Protein AF-0000000080648823 (afdb_homodimer)

Nearest PDB structures (foldseek):
  1omo-assembly1_A  TM=9.782E-01  e=1.369E-48  Archaeoglobus fulgidus
  4mp6-assembly1_A  TM=9.324E-01  e=1.142E-32  Staphylococcus aureus subsp. aureus MW2
  4mp3-assembly1_A-2  TM=9.112E-01  e=5.648E-31  Staphylococcus aureus subsp. aureus MW2
  1x7d-assembly1_A  TM=9.077E-01  e=2.468E-29  Pseudomonas putida
  7rbp-assembly1_B-2  TM=8.745E-01  e=1.851E-20  Medicago truncatula

Organism: Methanothrix harundinacea (strain 6Ac) (NCBI:txid1110509)

Sequence (652 aa):
MEILWLSEEDVKSSLTMAEAISAVEEAFREHGLGSAQMPPKSYLHYTKYQGDLRTMPAYLEGMDATGVKVVNVHPENPARGIPTVMALVVLHSPKTGAPIAVMGGTHLTEMRTGAAGAVAARYLAREGSRRVGLLGAGAQARTQLLGLAETFEIETVLVADISIERSRSLAGWAERFLAAEYVISSDIRDVCDADILVTTTPSRRPLVREEWISRGTHINAIGADAAGKEELDPAILKRSKVVVDDIVQASHSGEVNVPLAEGLLAPGEIYATIGEVVAGKVPGRVREEEVTVFDSTGLAIQDVATAMGVYSRALARGLGTKLPFLMEILWLSEEDVKSSLTMAEAISAVEEAFREHGLGSAQMPPKSYLHYTKYQGDLRTMPAYLEGMDATGVKVVNVHPENPARGIPTVMALVVLHSPKTGAPIAVMGGTHLTEMRTGAAGAVAARYLAREGSRRVGLLGAGAQARTQLLGLAETFEIETVLVADISIERSRSLAGWAERFLAAEYVISSDIRDVCDADILVTTTPSRRPLVREEWISRGTHINAIGADAAGKEELDPAILKRSKVVVDDIVQASHSGEVNVPLAEGLLAPGEIYATIGEVVAGKVPGRVREEEVTVFDSTGLAIQDVATAMGVYSRALARGLGTKLPFL

Secondary structure (DSSP, 8-state):
-EEEEE-HHHHHHT--HHHHHHHHHHHHHHHHHT-EE-PPPEEEEEGGGTEEEEEEEEEETTTTEEEEEEEEE-TTGGGGTS-SEEEEEEEE-TTT--EEEEEE-HHHHHHHHHHHHHHHHHHHS-TT--EEEEE--SHHHHHHHHHHHHHS---EEEEE-S-HHHHHHHHHHHTTT---EEEEES-HHHHHSSSEEEE----SS--B-GGGPPTT-EEEE-S--STT---B-HHHHHTSEEEES-HHHHHHHSTTHHHHHTTSS-GGGEEEEHHHHHTTSS-S---TT--EEEE----HHHHHHHHHHHHHHHHHHT-SEEEE--/-EEEEE-HHHHHHT--HHHHHHHHHHHHHHHHHT-EE-PPPEEEEEGGGTEEEEEEEEEETTTTEEEEEEEEE-TTGGGGTS-SEEEEEEEE-TTT--EEEEEE-HHHHHHHHHHHHHHHHHHHS-TT--EEEEE--SHHHHHHHHHHHHHS---EEEEE-S-HHHHHHHHHHHTTT---EEEEES-HHHHHSSSEEEE----SS--B-GGGPPTT-EEEE-S--STT---B-HHHHHTSEEEES-HHHHHHHSTTHHHHHTTSS-GGGEEEEHHHHHTTSS-S---TT--EEEE----HHHHHHHHHHHHHHHHHHT-SEEEE--

Foldseek 3Di:
DWAFEAEPVLLVVQFDLVLLLVLLLVLLQQVQVVQKDKDDWDKDADPVQRKIKIKTWMARRVVQWTKIKIKMAGPCCVVVVDDRMWIKIWTARPVPRHTHYIYTCPVVQLSNLLSVLLLQCLFAFDQQFAFEFEEDLDSNSLNVVSSVVVRYNHAEYEYEDCDLVSLVVSVVVCVVPHHYHYHYDPQSLVRLPGSEYEYAAQALDEDAEQVSHFFQHEYEYRHQQAARGAHHDLVLLQQAQEEEQDLVRCCGTWNCVVCCVVVVDPSVSHNYYSNSCSNVVDGHHDDRGGYYYYIYNGHVSSSRSSVVSSVVSCVVVVHGDMDDDD/DWAFEAEPVLLVVQDDLVLLLVLLLVLLQQVQVVQKDKDDWDKDADPVQRKIKIKTWMARRVVQWTKIKIKMAGPCVVVVVDDRMWIKIWTARPVPRHTHYIYTCPVVQLSNLLSVLLLQCLFAFDQQFAFEFEEDLDSNSLNVVSSVVVRYNHAEYEYEDCDQVSLVVSVVVCVVPHHYHYHYDPQSLVSLPGSEYEYAAQALDADAELVSHFFQHEYEYRHQQAASGAHHDLVNLQQAQEEEQDLVRCCGTWNCVVCCVVVVDPSVSHNYYSNSCSNVVDGHHDDRGGYYYYIYNGHVSSSRSSVVSSVVSCVVVVHGDMDDDD

Radius of gyration: 27.38 Å; Cα contacts (8 Å, |Δi|>4): 1695; chains: 2; bounding box: 45×84×59 Å

Structure (mmCIF, N/CA/C/O backbone):
data_AF-0000000080648823-model_v1
#
loop_
_entity.id
_entity.type
_entity.pdbx_description
1 polymer 'Alanine dehydrogenase'
#
loop_
_atom_site.group_PDB
_atom_site.id
_atom_site.type_symbol
_atom_site.label_atom_id
_atom_site.label_alt_id
_atom_site.label_comp_id
_atom_site.label_asym_id
_atom_site.label_entity_id
_atom_site.label_seq_id
_atom_site.pdbx_PDB_ins_code
_atom_site.Cartn_x
_atom_site.Cartn_y
_atom_site.Cartn_z
_atom_site.occupancy
_atom_site.B_iso_or_equiv
_atom_site.auth_seq_id
_atom_site.auth_comp_id
_atom_site.auth_asym_id
_atom_site.auth_atom_id
_atom_site.pdbx_PDB_model_num
ATOM 1 N N . MET A 1 1 ? 7.336 15.156 -15.625 1 91.44 1 MET A N 1
ATOM 2 C CA . MET A 1 1 ? 7.484 13.711 -15.523 1 91.44 1 MET A CA 1
ATOM 3 C C . MET A 1 1 ? 6.207 13 -15.961 1 91.44 1 MET A C 1
ATOM 5 O O . MET A 1 1 ? 5.105 13.508 -15.75 1 91.44 1 MET A O 1
ATOM 9 N N . GLU A 1 2 ? 6.402 11.828 -16.641 1 95.44 2 GLU A N 1
ATOM 10 C CA . GLU A 1 2 ? 5.246 11.094 -17.141 1 95.44 2 GLU A CA 1
ATOM 11 C C . GLU A 1 2 ? 5.133 9.727 -16.484 1 95.44 2 GLU A C 1
ATOM 13 O O . GLU A 1 2 ? 6.113 9.211 -15.938 1 95.44 2 GLU A O 1
ATOM 18 N N . ILE A 1 3 ? 3.914 9.195 -16.406 1 98 3 ILE A N 1
ATOM 19 C CA . ILE A 1 3 ? 3.613 7.859 -15.914 1 98 3 ILE A CA 1
ATOM 20 C C . ILE A 1 3 ? 2.842 7.078 -16.984 1 98 3 ILE A C 1
ATOM 22 O O . ILE A 1 3 ? 1.994 7.637 -17.672 1 98 3 ILE A O 1
ATOM 26 N N . LEU A 1 4 ? 3.197 5.812 -17.141 1 98.62 4 LEU A N 1
ATOM 27 C CA . LEU A 1 4 ? 2.537 4.992 -18.141 1 98.62 4 LEU A CA 1
ATOM 28 C C . LEU A 1 4 ? 1.337 4.262 -17.547 1 98.62 4 LEU A C 1
ATOM 30 O O . LEU A 1 4 ? 1.459 3.594 -16.516 1 98.62 4 LEU A O 1
ATOM 34 N N . TRP A 1 5 ? 0.153 4.41 -18.141 1 98.69 5 TRP A N 1
ATOM 35 C CA . TRP A 1 5 ? -1.028 3.629 -17.781 1 98.69 5 TRP A CA 1
ATOM 36 C C . TRP A 1 5 ? -1.16 2.406 -18.688 1 98.69 5 TRP A C 1
ATOM 38 O O . TRP A 1 5 ? -1.154 2.531 -19.922 1 98.69 5 TRP A O 1
ATOM 48 N N . LEU A 1 6 ? -1.274 1.268 -18.172 1 98.62 6 LEU A N 1
ATOM 49 C CA . LEU A 1 6 ? -1.538 0.041 -18.906 1 98.62 6 LEU A CA 1
ATOM 50 C C . LEU A 1 6 ? -2.846 -0.599 -18.453 1 98.62 6 LEU A C 1
ATOM 52 O O . LEU A 1 6 ? -2.947 -1.08 -17.328 1 98.62 6 LEU A O 1
ATOM 56 N N . SER A 1 7 ? -3.844 -0.628 -19.312 1 97.44 7 SER A N 1
ATOM 57 C CA . SER A 1 7 ? -5.129 -1.247 -19 1 97.44 7 SER A CA 1
ATOM 58 C C . SER A 1 7 ? -4.996 -2.76 -18.859 1 97.44 7 SER A C 1
ATOM 60 O O . SER A 1 7 ? -3.939 -3.324 -19.156 1 97.44 7 SER A O 1
ATOM 62 N N . GLU A 1 8 ? -6.086 -3.434 -18.406 1 96.81 8 GLU A N 1
ATOM 63 C CA . GLU A 1 8 ? -6.105 -4.895 -18.359 1 96.81 8 GLU A CA 1
ATOM 64 C C . GLU A 1 8 ? -5.805 -5.5 -19.719 1 96.81 8 GLU A C 1
ATOM 66 O O . GLU A 1 8 ? -5.102 -6.508 -19.812 1 96.81 8 GLU A O 1
ATOM 71 N N . GLU A 1 9 ? -6.324 -4.902 -20.719 1 96.44 9 GLU A N 1
ATOM 72 C CA . GLU A 1 9 ? -6.109 -5.398 -22.078 1 96.44 9 GLU A CA 1
ATOM 73 C C . GLU A 1 9 ? -4.648 -5.238 -22.5 1 96.44 9 GLU A C 1
ATOM 75 O O . GLU A 1 9 ? -4.094 -6.113 -23.156 1 96.44 9 GLU A O 1
ATOM 80 N N . ASP A 1 10 ? -4.055 -4.066 -22.188 1 97.44 10 ASP A N 1
ATOM 81 C CA . ASP A 1 10 ? -2.633 -3.873 -22.469 1 97.44 10 ASP A CA 1
ATOM 82 C C . ASP A 1 10 ? -1.791 -4.953 -21.781 1 97.44 10 ASP A C 1
ATOM 84 O O . ASP A 1 10 ? -0.855 -5.484 -22.391 1 97.44 10 ASP A O 1
ATOM 88 N N . VAL A 1 11 ? -2.139 -5.273 -20.5 1 98.38 11 VAL A N 1
ATOM 89 C CA . VAL A 1 11 ? -1.405 -6.273 -19.734 1 98.38 11 VAL A CA 1
ATOM 90 C C . VAL A 1 11 ? -1.577 -7.648 -20.375 1 98.38 11 VAL A C 1
ATOM 92 O O . VAL A 1 11 ? -0.602 -8.383 -20.562 1 98.38 11 VAL A O 1
ATOM 95 N N . LYS A 1 12 ? -2.785 -7.953 -20.734 1 97.38 12 LYS A N 1
ATOM 96 C CA . LYS A 1 12 ? -3.084 -9.234 -21.375 1 97.38 12 LYS A CA 1
ATOM 97 C C . LYS A 1 12 ? -2.268 -9.414 -22.656 1 97.38 12 LYS A C 1
ATOM 99 O O . LYS A 1 12 ? -1.777 -10.508 -22.938 1 97.38 12 LYS A O 1
ATOM 104 N N . SER A 1 13 ? -2.096 -8.367 -23.406 1 97.38 13 SER A N 1
ATOM 105 C CA . SER A 1 13 ? -1.407 -8.445 -24.688 1 97.38 13 SER A CA 1
ATOM 106 C C . SER A 1 13 ? 0.107 -8.43 -24.5 1 97.38 13 SER A C 1
ATOM 108 O O . SER A 1 13 ? 0.854 -8.711 -25.438 1 97.38 13 SER A O 1
ATOM 110 N N . SER A 1 14 ? 0.57 -8.172 -23.266 1 98 14 SER A N 1
ATOM 111 C CA . SER A 1 14 ? 2.002 -7.988 -23.047 1 98 14 SER A CA 1
ATOM 112 C C . SER A 1 14 ? 2.566 -9.07 -22.141 1 98 14 SER A C 1
ATOM 114 O O . SER A 1 14 ? 3.713 -8.977 -21.688 1 98 14 SER A O 1
ATOM 116 N N . LEU A 1 15 ? 1.783 -10.094 -21.828 1 98.56 15 LEU A N 1
ATOM 117 C CA . LEU A 1 15 ? 2.246 -11.094 -20.859 1 98.56 15 LEU A CA 1
ATOM 118 C C . LEU A 1 15 ? 1.828 -12.492 -21.297 1 98.56 15 LEU A C 1
ATOM 120 O O . LEU A 1 15 ? 0.644 -12.836 -21.25 1 98.56 15 LEU A O 1
ATOM 124 N N . THR A 1 16 ? 2.758 -13.273 -21.688 1 98.44 16 THR A N 1
ATOM 125 C CA . THR A 1 16 ? 2.512 -14.688 -21.938 1 98.44 16 THR A CA 1
ATOM 126 C C . THR A 1 16 ? 2.832 -15.523 -20.703 1 98.44 16 THR A C 1
ATOM 128 O O . THR A 1 16 ? 3.502 -15.047 -19.781 1 98.44 16 THR A O 1
ATOM 131 N N . MET A 1 17 ? 2.375 -16.734 -20.672 1 98.62 17 MET A N 1
ATOM 132 C CA . MET A 1 17 ? 2.646 -17.609 -19.531 1 98.62 17 MET A CA 1
ATOM 133 C C . MET A 1 17 ? 4.133 -17.922 -19.438 1 98.62 17 MET A C 1
ATOM 135 O O . MET A 1 17 ? 4.691 -17.969 -18.328 1 98.62 17 MET A O 1
ATOM 139 N N . ALA A 1 18 ? 4.773 -18.141 -20.547 1 98.69 18 ALA A N 1
ATOM 140 C CA . ALA A 1 18 ? 6.211 -18.391 -20.547 1 98.69 18 ALA A CA 1
ATOM 141 C C . ALA A 1 18 ? 6.973 -17.234 -19.906 1 98.69 18 ALA A C 1
ATOM 143 O O . ALA A 1 18 ? 7.91 -17.453 -19.125 1 98.69 18 ALA A O 1
ATOM 144 N N . GLU A 1 19 ? 6.602 -16.016 -20.25 1 98.69 19 GLU A N 1
ATOM 145 C CA . GLU A 1 19 ? 7.215 -14.812 -19.672 1 98.69 19 GLU A CA 1
ATOM 146 C C . GLU A 1 19 ? 6.934 -14.711 -18.172 1 98.69 19 GLU A C 1
ATOM 148 O O . GLU A 1 19 ? 7.816 -14.336 -17.406 1 98.69 19 GLU A O 1
ATOM 153 N N . ALA A 1 20 ? 5.688 -15.039 -17.797 1 98.88 20 ALA A N 1
ATOM 154 C CA . ALA A 1 20 ? 5.328 -15.031 -16.391 1 98.88 20 ALA A CA 1
ATOM 155 C C . ALA A 1 20 ? 6.152 -16.047 -15.602 1 98.88 20 ALA A C 1
ATOM 157 O O . ALA A 1 20 ? 6.637 -15.758 -14.508 1 98.88 20 ALA A O 1
ATOM 158 N N . ILE A 1 21 ? 6.312 -17.266 -16.156 1 98.94 21 ILE A N 1
ATOM 159 C CA . ILE A 1 21 ? 7.074 -18.328 -15.5 1 98.94 21 ILE A CA 1
ATOM 160 C C . ILE A 1 21 ? 8.516 -17.859 -15.281 1 98.94 21 ILE A C 1
ATOM 162 O O . ILE A 1 21 ? 9.055 -18.016 -14.18 1 98.94 21 ILE A O 1
ATOM 166 N N . SER A 1 22 ? 9.102 -17.281 -16.297 1 98.81 22 SER A N 1
ATOM 167 C CA . SER A 1 22 ? 10.469 -16.781 -16.203 1 98.81 22 SER A CA 1
ATOM 168 C C . SER A 1 22 ? 10.602 -15.727 -15.109 1 98.81 22 SER A C 1
ATOM 170 O O . SER A 1 22 ? 11.523 -15.766 -14.297 1 98.81 22 SER A O 1
ATOM 172 N N . ALA A 1 23 ? 9.727 -14.773 -15.094 1 98.81 23 ALA A N 1
ATOM 173 C CA . ALA A 1 23 ? 9.75 -13.688 -14.125 1 98.81 23 ALA A CA 1
ATOM 174 C C . ALA A 1 23 ? 9.547 -14.211 -12.703 1 98.81 23 ALA A C 1
ATOM 176 O O . ALA A 1 23 ? 10.242 -13.797 -11.781 1 98.81 23 ALA A O 1
ATOM 177 N N . VAL A 1 24 ? 8.609 -15.117 -12.531 1 98.88 24 VAL A N 1
ATOM 178 C CA . VAL A 1 24 ? 8.266 -15.648 -11.211 1 98.88 24 VAL A CA 1
ATOM 179 C C . VAL A 1 24 ? 9.414 -16.5 -10.688 1 98.88 24 VAL A C 1
ATOM 181 O O . VAL A 1 24 ? 9.719 -16.469 -9.492 1 98.88 24 VAL A O 1
ATOM 184 N N . GLU A 1 25 ? 10.008 -17.266 -11.547 1 98.88 25 GLU A N 1
ATOM 185 C CA . GLU A 1 25 ? 11.156 -18.062 -11.125 1 98.88 25 GLU A CA 1
ATOM 186 C C . GLU A 1 25 ? 12.281 -17.172 -10.602 1 98.88 25 GLU A C 1
ATOM 188 O O . GLU A 1 25 ? 12.891 -17.484 -9.57 1 98.88 25 GLU A O 1
ATOM 193 N N . GLU A 1 26 ? 12.555 -16.109 -11.305 1 98.75 26 GLU A N 1
ATOM 194 C CA . GLU A 1 26 ? 13.578 -15.172 -10.859 1 98.75 26 GLU A CA 1
ATOM 195 C C . GLU A 1 26 ? 13.195 -14.531 -9.523 1 98.75 26 GLU A C 1
ATOM 197 O O . GLU A 1 26 ? 14.047 -14.336 -8.656 1 98.75 26 GLU A O 1
ATOM 202 N N . ALA A 1 27 ? 11.961 -14.195 -9.398 1 98.88 27 ALA A N 1
ATOM 203 C CA . ALA A 1 27 ? 11.477 -13.633 -8.141 1 98.88 27 ALA A CA 1
ATOM 204 C C . ALA A 1 27 ? 11.68 -14.602 -6.98 1 98.88 27 ALA A C 1
ATOM 206 O O . ALA A 1 27 ? 12.133 -14.211 -5.902 1 98.88 27 ALA A O 1
ATOM 207 N N . PHE A 1 28 ? 11.312 -15.875 -7.184 1 98.88 28 PHE A N 1
ATOM 208 C CA . PHE A 1 28 ? 11.523 -16.891 -6.168 1 98.88 28 PHE A CA 1
ATOM 209 C C . PHE A 1 28 ? 13.008 -17.031 -5.832 1 98.88 28 PHE A C 1
ATOM 211 O O . PHE A 1 28 ? 13.375 -17.172 -4.664 1 98.88 28 PHE A O 1
ATOM 218 N N . ARG A 1 29 ? 13.836 -17 -6.887 1 98.75 29 ARG A N 1
ATOM 219 C CA . ARG A 1 29 ? 15.273 -17.094 -6.652 1 98.75 29 ARG A CA 1
ATOM 220 C C . ARG A 1 29 ? 15.75 -15.961 -5.75 1 98.75 29 ARG A C 1
ATOM 222 O O . ARG A 1 29 ? 16.5 -16.188 -4.801 1 98.75 29 ARG A O 1
ATOM 229 N N . GLU A 1 30 ? 15.312 -14.766 -6.012 1 98.31 30 GLU A N 1
ATOM 230 C CA . GLU A 1 30 ? 15.68 -13.617 -5.188 1 98.31 30 GLU A CA 1
ATOM 231 C C . GLU A 1 30 ? 15.188 -13.781 -3.754 1 98.31 30 GLU A C 1
ATOM 233 O O . GLU A 1 30 ? 15.898 -13.453 -2.803 1 98.31 30 GLU A O 1
ATOM 238 N N . HIS A 1 31 ? 14.016 -14.242 -3.629 1 98.44 31 HIS A N 1
ATOM 239 C CA . HIS A 1 31 ? 13.477 -14.523 -2.305 1 98.44 31 HIS A CA 1
ATOM 240 C C . HIS A 1 31 ? 14.352 -15.516 -1.552 1 98.44 31 HIS A C 1
ATOM 242 O O . HIS A 1 31 ? 14.672 -15.312 -0.379 1 98.44 31 HIS A O 1
ATOM 248 N N . GLY A 1 32 ? 14.727 -16.562 -2.219 1 98.44 32 GLY A N 1
ATOM 249 C CA . GLY A 1 32 ? 15.562 -17.594 -1.619 1 98.44 32 GLY A CA 1
ATOM 250 C C . GLY A 1 32 ? 16.938 -17.094 -1.236 1 98.44 32 GLY A C 1
ATOM 251 O O . GLY A 1 32 ? 17.531 -17.562 -0.263 1 98.44 32 GLY A O 1
ATOM 252 N N . LEU A 1 33 ? 17.438 -16.172 -2.029 1 97.94 33 LEU A N 1
ATOM 253 C CA . LEU A 1 33 ? 18.781 -15.625 -1.808 1 97.94 33 LEU A CA 1
ATOM 254 C C . LEU A 1 33 ? 18.75 -14.531 -0.745 1 97.94 33 LEU A C 1
ATOM 256 O O . LEU A 1 33 ? 19.812 -14.07 -0.3 1 97.94 33 LEU A O 1
ATOM 260 N N . GLY A 1 34 ? 17.625 -14.078 -0.344 1 97.19 34 GLY A N 1
ATOM 261 C CA . GLY A 1 34 ? 17.516 -13.039 0.674 1 97.19 34 GLY A CA 1
ATOM 262 C C . GLY A 1 34 ? 17.656 -11.641 0.121 1 97.19 34 GLY A C 1
ATOM 263 O O . GLY A 1 34 ? 17.875 -10.688 0.875 1 97.19 34 GLY A O 1
ATOM 264 N N . SER A 1 35 ? 17.516 -11.469 -1.169 1 97 35 SER A N 1
ATOM 265 C CA . SER A 1 35 ? 17.734 -10.172 -1.807 1 97 35 SER A CA 1
ATOM 266 C C . SER A 1 35 ? 16.406 -9.5 -2.158 1 97 35 SER A C 1
ATOM 268 O O . SER A 1 35 ? 16.375 -8.555 -2.941 1 97 35 SER A O 1
ATOM 270 N N . ALA A 1 36 ? 15.352 -10.016 -1.609 1 97.94 36 ALA A N 1
ATOM 271 C CA . ALA A 1 36 ? 14.031 -9.43 -1.814 1 97.94 36 ALA A CA 1
ATOM 272 C C . ALA A 1 36 ? 13.477 -8.859 -0.511 1 97.94 36 ALA A C 1
ATOM 274 O O . ALA A 1 36 ? 13.719 -9.406 0.566 1 97.94 36 ALA A O 1
ATOM 275 N N . GLN A 1 37 ? 12.883 -7.703 -0.57 1 98.25 37 GLN A N 1
ATOM 276 C CA . GLN A 1 37 ? 12.062 -7.168 0.511 1 98.25 37 GLN A CA 1
ATOM 277 C C . GLN A 1 37 ? 10.578 -7.367 0.226 1 98.25 37 GLN A C 1
ATOM 279 O O . GLN A 1 37 ? 10.094 -6.996 -0.844 1 98.25 37 GLN A O 1
ATOM 284 N N . MET A 1 38 ? 9.906 -7.926 1.08 1 97.94 38 MET A N 1
ATOM 285 C CA . MET A 1 38 ? 8.469 -8.172 0.958 1 97.94 38 MET A CA 1
ATOM 286 C C . MET A 1 38 ? 7.793 -8.133 2.324 1 97.94 38 MET A C 1
ATOM 288 O O . MET A 1 38 ? 7.504 -9.18 2.906 1 97.94 38 MET A O 1
ATOM 292 N N . PRO A 1 39 ? 7.535 -6.945 2.832 1 96.5 39 PRO A N 1
ATOM 293 C CA . PRO A 1 39 ? 6.828 -6.863 4.113 1 96.5 39 PRO A CA 1
ATOM 294 C C . PRO A 1 39 ? 5.449 -7.523 4.066 1 96.5 39 PRO A C 1
ATOM 296 O O . PRO A 1 39 ? 4.895 -7.723 2.984 1 96.5 39 PRO A O 1
ATOM 299 N N . PRO A 1 40 ? 4.938 -7.961 5.258 1 92.88 40 PRO A N 1
ATOM 300 C CA . PRO A 1 40 ? 3.613 -8.586 5.289 1 92.88 40 PRO A CA 1
ATOM 301 C C . PRO A 1 40 ? 2.531 -7.715 4.656 1 92.88 40 PRO A C 1
ATOM 303 O O . PRO A 1 40 ? 2.604 -6.484 4.727 1 92.88 40 PRO A O 1
ATOM 306 N N . LYS A 1 41 ? 1.516 -8.367 4.156 1 93.38 41 LYS A N 1
ATOM 307 C CA . LYS A 1 41 ? 0.345 -7.688 3.615 1 93.38 41 LYS A CA 1
ATOM 308 C C . LYS A 1 41 ? -0.331 -6.824 4.68 1 93.38 41 LYS A C 1
ATOM 310 O O . LYS A 1 41 ? -0.351 -7.188 5.855 1 93.38 41 LYS A O 1
ATOM 315 N N . SER A 1 42 ? -0.78 -5.641 4.25 1 95.88 42 SER A N 1
ATOM 316 C CA . SER A 1 42 ? -1.691 -4.855 5.074 1 95.88 42 SER A CA 1
ATOM 317 C C . SER A 1 42 ? -3.135 -5.02 4.613 1 95.88 42 SER A C 1
ATOM 319 O O . SER A 1 42 ? -3.412 -5.027 3.412 1 95.88 42 SER A O 1
ATOM 321 N N . TYR A 1 43 ? -4.047 -5.168 5.594 1 95.62 43 TYR A N 1
ATOM 322 C CA . TYR A 1 43 ? -5.445 -5.43 5.27 1 95.62 43 TYR A CA 1
ATOM 323 C C . TYR A 1 43 ? -6.332 -4.27 5.711 1 95.62 43 TYR A C 1
ATOM 325 O O . TYR A 1 43 ? -6.105 -3.674 6.77 1 95.62 43 TYR A O 1
ATOM 333 N N . LEU A 1 44 ? -7.285 -3.943 4.949 1 97.94 44 LEU A N 1
ATOM 334 C CA . LEU A 1 44 ? -8.492 -3.201 5.309 1 97.94 44 LEU A CA 1
ATOM 335 C C . LEU A 1 44 ? -9.734 -4.062 5.125 1 97.94 44 LEU A C 1
ATOM 337 O O . LEU A 1 44 ? -9.875 -4.75 4.113 1 97.94 44 LEU A O 1
ATOM 341 N N . HIS A 1 45 ? -10.625 -4.047 6.078 1 96.94 45 HIS A N 1
ATOM 342 C CA . HIS A 1 45 ? -11.828 -4.871 6.043 1 96.94 45 HIS A CA 1
ATOM 343 C C . HIS A 1 45 ? -13.078 -4.008 5.902 1 96.94 45 HIS A C 1
ATOM 345 O O . HIS A 1 45 ? -13.227 -3.006 6.605 1 96.94 45 HIS A O 1
ATOM 351 N N . TYR A 1 46 ? -13.844 -4.379 4.961 1 97.25 46 TYR A N 1
ATOM 352 C CA . TYR A 1 46 ? -15.102 -3.68 4.727 1 97.25 46 TYR A CA 1
ATOM 353 C C . TYR A 1 46 ? -16.281 -4.508 5.207 1 97.25 46 TYR A C 1
ATOM 355 O O . TYR A 1 46 ? -17.047 -5.039 4.398 1 97.25 46 TYR A O 1
ATOM 363 N N . THR A 1 47 ? -16.547 -4.465 6.461 1 91.62 47 THR A N 1
ATOM 364 C CA . THR A 1 47 ? -17.531 -5.344 7.082 1 91.62 47 THR A CA 1
ATOM 365 C C . THR A 1 47 ? -18.922 -5.113 6.488 1 91.62 47 THR A C 1
ATOM 367 O O . THR A 1 47 ? -19.672 -6.059 6.285 1 91.62 47 THR A O 1
ATOM 370 N N . LYS A 1 48 ? -19.172 -3.838 6.148 1 93.88 48 LYS A N 1
ATOM 371 C CA . LYS A 1 48 ? -20.484 -3.477 5.586 1 93.88 48 LYS A CA 1
ATOM 372 C C . LYS A 1 48 ? -20.703 -4.148 4.234 1 93.88 48 LYS A C 1
ATOM 374 O O . LYS A 1 48 ? -21.844 -4.352 3.818 1 93.88 48 LYS A O 1
ATOM 379 N N . TYR A 1 49 ? -19.656 -4.469 3.549 1 95.25 49 TYR A N 1
ATOM 380 C CA . TYR A 1 49 ? -19.766 -4.918 2.166 1 95.25 49 TYR A CA 1
ATOM 381 C C . TYR A 1 49 ? -19.188 -6.312 1.991 1 95.25 49 TYR A C 1
ATOM 383 O O . TYR A 1 49 ? -19.062 -6.805 0.867 1 95.25 49 TYR A O 1
ATOM 391 N N . GLN A 1 50 ? -18.766 -6.961 3.018 1 92.75 50 GLN A N 1
ATOM 392 C CA . GLN A 1 50 ? -18.156 -8.289 2.998 1 92.75 50 GLN A CA 1
ATOM 393 C C . GLN A 1 50 ? -16.969 -8.344 2.053 1 92.75 50 GLN A C 1
ATOM 395 O O . GLN A 1 50 ? -16.875 -9.227 1.194 1 92.75 50 GLN A O 1
ATOM 400 N N . GLY A 1 51 ? -16.109 -7.43 2.141 1 95.81 51 GLY A N 1
ATOM 401 C CA . GLY A 1 51 ? -14.922 -7.352 1.303 1 95.81 51 GLY A CA 1
ATOM 402 C C . GLY A 1 51 ? -13.703 -6.848 2.045 1 95.81 51 GLY A C 1
ATOM 403 O O . GLY A 1 51 ? -13.789 -6.477 3.217 1 95.81 51 GLY A O 1
ATOM 404 N N . ASP A 1 52 ? -12.586 -6.957 1.412 1 96.69 52 ASP A N 1
ATOM 405 C CA . ASP A 1 52 ? -11.352 -6.422 1.985 1 96.69 52 ASP A CA 1
ATOM 406 C C . ASP A 1 52 ? -10.43 -5.871 0.896 1 96.69 52 ASP A C 1
ATOM 408 O O . ASP A 1 52 ? -10.703 -6.039 -0.295 1 96.69 52 ASP A O 1
ATOM 412 N N . LEU A 1 53 ? -9.523 -5.141 1.306 1 97.94 53 LEU A N 1
ATOM 413 C CA . LEU A 1 53 ? -8.453 -4.602 0.475 1 97.94 53 LEU A CA 1
ATOM 414 C C . LEU A 1 53 ? -7.09 -4.922 1.072 1 97.94 53 LEU A C 1
ATOM 416 O O . LEU A 1 53 ? -6.902 -4.836 2.287 1 97.94 53 LEU A O 1
ATOM 420 N N . ARG A 1 54 ? -6.18 -5.297 0.186 1 97.31 54 ARG A N 1
ATOM 421 C CA . ARG A 1 54 ? -4.832 -5.645 0.629 1 97.31 54 ARG A CA 1
ATOM 422 C C . ARG A 1 54 ? -3.783 -4.84 -0.128 1 97.31 54 ARG A C 1
ATOM 424 O O . ARG A 1 54 ? -3.914 -4.613 -1.333 1 97.31 54 ARG A O 1
ATOM 431 N N . THR A 1 55 ? -2.807 -4.328 0.582 1 98.5 55 THR A N 1
ATOM 432 C CA . THR A 1 55 ? -1.637 -3.699 -0.019 1 98.5 55 THR A CA 1
ATOM 433 C C . THR A 1 55 ? -0.414 -4.605 0.098 1 98.5 55 THR A C 1
ATOM 435 O O . THR A 1 55 ? -0.116 -5.117 1.178 1 98.5 55 THR A O 1
ATOM 438 N N . MET A 1 56 ? 0.227 -4.785 -1 1 98.44 56 MET A N 1
ATOM 439 C CA . MET A 1 56 ? 1.312 -5.758 -1.104 1 98.44 56 MET A CA 1
ATOM 440 C C . MET A 1 56 ? 2.535 -5.141 -1.77 1 98.44 56 MET A C 1
ATOM 442 O O . MET A 1 56 ? 2.744 -5.305 -2.973 1 98.44 56 MET A O 1
ATOM 446 N N . PRO A 1 57 ? 3.432 -4.488 -1.014 1 98.81 57 PRO A N 1
ATOM 447 C CA . PRO A 1 57 ? 4.652 -3.918 -1.586 1 98.81 57 PRO A CA 1
ATOM 448 C C . PRO A 1 57 ? 5.785 -4.934 -1.689 1 98.81 57 PRO A C 1
ATOM 450 O O . PRO A 1 57 ? 5.84 -5.887 -0.909 1 98.81 57 PRO A O 1
ATOM 453 N N . ALA A 1 58 ? 6.707 -4.719 -2.605 1 98.88 58 ALA A N 1
ATOM 454 C CA . ALA A 1 58 ? 7.898 -5.562 -2.703 1 98.88 58 ALA A CA 1
ATOM 455 C C . ALA A 1 58 ? 9.023 -4.844 -3.445 1 98.88 58 ALA A C 1
ATOM 457 O O . ALA A 1 58 ? 8.766 -3.906 -4.207 1 98.88 58 ALA A O 1
ATOM 458 N N . TYR A 1 59 ? 10.219 -5.211 -3.18 1 98.88 59 TYR A N 1
ATOM 459 C CA . TYR A 1 59 ? 11.43 -4.758 -3.85 1 98.88 59 TYR A CA 1
ATOM 460 C C . TYR A 1 59 ? 12.359 -5.93 -4.145 1 98.88 59 TYR A C 1
ATOM 462 O O . TYR A 1 59 ? 12.766 -6.652 -3.234 1 98.88 59 TYR A O 1
ATOM 470 N N . LEU A 1 60 ? 12.57 -6.168 -5.371 1 98.56 60 LEU A N 1
ATOM 471 C CA . LEU A 1 60 ? 13.57 -7.133 -5.82 1 98.56 60 LEU A CA 1
ATOM 472 C C . LEU A 1 60 ? 14.875 -6.43 -6.18 1 98.56 60 LEU A C 1
ATOM 474 O O . LEU A 1 60 ? 15.008 -5.891 -7.277 1 98.56 60 LEU A O 1
ATOM 478 N N . GLU A 1 61 ? 15.883 -6.551 -5.344 1 97.31 61 GLU A N 1
ATOM 479 C CA . GLU A 1 61 ? 17.109 -5.781 -5.484 1 97.31 61 GLU A CA 1
ATOM 480 C C . GLU A 1 61 ? 17.891 -6.195 -6.734 1 97.31 61 GLU A C 1
ATOM 482 O O . GLU A 1 61 ? 18.391 -5.344 -7.465 1 97.31 61 GLU A O 1
ATOM 487 N N . GLY A 1 62 ? 17.984 -7.531 -6.934 1 95.62 62 GLY A N 1
ATOM 488 C CA . GLY A 1 62 ? 18.734 -8.023 -8.086 1 95.62 62 GLY A CA 1
ATOM 489 C C . GLY A 1 62 ? 18.141 -7.562 -9.414 1 95.62 62 GLY A C 1
ATOM 490 O O . GLY A 1 62 ? 18.875 -7.324 -10.375 1 95.62 62 GLY A O 1
ATOM 491 N N . MET A 1 63 ? 16.859 -7.387 -9.453 1 96.06 63 MET A N 1
ATOM 492 C CA . MET A 1 63 ? 16.172 -6.961 -10.664 1 96.06 63 MET A CA 1
ATOM 493 C C . MET A 1 63 ? 16.016 -5.441 -10.703 1 96.06 63 MET A C 1
ATOM 495 O O . MET A 1 63 ? 15.594 -4.883 -11.711 1 96.06 63 MET A O 1
ATOM 499 N N . ASP A 1 64 ? 16.328 -4.773 -9.641 1 97.56 64 ASP A N 1
ATOM 500 C CA . ASP A 1 64 ? 16.094 -3.344 -9.461 1 97.56 64 ASP A CA 1
ATOM 501 C C . ASP A 1 64 ? 14.648 -2.975 -9.766 1 97.56 64 ASP A C 1
ATOM 503 O O . ASP A 1 64 ? 14.383 -2.027 -10.516 1 97.56 64 ASP A O 1
ATOM 507 N N . ALA A 1 65 ? 13.734 -3.818 -9.258 1 98.44 65 ALA A N 1
ATOM 508 C CA . ALA A 1 65 ? 12.305 -3.68 -9.516 1 98.44 65 ALA A CA 1
ATOM 509 C C . ALA A 1 65 ? 11.531 -3.514 -8.211 1 98.44 65 ALA A C 1
ATOM 511 O O . ALA A 1 65 ? 11.773 -4.234 -7.242 1 98.44 65 ALA A O 1
ATOM 512 N N . THR A 1 66 ? 10.664 -2.527 -8.18 1 98.88 66 THR A N 1
ATOM 513 C CA . THR A 1 66 ? 9.859 -2.295 -6.988 1 98.88 66 THR A CA 1
ATOM 514 C C . THR A 1 66 ? 8.453 -1.835 -7.367 1 98.88 66 THR A C 1
ATOM 516 O O . THR A 1 66 ? 8.25 -1.283 -8.453 1 98.88 66 THR A O 1
ATOM 519 N N . GLY A 1 67 ? 7.551 -2.197 -6.5 1 98.81 67 GLY A N 1
ATOM 520 C CA . GLY A 1 67 ? 6.176 -1.779 -6.719 1 98.81 67 GLY A CA 1
ATOM 521 C C . GLY A 1 67 ? 5.234 -2.211 -5.609 1 98.81 67 GLY A C 1
ATOM 522 O O . GLY A 1 67 ? 5.68 -2.732 -4.582 1 98.81 67 GLY A O 1
ATOM 523 N N . VAL A 1 68 ? 3.955 -1.878 -5.809 1 98.88 68 VAL A N 1
ATOM 524 C CA . VAL A 1 68 ? 2.891 -2.193 -4.859 1 98.88 68 VAL A CA 1
ATOM 525 C C . VAL A 1 68 ? 1.67 -2.723 -5.609 1 98.88 68 VAL A C 1
ATOM 527 O O . VAL A 1 68 ? 1.211 -2.105 -6.574 1 98.88 68 VAL A O 1
ATOM 530 N N . LYS A 1 69 ? 1.234 -3.838 -5.18 1 98.88 69 LYS A N 1
ATOM 531 C CA . LYS A 1 69 ? -0.076 -4.293 -5.637 1 98.88 69 LYS A CA 1
ATOM 532 C C . LYS A 1 69 ? -1.161 -3.945 -4.621 1 98.88 69 LYS A C 1
ATOM 534 O O . LYS A 1 69 ? -0.969 -4.113 -3.416 1 98.88 69 LYS A O 1
ATOM 539 N N . VAL A 1 70 ? -2.197 -3.389 -5.082 1 98.75 70 VAL A N 1
ATOM 540 C CA . VAL A 1 70 ? -3.41 -3.152 -4.305 1 98.75 70 VAL A CA 1
ATOM 541 C C . VAL A 1 70 ? -4.543 -4.031 -4.836 1 98.75 70 VAL A C 1
ATOM 543 O O . VAL A 1 70 ? -4.949 -3.898 -5.992 1 98.75 70 VAL A O 1
ATOM 546 N N . VAL A 1 71 ? -5.043 -4.906 -3.988 1 98.12 71 VAL A N 1
ATOM 547 C CA . VAL A 1 71 ? -5.965 -5.926 -4.48 1 98.12 71 VAL A CA 1
ATOM 548 C C . VAL A 1 71 ? -7.133 -6.078 -3.508 1 98.12 71 VAL A C 1
ATOM 550 O O . VAL A 1 71 ? -6.949 -6 -2.291 1 98.12 71 VAL A O 1
ATOM 553 N N . ASN A 1 72 ? -8.297 -6.27 -4.074 1 96.94 72 ASN A N 1
ATOM 554 C CA . ASN A 1 72 ? -9.484 -6.508 -3.256 1 96.94 72 ASN A CA 1
ATOM 555 C C . ASN A 1 72 ? -9.977 -7.945 -3.387 1 96.94 72 ASN A C 1
ATOM 557 O O . ASN A 1 72 ? -9.625 -8.641 -4.34 1 96.94 72 ASN A O 1
ATOM 561 N N . VAL A 1 73 ? -10.648 -8.43 -2.408 1 94.12 73 VAL A N 1
ATOM 562 C CA . VAL A 1 73 ? -11.484 -9.625 -2.5 1 94.12 73 VAL A CA 1
ATOM 563 C C . VAL A 1 73 ? -12.898 -9.297 -2.035 1 94.12 73 VAL A C 1
ATOM 565 O O . VAL A 1 73 ? -13.109 -8.914 -0.883 1 94.12 73 VAL A O 1
ATOM 568 N N . HIS A 1 74 ? -13.836 -9.312 -2.951 1 95.12 74 HIS A N 1
ATOM 569 C CA . HIS A 1 74 ? -15.25 -9.094 -2.705 1 95.12 74 HIS A CA 1
ATOM 570 C C . HIS A 1 74 ? -16.094 -10.234 -3.26 1 95.12 74 HIS A C 1
ATOM 572 O O . HIS A 1 74 ? -16.484 -10.219 -4.43 1 95.12 74 HIS A O 1
ATOM 578 N N . PRO A 1 75 ? -16.484 -11.148 -2.424 1 90.44 75 PRO A N 1
ATOM 579 C CA . PRO A 1 75 ? -17.141 -12.375 -2.865 1 90.44 75 PRO A CA 1
ATOM 580 C C . PRO A 1 75 ? -18.484 -12.109 -3.541 1 90.44 75 PRO A C 1
ATOM 582 O O . PRO A 1 75 ? -18.969 -12.945 -4.316 1 90.44 75 PRO A O 1
ATOM 585 N N . GLU A 1 76 ? -19.109 -10.984 -3.354 1 93.25 76 GLU A N 1
ATOM 586 C CA . GLU A 1 76 ? -20.453 -10.711 -3.869 1 93.25 76 GLU A CA 1
ATOM 587 C C . GLU A 1 76 ? -20.391 -10.039 -5.238 1 93.25 76 GLU A C 1
ATOM 589 O O . GLU A 1 76 ? -21.422 -9.836 -5.883 1 93.25 76 G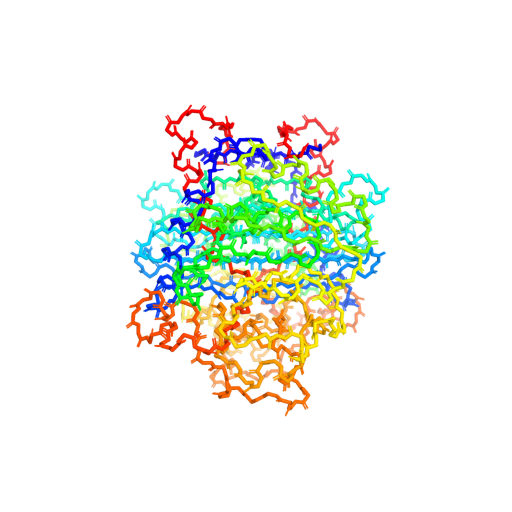LU A O 1
ATOM 594 N N . ASN A 1 77 ? -19.219 -9.758 -5.68 1 94.81 77 ASN A N 1
ATOM 595 C CA . ASN A 1 77 ? -19.031 -9.016 -6.922 1 94.81 77 ASN A CA 1
ATOM 596 C C . ASN A 1 77 ? -19.609 -9.773 -8.117 1 94.81 77 ASN A C 1
ATOM 598 O O . ASN A 1 77 ? -20.188 -9.164 -9.016 1 94.81 77 ASN A O 1
ATOM 602 N N . PRO A 1 78 ? -19.516 -11.109 -8.172 1 90.56 78 PRO A N 1
ATOM 603 C CA . PRO A 1 78 ? -20.047 -11.812 -9.336 1 90.56 78 PRO A CA 1
ATOM 604 C C . PRO A 1 78 ? -21.547 -11.578 -9.539 1 90.56 78 PRO A C 1
ATOM 606 O O . PRO A 1 78 ? -22.016 -11.531 -10.68 1 90.56 78 PRO A O 1
ATOM 609 N N . ALA A 1 79 ? -22.234 -11.43 -8.516 1 92.31 79 ALA A N 1
ATOM 610 C CA . ALA A 1 79 ? -23.672 -11.141 -8.609 1 92.31 79 ALA A CA 1
ATOM 611 C C . ALA A 1 79 ? -23.906 -9.812 -9.328 1 92.31 79 ALA A C 1
ATOM 613 O O . ALA A 1 79 ? -24.984 -9.586 -9.867 1 92.31 79 ALA A O 1
ATOM 614 N N . ARG A 1 80 ? -22.891 -8.945 -9.344 1 92.25 80 ARG A N 1
ATOM 615 C CA . ARG A 1 80 ? -22.969 -7.652 -10.016 1 92.25 80 ARG A CA 1
ATOM 616 C C . ARG A 1 80 ? -22.312 -7.711 -11.391 1 92.25 80 ARG A C 1
ATOM 618 O O . ARG A 1 80 ? -22.219 -6.691 -12.078 1 92.25 80 ARG A O 1
ATOM 625 N N . GLY A 1 81 ? -21.781 -8.898 -11.742 1 91.19 81 GLY A N 1
ATOM 626 C CA . GLY A 1 81 ? -21.156 -9.07 -13.047 1 91.19 81 GLY A CA 1
ATOM 627 C C . GLY A 1 81 ? -19.719 -8.586 -13.086 1 91.19 81 GLY A C 1
ATOM 628 O O . GLY A 1 81 ? -19.203 -8.25 -14.156 1 91.19 81 GLY A O 1
ATOM 629 N N . ILE A 1 82 ? -19.109 -8.398 -11.969 1 93.31 82 ILE A N 1
ATOM 630 C CA . ILE A 1 82 ? -17.719 -7.969 -11.93 1 93.31 82 ILE A CA 1
ATOM 631 C C . ILE A 1 82 ? -16.891 -8.977 -11.148 1 93.31 82 ILE A C 1
ATOM 633 O O . ILE A 1 82 ? -17.422 -9.766 -10.367 1 93.31 82 ILE A O 1
ATOM 637 N N . PRO A 1 83 ? -15.586 -8.984 -11.328 1 91.25 83 PRO A N 1
ATOM 638 C CA . PRO A 1 83 ? -14.734 -10 -10.703 1 91.25 83 PRO A CA 1
ATOM 639 C C . PRO A 1 83 ? -14.688 -9.875 -9.188 1 91.25 83 PRO A C 1
ATOM 641 O O . PRO A 1 83 ? -14.688 -8.766 -8.648 1 91.25 83 PRO A O 1
ATOM 644 N N . THR A 1 84 ? -14.555 -11.008 -8.562 1 91.06 84 THR A N 1
ATOM 645 C CA . THR A 1 84 ? -14.391 -11.07 -7.117 1 91.06 84 THR A CA 1
ATOM 646 C C . THR A 1 84 ? -13.102 -10.375 -6.695 1 91.06 84 THR A C 1
ATOM 648 O O . THR A 1 84 ? -13.055 -9.727 -5.648 1 91.06 84 THR A O 1
ATOM 651 N N . VAL A 1 85 ? -12.07 -10.617 -7.504 1 93.44 85 VAL A N 1
ATOM 652 C CA . VAL A 1 85 ? -10.742 -10.086 -7.223 1 93.44 85 VAL A CA 1
ATOM 653 C C . VAL A 1 85 ? -10.344 -9.086 -8.305 1 93.44 85 VAL A C 1
ATOM 655 O O . VAL A 1 85 ? -10.391 -9.398 -9.5 1 93.44 85 VAL A O 1
ATOM 658 N N . MET A 1 86 ? -10.086 -7.906 -7.914 1 96.94 86 MET A N 1
ATOM 659 C CA . MET A 1 86 ? -9.531 -6.879 -8.797 1 96.94 86 MET A CA 1
ATOM 660 C C . MET A 1 86 ? -8.258 -6.281 -8.203 1 96.94 86 MET A C 1
ATOM 662 O O . MET A 1 86 ? -8.141 -6.137 -6.988 1 96.94 86 MET A O 1
ATOM 666 N N . ALA A 1 87 ? -7.355 -6.008 -9.094 1 98.12 87 ALA A N 1
ATOM 667 C CA . ALA A 1 87 ? -6.082 -5.508 -8.578 1 98.12 87 ALA A CA 1
ATOM 668 C C . ALA A 1 87 ? -5.523 -4.406 -9.477 1 98.12 87 ALA A C 1
ATOM 670 O O . ALA A 1 87 ? -5.82 -4.355 -10.672 1 98.12 87 ALA A O 1
ATOM 671 N N . LEU A 1 88 ? -4.832 -3.539 -8.891 1 98.62 88 LEU A N 1
ATOM 672 C CA . LEU A 1 88 ? -4.004 -2.518 -9.516 1 98.62 88 LEU A CA 1
ATOM 673 C C . LEU A 1 88 ? -2.557 -2.631 -9.047 1 98.62 88 LEU A C 1
ATOM 675 O O . LEU A 1 88 ? -2.297 -2.918 -7.879 1 98.62 88 LEU A O 1
ATOM 679 N N . VAL A 1 89 ? -1.582 -2.471 -9.961 1 98.88 89 VAL A N 1
ATOM 680 C CA . VAL A 1 89 ? -0.167 -2.492 -9.602 1 98.88 89 VAL A CA 1
ATOM 681 C C . VAL A 1 89 ? 0.468 -1.142 -9.93 1 98.88 89 VAL A C 1
ATOM 683 O O . VAL A 1 89 ? 0.264 -0.6 -11.016 1 98.88 89 VAL A O 1
ATOM 686 N N . VAL A 1 90 ? 1.176 -0.601 -9.008 1 98.88 90 VAL A N 1
ATOM 687 C CA . VAL A 1 90 ? 1.96 0.613 -9.211 1 98.88 90 VAL A CA 1
ATOM 688 C C . VAL A 1 90 ? 3.449 0.278 -9.172 1 98.88 90 VAL A C 1
ATOM 690 O O . VAL A 1 90 ? 3.941 -0.29 -8.195 1 98.88 90 VAL A O 1
ATOM 693 N N . LEU A 1 91 ? 4.141 0.609 -10.273 1 98.88 91 LEU A N 1
ATOM 694 C CA . LEU A 1 91 ? 5.59 0.445 -10.328 1 98.88 91 LEU A CA 1
ATOM 695 C C . LEU A 1 91 ? 6.297 1.771 -10.07 1 98.88 91 LEU A C 1
ATOM 697 O O . LEU A 1 91 ? 5.812 2.828 -10.477 1 98.88 91 LEU A O 1
ATOM 701 N N . HIS A 1 92 ? 7.449 1.688 -9.438 1 98.81 92 HIS A N 1
ATOM 702 C CA . HIS A 1 92 ? 8.25 2.863 -9.117 1 98.81 92 HIS A CA 1
ATOM 703 C C . HIS A 1 92 ? 9.695 2.686 -9.578 1 98.81 92 HIS A C 1
ATOM 705 O O . HIS A 1 92 ? 10.148 1.559 -9.789 1 98.81 92 HIS A O 1
ATOM 711 N N . SER A 1 93 ? 10.367 3.822 -9.781 1 98.31 93 SER A N 1
ATOM 712 C CA . SER A 1 93 ? 11.82 3.832 -9.93 1 98.31 93 SER A CA 1
ATOM 713 C C . SER A 1 93 ? 12.508 3.719 -8.57 1 98.31 93 SER A C 1
ATOM 715 O O . SER A 1 93 ? 12.352 4.59 -7.715 1 98.31 93 SER A O 1
ATOM 717 N N . PRO A 1 94 ? 13.258 2.578 -8.32 1 98.12 94 PRO A N 1
ATOM 718 C CA . PRO A 1 94 ? 14 2.533 -7.059 1 98.12 94 PRO A CA 1
ATOM 719 C C . PRO A 1 94 ? 14.945 3.719 -6.891 1 98.12 94 PRO A C 1
ATOM 721 O O . PRO A 1 94 ? 15.141 4.203 -5.773 1 98.12 94 PRO A O 1
ATOM 724 N N . LYS A 1 95 ? 15.445 4.227 -7.938 1 97.62 95 LYS A N 1
ATOM 725 C CA . LYS A 1 95 ? 16.469 5.27 -7.941 1 97.62 95 LYS A CA 1
ATOM 726 C C . LYS A 1 95 ? 15.891 6.605 -7.477 1 97.62 95 LYS A C 1
ATOM 728 O O . LYS A 1 95 ? 16.562 7.359 -6.766 1 97.62 95 LYS A O 1
ATOM 733 N N . THR A 1 96 ? 14.68 6.914 -7.828 1 97.5 96 THR A N 1
ATOM 734 C CA . THR A 1 96 ? 14.156 8.25 -7.559 1 97.5 96 THR A CA 1
ATOM 735 C C . THR A 1 96 ? 12.859 8.172 -6.746 1 97.5 96 THR A C 1
ATOM 737 O O . THR A 1 96 ? 12.406 9.172 -6.195 1 97.5 96 THR A O 1
ATOM 740 N N . GLY A 1 97 ? 12.258 6.977 -6.738 1 97.56 97 GLY A N 1
ATOM 741 C CA . GLY A 1 97 ? 10.977 6.828 -6.078 1 97.56 97 GLY A CA 1
ATOM 742 C C . GLY A 1 97 ? 9.805 7.273 -6.938 1 97.56 97 GLY A C 1
ATOM 743 O O . GLY A 1 97 ? 8.648 7.145 -6.535 1 97.56 97 GLY A O 1
ATOM 744 N N . ALA A 1 98 ? 10.062 7.773 -8.141 1 97.56 98 ALA A N 1
ATOM 745 C CA . ALA A 1 98 ? 8.992 8.234 -9.023 1 97.56 98 ALA A CA 1
ATOM 746 C C . ALA A 1 98 ? 8.133 7.07 -9.508 1 97.56 98 ALA A C 1
ATOM 748 O O . ALA A 1 98 ? 8.656 6.016 -9.875 1 97.56 98 ALA A O 1
ATOM 749 N N . PRO A 1 99 ? 6.785 7.211 -9.445 1 98.19 99 PRO A N 1
ATOM 750 C CA . PRO A 1 99 ? 5.973 6.191 -10.117 1 98.19 99 PRO A CA 1
ATOM 751 C C . PRO A 1 99 ? 6.203 6.16 -11.625 1 98.19 99 PRO A C 1
ATOM 753 O O . PRO A 1 99 ? 6.23 7.207 -12.273 1 98.19 99 PRO A O 1
ATOM 756 N N . ILE A 1 100 ? 6.383 5.008 -12.164 1 98.5 100 ILE A N 1
ATOM 757 C CA . ILE A 1 100 ? 6.73 4.941 -13.578 1 98.5 100 ILE A CA 1
ATOM 758 C C . ILE A 1 100 ? 5.586 4.309 -14.367 1 98.5 100 ILE A C 1
ATOM 760 O O . ILE A 1 100 ? 5.441 4.551 -15.562 1 98.5 100 ILE A O 1
ATOM 764 N N . ALA A 1 101 ? 4.746 3.521 -13.703 1 98.81 101 ALA A N 1
ATOM 765 C CA . ALA A 1 101 ? 3.611 2.906 -14.383 1 98.81 101 ALA A CA 1
ATOM 766 C C . ALA A 1 101 ? 2.525 2.508 -13.391 1 98.81 101 ALA A C 1
ATOM 768 O O . ALA A 1 101 ? 2.818 2.188 -12.234 1 98.81 101 ALA A O 1
ATOM 769 N N . VAL A 1 102 ? 1.339 2.605 -13.789 1 98.81 102 VAL A N 1
ATOM 770 C CA . VAL A 1 102 ? 0.172 2.006 -13.148 1 98.81 102 VAL A CA 1
ATOM 771 C C . VAL A 1 102 ? -0.532 1.072 -14.133 1 98.81 102 VAL A C 1
ATOM 773 O O . VAL A 1 102 ? -0.745 1.429 -15.289 1 98.81 102 VAL A O 1
ATOM 776 N N . MET A 1 103 ? -0.891 -0.116 -13.688 1 98.75 103 MET A N 1
ATOM 777 C CA . MET A 1 103 ? -1.48 -1.048 -14.641 1 98.75 103 MET A CA 1
ATOM 778 C C . MET A 1 103 ? -2.539 -1.917 -13.977 1 98.75 103 MET A C 1
ATOM 780 O O . MET A 1 103 ? -2.551 -2.057 -12.75 1 98.75 103 MET A O 1
ATOM 784 N N . GLY A 1 104 ? -3.438 -2.449 -14.797 1 98.19 104 GLY A N 1
ATOM 785 C CA . GLY A 1 104 ? -4.316 -3.488 -14.289 1 98.19 104 GLY A CA 1
ATOM 786 C C . GLY A 1 104 ? -3.564 -4.691 -13.742 1 98.19 104 GLY A C 1
ATOM 787 O O . GLY A 1 104 ? -2.586 -5.141 -14.344 1 98.19 104 GLY A O 1
ATOM 788 N N . GLY A 1 105 ? -3.984 -5.18 -12.578 1 98.06 105 GLY A N 1
ATOM 789 C CA . GLY A 1 105 ? -3.271 -6.266 -11.922 1 98.06 105 GLY A CA 1
ATOM 790 C C . GLY A 1 105 ? -4.074 -7.547 -11.852 1 98.06 105 GLY A C 1
ATOM 791 O O . GLY A 1 105 ? -3.584 -8.57 -11.367 1 98.06 105 GLY A O 1
ATOM 792 N N . THR A 1 106 ? -5.344 -7.547 -12.336 1 96.88 106 THR A N 1
ATOM 793 C CA . THR A 1 106 ? -6.223 -8.703 -12.195 1 96.88 106 THR A CA 1
ATOM 794 C C . THR A 1 106 ? -5.707 -9.875 -13.023 1 96.88 106 THR A C 1
ATOM 796 O O . THR A 1 106 ? -5.477 -10.961 -12.492 1 96.88 106 THR A O 1
ATOM 799 N N . HIS A 1 107 ? -5.52 -9.617 -14.312 1 97 107 HIS A N 1
ATOM 800 C CA . HIS A 1 107 ? -4.957 -10.648 -15.18 1 97 107 HIS A CA 1
ATOM 801 C C . HIS A 1 107 ? -3.553 -11.039 -14.742 1 97 107 HIS A C 1
ATOM 803 O O . HIS A 1 107 ? -3.195 -12.219 -14.758 1 97 107 HIS A O 1
ATOM 809 N N . LEU A 1 108 ? -2.797 -10.086 -14.383 1 98.19 108 LEU A N 1
ATOM 810 C CA . LEU A 1 108 ? -1.433 -10.297 -13.914 1 98.19 108 LEU A CA 1
ATOM 811 C C . LEU A 1 108 ? -1.411 -11.234 -12.719 1 98.19 108 LEU A C 1
ATOM 813 O O . LEU A 1 108 ? -0.555 -12.117 -12.633 1 98.19 108 LEU A O 1
ATOM 817 N N . THR A 1 109 ? -2.355 -11.047 -11.805 1 97.56 109 THR A N 1
ATOM 818 C CA . THR A 1 109 ? -2.453 -11.891 -10.625 1 97.56 109 THR A CA 1
ATOM 819 C C . THR A 1 109 ? -2.709 -13.344 -11.016 1 97.56 109 THR A C 1
ATOM 821 O O . THR A 1 109 ? -2.062 -14.258 -10.5 1 97.56 109 THR A O 1
ATOM 824 N N . GLU A 1 110 ? -3.615 -13.508 -11.875 1 96.88 110 GLU A N 1
ATOM 825 C CA . GLU A 1 110 ? -3.936 -14.859 -12.336 1 96.88 110 GLU A CA 1
ATOM 826 C C . GLU A 1 110 ? -2.729 -15.516 -12.992 1 96.88 110 GLU A C 1
ATOM 828 O O . GLU A 1 110 ? -2.398 -16.672 -12.688 1 96.88 110 GLU A O 1
ATOM 833 N N . MET A 1 111 ? -2.066 -14.789 -13.867 1 98.5 111 MET A N 1
ATOM 834 C CA . MET A 1 111 ? -0.948 -15.312 -14.648 1 98.5 111 MET A CA 1
ATOM 835 C C . MET A 1 111 ? 0.225 -15.672 -13.742 1 98.5 111 MET A C 1
ATOM 837 O O . MET A 1 111 ? 0.78 -16.766 -13.852 1 98.5 111 MET A O 1
ATOM 841 N N . ARG A 1 112 ? 0.581 -14.758 -12.867 1 98.81 112 ARG A N 1
ATOM 842 C CA . ARG A 1 112 ? 1.743 -15.039 -12.031 1 98.81 112 ARG A CA 1
ATOM 843 C C . ARG A 1 112 ? 1.438 -16.141 -11.023 1 98.81 112 ARG A C 1
ATOM 845 O O . ARG A 1 112 ? 2.334 -16.891 -10.625 1 98.81 112 ARG A O 1
ATOM 852 N N . THR A 1 113 ? 0.16 -16.312 -10.578 1 98.31 113 THR A N 1
ATOM 853 C CA . THR A 1 113 ? -0.214 -17.422 -9.703 1 98.31 113 THR A CA 1
ATOM 854 C C . THR A 1 113 ? -0.06 -18.766 -10.43 1 98.31 113 THR A C 1
ATOM 856 O O . THR A 1 113 ? 0.492 -19.719 -9.875 1 98.31 113 THR A O 1
ATOM 859 N N . GLY A 1 114 ? -0.579 -18.797 -11.664 1 98.69 114 GLY A N 1
ATOM 860 C CA . GLY A 1 114 ? -0.359 -19.984 -12.469 1 98.69 114 GLY A CA 1
ATOM 861 C C . GLY A 1 114 ? 1.109 -20.281 -12.695 1 98.69 114 GLY A C 1
ATOM 862 O O . GLY A 1 114 ? 1.527 -21.438 -12.617 1 98.69 114 GLY A O 1
ATOM 863 N N . ALA A 1 115 ? 1.865 -19.25 -12.969 1 98.94 115 ALA A N 1
ATOM 864 C CA . ALA A 1 115 ? 3.307 -19.375 -13.172 1 98.94 115 ALA A CA 1
ATOM 865 C C . ALA A 1 115 ? 3.988 -19.938 -11.93 1 98.94 115 ALA A C 1
ATOM 867 O O . ALA A 1 115 ? 4.914 -20.734 -12.031 1 98.94 115 ALA A O 1
ATOM 868 N N . ALA A 1 116 ? 3.564 -19.5 -10.773 1 98.88 116 ALA A N 1
ATOM 869 C CA . ALA A 1 116 ? 4.137 -20 -9.523 1 98.88 116 ALA A CA 1
ATOM 870 C C . ALA A 1 116 ? 3.957 -21.5 -9.391 1 98.88 116 ALA A C 1
ATOM 872 O O . ALA A 1 116 ? 4.883 -22.219 -8.992 1 98.88 116 ALA A O 1
ATOM 873 N N . GLY A 1 117 ? 2.77 -21.938 -9.664 1 98.88 117 GLY A N 1
ATOM 874 C CA . GLY A 1 117 ? 2.533 -23.375 -9.648 1 98.88 117 GLY A CA 1
ATOM 875 C C . GLY A 1 117 ? 3.416 -24.141 -10.625 1 98.88 117 GLY A C 1
ATOM 876 O O . GLY A 1 117 ? 3.918 -25.219 -10.297 1 98.88 117 GLY A O 1
ATOM 877 N N . ALA A 1 118 ? 3.572 -23.594 -11.797 1 98.88 118 ALA A N 1
ATOM 878 C CA . ALA A 1 118 ? 4.418 -24.219 -12.812 1 98.88 118 ALA A CA 1
ATOM 879 C C . ALA A 1 118 ? 5.867 -24.297 -12.344 1 98.88 118 ALA A C 1
ATOM 881 O O . ALA A 1 118 ? 6.52 -25.328 -12.492 1 98.88 118 ALA A O 1
ATOM 882 N N . VAL A 1 119 ? 6.379 -23.188 -11.797 1 98.94 119 VAL A N 1
ATOM 883 C CA . VAL A 1 119 ? 7.746 -23.172 -11.289 1 98.94 119 VAL A CA 1
ATOM 884 C C . VAL A 1 119 ? 7.902 -24.219 -10.188 1 98.94 119 VAL A C 1
ATOM 886 O O . VAL A 1 119 ? 8.867 -24.984 -10.18 1 98.94 119 VAL A O 1
ATOM 889 N N . ALA A 1 120 ? 6.977 -24.234 -9.25 1 98.94 120 ALA A N 1
ATOM 890 C CA . ALA A 1 120 ? 7.043 -25.203 -8.156 1 98.94 120 ALA A CA 1
ATOM 891 C C . ALA A 1 120 ? 7.043 -26.641 -8.695 1 98.94 120 ALA A C 1
ATOM 893 O O . ALA A 1 120 ? 7.855 -27.469 -8.273 1 98.94 120 ALA A O 1
ATOM 894 N N . ALA A 1 121 ? 6.148 -26.938 -9.609 1 98.94 121 ALA A N 1
ATOM 895 C CA . ALA A 1 121 ? 6.035 -28.281 -10.164 1 98.94 121 ALA A CA 1
ATOM 896 C C . ALA A 1 121 ? 7.328 -28.688 -10.867 1 98.94 121 ALA A C 1
ATOM 898 O O . ALA A 1 121 ? 7.723 -29.859 -10.82 1 98.94 121 ALA A O 1
ATOM 899 N N . ARG A 1 122 ? 7.961 -27.75 -11.539 1 98.75 122 ARG A N 1
ATOM 900 C CA . ARG A 1 122 ? 9.211 -28.031 -12.242 1 98.75 122 ARG A CA 1
ATOM 901 C C . ARG A 1 122 ? 10.25 -28.625 -11.289 1 98.75 122 ARG A C 1
ATOM 903 O O . ARG A 1 122 ? 11.039 -29.484 -11.68 1 98.75 122 ARG A O 1
ATOM 910 N N . TYR A 1 123 ? 10.25 -28.188 -10.055 1 98.75 123 TYR A N 1
ATOM 911 C CA . TYR A 1 123 ? 11.273 -28.594 -9.094 1 98.75 123 TYR A CA 1
ATOM 912 C C . TYR A 1 123 ? 10.773 -29.719 -8.203 1 98.75 123 TYR A C 1
ATOM 914 O O . TYR A 1 123 ? 11.562 -30.438 -7.586 1 98.75 123 TYR A O 1
ATOM 922 N N . LEU A 1 124 ? 9.406 -29.875 -8.102 1 98.88 124 LEU A N 1
ATOM 923 C CA . LEU A 1 124 ? 8.891 -30.734 -7.035 1 98.88 124 LEU A CA 1
ATOM 924 C C . LEU A 1 124 ? 8.117 -31.906 -7.613 1 98.88 124 LEU A C 1
ATOM 926 O O . LEU A 1 124 ? 7.859 -32.906 -6.91 1 98.88 124 LEU A O 1
ATOM 930 N N . ALA A 1 125 ? 7.633 -31.797 -8.805 1 98.81 125 ALA A N 1
ATOM 931 C CA . ALA A 1 125 ? 6.918 -32.906 -9.43 1 98.81 125 ALA A CA 1
ATOM 932 C C . ALA A 1 125 ? 7.887 -33.906 -10.078 1 98.81 125 ALA A C 1
ATOM 934 O O . ALA A 1 125 ? 9.062 -33.594 -10.266 1 98.81 125 ALA A O 1
ATOM 935 N N . ARG A 1 126 ? 7.379 -35.094 -10.375 1 98.25 126 ARG A N 1
ATOM 936 C CA . ARG A 1 126 ? 8.172 -36.031 -11.164 1 98.25 126 ARG A CA 1
ATOM 937 C C . ARG A 1 126 ? 8.391 -35.5 -12.578 1 98.25 126 ARG A C 1
ATOM 939 O O . ARG A 1 126 ? 7.484 -34.938 -13.18 1 98.25 126 ARG A O 1
ATOM 946 N N . GLU A 1 127 ? 9.539 -35.656 -13.125 1 94.56 127 GLU A N 1
ATOM 947 C CA . GLU A 1 127 ? 9.891 -35.156 -14.453 1 94.56 127 GLU A CA 1
ATOM 948 C C . GLU A 1 127 ? 8.961 -35.719 -15.523 1 94.56 127 GLU A C 1
ATOM 950 O O . GLU A 1 127 ? 8.641 -35.031 -16.5 1 94.56 127 GLU A O 1
ATOM 955 N N . GLY A 1 128 ? 8.469 -36.875 -15.367 1 95 128 GLY A N 1
ATOM 956 C CA . GLY A 1 128 ? 7.645 -37.531 -16.375 1 95 128 GLY A CA 1
ATOM 957 C C . GLY A 1 128 ? 6.156 -37.375 -16.109 1 95 128 GLY A C 1
ATOM 958 O O . GLY A 1 128 ? 5.352 -38.156 -16.641 1 95 128 GLY A O 1
ATOM 959 N N . SER A 1 129 ? 5.785 -36.406 -15.328 1 98.31 129 SER A N 1
ATOM 960 C CA . SER A 1 129 ? 4.375 -36.188 -15.016 1 98.31 129 SER A CA 1
ATOM 961 C C . SER A 1 129 ? 3.572 -35.875 -16.266 1 98.31 129 SER A C 1
ATOM 963 O O . SER A 1 129 ? 3.992 -35.062 -17.078 1 98.31 129 SER A O 1
ATOM 965 N N . ARG A 1 130 ? 2.398 -36.531 -16.406 1 98.38 130 ARG A N 1
ATOM 966 C CA . ARG A 1 130 ? 1.604 -36.375 -17.625 1 98.38 130 ARG A CA 1
ATOM 967 C C . ARG A 1 130 ? 0.128 -36.188 -17.297 1 98.38 130 ARG A C 1
ATOM 969 O O . ARG A 1 130 ? -0.644 -35.688 -18.125 1 98.38 130 ARG A O 1
ATOM 976 N N . ARG A 1 131 ? -0.254 -36.562 -16.172 1 98.56 131 ARG A N 1
ATOM 977 C CA . ARG A 1 131 ? -1.648 -36.531 -15.742 1 98.56 131 ARG A CA 1
ATOM 978 C C . ARG A 1 131 ? -1.862 -35.438 -14.703 1 98.56 131 ARG A C 1
ATOM 980 O O . ARG A 1 131 ? -1.248 -35.469 -13.633 1 98.56 131 ARG A O 1
ATOM 987 N N . VAL A 1 132 ? -2.777 -34.469 -15.062 1 98.88 132 VAL A N 1
ATOM 988 C CA . VAL A 1 132 ? -3.029 -33.344 -14.172 1 98.88 132 VAL A CA 1
ATOM 989 C C . VAL A 1 132 ? -4.473 -33.375 -13.68 1 98.88 132 VAL A C 1
ATOM 991 O O . VAL A 1 132 ? -5.402 -33.5 -14.484 1 98.88 132 VAL A O 1
ATOM 994 N N . GLY A 1 133 ? -4.648 -33.406 -12.398 1 98.81 133 GLY A N 1
ATOM 995 C CA . GLY A 1 133 ? -5.957 -33.219 -11.789 1 98.81 133 GLY A CA 1
ATOM 996 C C . GLY A 1 133 ? -6.203 -31.797 -11.312 1 98.81 133 GLY A C 1
ATOM 997 O O . GLY A 1 133 ? -5.32 -31.172 -10.727 1 98.81 133 GLY A O 1
ATOM 998 N N . LEU A 1 134 ? -7.383 -31.25 -11.641 1 98.81 134 LEU A N 1
ATOM 999 C CA . LEU A 1 134 ? -7.805 -29.922 -11.203 1 98.81 134 LEU A CA 1
ATOM 1000 C C . LEU A 1 134 ? -9.039 -30.016 -10.312 1 98.81 134 LEU A C 1
ATOM 1002 O O . LEU A 1 134 ? -10.086 -30.5 -10.734 1 98.81 134 LEU A O 1
ATOM 1006 N N . LEU A 1 135 ? -8.859 -29.656 -9.078 1 98.62 135 LEU A N 1
ATOM 1007 C CA . LEU A 1 135 ? -10.008 -29.453 -8.203 1 98.62 135 LEU A CA 1
ATOM 1008 C C . LEU A 1 135 ? -10.391 -27.969 -8.133 1 98.62 135 LEU A C 1
ATOM 1010 O O . LEU A 1 135 ? -9.68 -27.172 -7.52 1 98.62 135 LEU A O 1
ATOM 1014 N N . GLY A 1 136 ? -11.508 -27.594 -8.664 1 97.19 136 GLY A N 1
ATOM 1015 C CA . GLY A 1 136 ? -11.883 -26.219 -9 1 97.19 136 GLY A CA 1
ATOM 1016 C C . GLY A 1 136 ? -11.648 -25.891 -10.461 1 97.19 136 GLY A C 1
ATOM 1017 O O . GLY A 1 136 ? -10.664 -26.328 -11.055 1 97.19 136 GLY A O 1
ATOM 1018 N N . ALA A 1 137 ? -12.586 -25.188 -11.055 1 97 137 ALA A N 1
ATOM 1019 C CA . ALA A 1 137 ? -12.5 -24.906 -12.484 1 97 137 ALA A CA 1
ATOM 1020 C C . ALA A 1 137 ? -12.617 -23.406 -12.758 1 97 137 ALA A C 1
ATOM 1022 O O . ALA A 1 137 ? -13.164 -23 -13.781 1 97 137 ALA A O 1
ATOM 1023 N N . GLY A 1 138 ? -12.164 -22.547 -11.844 1 93.19 138 GLY A N 1
ATOM 1024 C CA . GLY A 1 138 ? -12.188 -21.094 -12 1 93.19 138 GLY A CA 1
ATOM 1025 C C . GLY A 1 138 ? -10.945 -20.547 -12.672 1 93.19 138 GLY A C 1
ATOM 1026 O O . GLY A 1 138 ? -10.242 -21.281 -13.375 1 93.19 138 GLY A O 1
ATOM 1027 N N . ALA A 1 139 ? -10.711 -19.25 -12.484 1 92.31 139 ALA A N 1
ATOM 1028 C CA . ALA A 1 139 ? -9.625 -18.531 -13.141 1 92.31 139 ALA A CA 1
ATOM 1029 C C . ALA A 1 139 ? -8.266 -19.094 -12.734 1 92.31 139 ALA A C 1
ATOM 1031 O O . ALA A 1 139 ? -7.371 -19.219 -13.57 1 92.31 139 ALA A O 1
ATOM 1032 N N . GLN A 1 140 ? -8.125 -19.453 -11.477 1 95.31 140 GLN A N 1
ATOM 1033 C CA . GLN A 1 140 ? -6.844 -19.969 -11.008 1 95.31 140 GLN A CA 1
ATOM 1034 C C . GLN A 1 140 ? -6.535 -21.344 -11.625 1 95.31 140 GLN A C 1
ATOM 1036 O O . GLN A 1 140 ? -5.391 -21.609 -11.984 1 95.31 140 GLN A O 1
ATOM 1041 N N . ALA A 1 141 ? -7.535 -22.172 -11.711 1 97.88 141 ALA A N 1
ATOM 1042 C CA . ALA A 1 141 ? -7.336 -23.469 -12.336 1 97.88 141 ALA A CA 1
ATOM 1043 C C . ALA A 1 141 ? -6.859 -23.328 -13.773 1 97.88 141 ALA A C 1
ATOM 1045 O O . ALA A 1 141 ? -5.98 -24.062 -14.227 1 97.88 141 ALA A O 1
ATOM 1046 N N . ARG A 1 142 ? -7.441 -22.375 -14.469 1 97.81 142 ARG A N 1
ATOM 1047 C CA . ARG A 1 142 ? -7.086 -22.141 -15.867 1 97.81 142 ARG A CA 1
ATOM 1048 C C . ARG A 1 142 ? -5.617 -21.766 -16 1 97.81 142 ARG A C 1
ATOM 1050 O O . ARG A 1 142 ? -4.891 -22.359 -16.812 1 97.81 142 ARG A O 1
ATOM 1057 N N . THR A 1 143 ? -5.176 -20.828 -15.227 1 98.25 143 THR A N 1
ATOM 1058 C CA . THR A 1 143 ? -3.805 -20.359 -15.375 1 98.25 143 THR A CA 1
ATOM 1059 C C . THR A 1 143 ? -2.818 -21.391 -14.836 1 98.25 143 THR A C 1
ATOM 1061 O O . THR A 1 143 ? -1.704 -21.516 -15.352 1 98.25 143 THR A O 1
ATOM 1064 N N . GLN A 1 144 ? -3.221 -22.188 -13.82 1 98.81 144 GLN A N 1
ATOM 1065 C CA . GLN A 1 144 ? -2.385 -23.297 -13.375 1 98.81 144 GLN A CA 1
ATOM 1066 C C . GLN A 1 144 ? -2.166 -24.312 -14.492 1 98.81 144 GLN A C 1
ATOM 1068 O O . GLN A 1 144 ? -1.038 -24.75 -14.719 1 98.81 144 GLN A O 1
ATOM 1073 N N . LEU A 1 145 ? -3.236 -24.641 -15.156 1 98.88 145 LEU A N 1
ATOM 1074 C CA . LEU A 1 145 ? -3.117 -25.578 -16.266 1 98.88 145 LEU A CA 1
ATOM 1075 C C . LEU A 1 145 ? -2.248 -25 -17.375 1 98.88 145 LEU A C 1
ATOM 1077 O O . LEU A 1 145 ? -1.409 -25.703 -17.938 1 98.88 145 LEU A O 1
ATOM 1081 N N . LEU A 1 146 ? -2.469 -23.766 -17.688 1 98.62 146 LEU A N 1
ATOM 1082 C CA . LEU A 1 146 ? -1.673 -23.078 -18.703 1 98.62 146 LEU A CA 1
ATOM 1083 C C . LEU A 1 146 ? -0.187 -23.156 -18.359 1 98.62 146 LEU A C 1
ATOM 1085 O O . LEU A 1 146 ? 0.638 -23.438 -19.234 1 98.62 146 LEU A O 1
ATOM 1089 N N . GLY A 1 147 ? 0.165 -22.875 -17.125 1 98.81 147 GLY A N 1
ATOM 1090 C CA . GLY A 1 147 ? 1.548 -22.953 -16.672 1 98.81 147 GLY A CA 1
ATOM 1091 C C . GLY A 1 147 ? 2.123 -24.344 -16.75 1 98.81 147 GLY A C 1
ATOM 1092 O O . GLY A 1 147 ? 3.248 -24.547 -17.219 1 98.81 147 GLY A O 1
ATOM 1093 N N . LEU A 1 148 ? 1.353 -25.328 -16.266 1 98.81 148 LEU A N 1
ATOM 1094 C CA . LEU A 1 148 ? 1.811 -26.719 -16.281 1 98.81 148 LEU A CA 1
ATOM 1095 C C . LEU A 1 148 ? 2.002 -27.203 -17.719 1 98.81 148 LEU A C 1
ATOM 1097 O O . LEU A 1 148 ? 2.922 -27.984 -17.984 1 98.81 148 LEU A O 1
ATOM 1101 N N . ALA A 1 149 ? 1.147 -26.734 -18.609 1 98.56 149 ALA A N 1
ATOM 1102 C CA . ALA A 1 149 ? 1.241 -27.141 -20.016 1 98.56 149 ALA A CA 1
ATOM 1103 C C . ALA A 1 149 ? 2.504 -26.578 -20.656 1 98.56 149 ALA A C 1
ATOM 1105 O O . ALA A 1 149 ? 3.031 -27.141 -21.609 1 98.56 149 ALA A O 1
ATOM 1106 N N . GLU A 1 150 ? 2.988 -25.422 -20.188 1 97.81 150 GLU A N 1
ATOM 1107 C CA . GLU A 1 150 ? 4.238 -24.828 -20.656 1 97.81 150 GLU A CA 1
ATOM 1108 C C . GLU A 1 150 ? 5.445 -25.609 -20.141 1 97.81 150 GLU A C 1
ATOM 1110 O O . GLU A 1 150 ? 6.539 -25.5 -20.688 1 97.81 150 GLU A O 1
ATOM 1115 N N . THR A 1 151 ? 5.27 -26.422 -19.078 1 97.56 151 THR A N 1
ATOM 1116 C CA . THR A 1 151 ? 6.383 -27 -18.344 1 97.56 151 THR A CA 1
ATOM 1117 C C . THR A 1 151 ? 6.453 -28.516 -18.562 1 97.56 151 THR A C 1
ATOM 1119 O O . THR A 1 151 ? 7.535 -29.094 -18.516 1 97.56 151 THR A O 1
ATOM 1122 N N . PHE A 1 152 ? 5.297 -29.172 -18.812 1 98.44 152 PHE A N 1
ATOM 1123 C CA . PHE A 1 152 ? 5.199 -30.609 -18.953 1 98.44 152 PHE A CA 1
ATOM 1124 C C . PHE A 1 152 ? 4.449 -30.984 -20.219 1 98.44 152 PHE A C 1
ATOM 1126 O O . PHE A 1 152 ? 3.695 -30.172 -20.766 1 98.44 152 PHE A O 1
ATOM 1133 N N . GLU A 1 153 ? 4.734 -32.25 -20.703 1 98.25 153 GLU A N 1
ATOM 1134 C CA . GLU A 1 153 ? 3.91 -32.844 -21.75 1 98.25 153 GLU A CA 1
ATOM 1135 C C . GLU A 1 153 ? 2.664 -33.5 -21.172 1 98.25 153 GLU A C 1
ATOM 1137 O O . GLU A 1 153 ? 2.662 -34.719 -20.906 1 98.25 153 GLU A O 1
ATOM 1142 N N . ILE A 1 154 ? 1.61 -32.781 -21.094 1 98.69 154 ILE A N 1
ATOM 1143 C CA . ILE A 1 154 ? 0.397 -33.219 -20.422 1 98.69 154 ILE A CA 1
ATOM 1144 C C . ILE A 1 154 ? -0.449 -34.062 -21.391 1 98.69 154 ILE A C 1
ATOM 1146 O O . ILE A 1 154 ? -0.724 -33.625 -22.516 1 98.69 154 ILE A O 1
ATOM 1150 N N . GLU A 1 155 ? -0.892 -35.219 -20.922 1 98.69 155 GLU A N 1
ATOM 1151 C CA . GLU A 1 155 ? -1.669 -36.125 -21.766 1 98.69 155 GLU A CA 1
ATOM 1152 C C . GLU A 1 155 ? -3.115 -36.219 -21.281 1 98.69 155 GLU A C 1
ATOM 1154 O O . GLU A 1 155 ? -4.012 -36.531 -22.062 1 98.69 155 GLU A O 1
ATOM 1159 N N . THR A 1 156 ? -3.311 -36.062 -20.016 1 98.69 156 THR A N 1
ATOM 1160 C CA . THR A 1 156 ? -4.645 -36.188 -19.438 1 98.69 156 THR A CA 1
ATOM 1161 C C . THR A 1 156 ? -4.898 -35.062 -18.422 1 98.69 156 THR A C 1
ATOM 1163 O O . THR A 1 156 ? -4.039 -34.781 -17.594 1 98.69 156 THR A O 1
ATOM 1166 N N . VAL A 1 157 ? -6.051 -34.406 -18.547 1 98.81 157 VAL A N 1
ATOM 1167 C CA . VAL A 1 157 ? -6.5 -33.406 -17.609 1 98.81 157 VAL A CA 1
ATOM 1168 C C . VAL A 1 157 ? -7.828 -33.844 -16.984 1 98.81 157 VAL A C 1
ATOM 1170 O O . VAL A 1 157 ? -8.82 -34.031 -17.688 1 98.81 157 VAL A O 1
ATOM 1173 N N . LEU A 1 158 ? -7.84 -34.062 -15.703 1 98.56 158 LEU A N 1
ATOM 1174 C CA . LEU A 1 158 ? -9.047 -34.375 -14.945 1 98.56 158 LEU A CA 1
ATOM 1175 C C . LEU A 1 158 ? -9.562 -33.125 -14.219 1 98.56 158 LEU A C 1
ATOM 1177 O O . LEU A 1 158 ? -8.797 -32.406 -13.57 1 98.56 158 LEU A O 1
ATOM 1181 N N . VAL A 1 159 ? -10.898 -32.844 -14.352 1 98.62 159 VAL A N 1
ATOM 1182 C CA . VAL A 1 159 ? -11.43 -31.609 -13.766 1 98.62 159 VAL A CA 1
ATOM 1183 C C . VAL A 1 159 ? -12.664 -31.938 -12.922 1 98.62 159 VAL A C 1
ATOM 1185 O O . VAL A 1 159 ? -13.562 -32.656 -13.367 1 98.62 159 VAL A O 1
ATOM 1188 N N . ALA A 1 160 ? -12.648 -31.5 -11.727 1 98 160 ALA A N 1
ATOM 1189 C CA . ALA A 1 160 ? -13.812 -31.578 -10.852 1 98 160 ALA A CA 1
ATOM 1190 C C . ALA A 1 160 ? -14.156 -30.203 -10.281 1 98 160 ALA A C 1
ATOM 1192 O O . ALA A 1 160 ? -13.266 -29.453 -9.852 1 98 160 ALA A O 1
ATOM 1193 N N . ASP A 1 161 ? -15.375 -29.812 -10.344 1 96.62 161 ASP A N 1
ATOM 1194 C CA . ASP A 1 161 ? -15.953 -28.609 -9.758 1 96.62 161 ASP A CA 1
ATOM 1195 C C . ASP A 1 161 ? -17.375 -28.859 -9.281 1 96.62 161 ASP A C 1
ATOM 1197 O O . ASP A 1 161 ? -18.047 -29.797 -9.742 1 96.62 161 ASP A O 1
ATOM 1201 N N . ILE A 1 162 ? -17.797 -28.062 -8.305 1 94.56 162 ILE A N 1
ATOM 1202 C CA . ILE A 1 162 ? -19.188 -28.188 -7.859 1 94.56 162 ILE A CA 1
ATOM 1203 C C . ILE A 1 162 ? -20.125 -27.859 -9.016 1 94.56 162 ILE A C 1
ATOM 1205 O O . ILE A 1 162 ? -21.234 -28.391 -9.078 1 94.56 162 ILE A O 1
ATOM 1209 N N . SER A 1 163 ? -19.703 -27.031 -9.906 1 94.62 163 SER A N 1
ATOM 1210 C CA . SER A 1 163 ? -20.438 -26.734 -11.133 1 94.62 163 SER A CA 1
ATOM 1211 C C . SER A 1 163 ? -19.891 -27.516 -12.312 1 94.62 163 SER A C 1
ATOM 1213 O O . SER A 1 163 ? -18.797 -27.219 -12.805 1 94.62 163 SER A O 1
ATOM 1215 N N . ILE A 1 164 ? -20.672 -28.438 -12.844 1 95.56 164 ILE A N 1
ATOM 1216 C CA . ILE A 1 164 ? -20.25 -29.25 -13.984 1 95.56 164 ILE A CA 1
ATOM 1217 C C . ILE A 1 164 ? -20.062 -28.344 -15.203 1 95.56 164 ILE A C 1
ATOM 1219 O O . ILE A 1 164 ? -19.156 -28.578 -16.016 1 95.56 164 ILE A O 1
ATOM 1223 N N . GLU A 1 165 ? -20.844 -27.344 -15.219 1 96.06 165 GLU A N 1
ATOM 1224 C CA . GLU A 1 165 ? -20.75 -26.406 -16.328 1 96.06 165 GLU A CA 1
ATOM 1225 C C . GLU A 1 165 ? -19.406 -25.688 -16.328 1 96.06 165 GLU A C 1
ATOM 1227 O O . GLU A 1 165 ? -18.828 -25.422 -17.391 1 96.06 165 GLU A O 1
ATOM 1232 N N . ARG A 1 166 ? -18.906 -25.359 -15.188 1 94.94 166 ARG A N 1
ATOM 1233 C CA . ARG A 1 166 ? -17.609 -24.719 -15.086 1 94.94 166 ARG A CA 1
ATOM 1234 C C . ARG A 1 166 ? -16.484 -25.656 -15.523 1 94.94 166 ARG A C 1
ATOM 1236 O O . ARG A 1 166 ? -15.531 -25.234 -16.188 1 94.94 166 ARG A O 1
ATOM 1243 N N . SER A 1 167 ? -16.625 -26.938 -15.148 1 97.75 167 SER A N 1
ATOM 1244 C CA . SER A 1 167 ? -15.641 -27.938 -15.57 1 97.75 167 SER A CA 1
ATOM 1245 C C . SER A 1 167 ? -15.609 -28.078 -17.094 1 97.75 167 SER A C 1
ATOM 1247 O O . SER A 1 167 ? -14.531 -28.109 -17.688 1 97.75 167 SER A O 1
ATOM 1249 N N . ARG A 1 168 ? -16.75 -28.109 -17.656 1 97.88 168 ARG A N 1
ATOM 1250 C CA . ARG A 1 168 ? -16.859 -28.219 -19.109 1 97.88 168 ARG A CA 1
ATOM 1251 C C . ARG A 1 168 ? -16.281 -26.984 -19.797 1 97.88 168 ARG A C 1
ATOM 1253 O O . ARG A 1 168 ? -15.617 -27.094 -20.828 1 97.88 168 ARG A O 1
ATOM 1260 N N . SER A 1 169 ? -16.641 -25.891 -19.203 1 97.75 169 SER A N 1
ATOM 1261 C CA . SER A 1 169 ? -16.125 -24.641 -19.75 1 97.75 169 SER A CA 1
ATOM 1262 C C . SER A 1 169 ? -14.609 -24.609 -19.734 1 97.75 169 SER A C 1
ATOM 1264 O O . SER A 1 169 ? -13.977 -24.188 -20.703 1 97.75 169 SER A O 1
ATOM 1266 N N . LEU A 1 170 ? -14.016 -25.016 -18.641 1 98.06 170 LEU A N 1
ATOM 1267 C CA . LEU A 1 170 ? -12.562 -25.047 -18.531 1 98.06 170 LEU A CA 1
ATOM 1268 C C . LEU A 1 170 ? -11.969 -26.016 -19.562 1 98.06 170 LEU A C 1
ATOM 1270 O O . LEU A 1 170 ? -10.992 -25.688 -20.234 1 98.06 170 LEU A O 1
ATOM 1274 N N . ALA A 1 171 ? -12.523 -27.203 -19.672 1 98.38 171 ALA A N 1
ATOM 1275 C CA . ALA A 1 171 ? -12.039 -28.188 -20.641 1 98.38 171 ALA A CA 1
ATOM 1276 C C . ALA A 1 171 ? -12.102 -27.641 -22.062 1 98.38 171 ALA A C 1
ATOM 1278 O O . ALA A 1 171 ? -11.141 -27.75 -22.828 1 98.38 171 ALA A O 1
ATOM 1279 N N . GLY A 1 172 ? -13.234 -27.047 -22.391 1 98.25 172 GLY A N 1
ATOM 1280 C CA . GLY A 1 172 ? -13.383 -26.453 -23.719 1 98.25 172 GLY A CA 1
ATOM 1281 C C . GLY A 1 172 ? -12.367 -25.359 -24 1 98.25 172 GLY A C 1
ATOM 1282 O O . GLY A 1 172 ? -11.82 -25.297 -25.094 1 98.25 172 GLY A O 1
ATOM 1283 N N . TRP A 1 173 ? -12.188 -24.547 -23.031 1 97.88 173 TRP A N 1
ATOM 1284 C CA . TRP A 1 173 ? -11.18 -23.5 -23.141 1 97.88 173 TRP A CA 1
ATOM 1285 C C . TRP A 1 173 ? -9.797 -24.078 -23.359 1 97.88 173 TRP A C 1
ATOM 1287 O O . TRP A 1 173 ? -9.039 -23.609 -24.219 1 97.88 173 TRP A O 1
ATOM 1297 N N . ALA A 1 174 ? -9.445 -25.125 -22.609 1 98.31 174 ALA A N 1
ATOM 1298 C CA . ALA A 1 174 ? -8.109 -25.703 -22.641 1 98.31 174 ALA A CA 1
ATOM 1299 C C . ALA A 1 174 ? -7.852 -26.438 -23.953 1 98.31 174 ALA A C 1
ATOM 1301 O O . ALA A 1 174 ? -6.715 -26.5 -24.422 1 98.31 174 ALA A O 1
ATOM 1302 N N . GLU A 1 175 ? -8.852 -26.984 -24.547 1 97.88 175 GLU A N 1
ATOM 1303 C CA . GLU A 1 175 ? -8.734 -27.719 -25.812 1 97.88 175 GLU A CA 1
ATOM 1304 C C . GLU A 1 175 ? -8.164 -26.828 -26.906 1 97.88 175 GLU A C 1
ATOM 1306 O O . GLU A 1 175 ? -7.59 -27.328 -27.875 1 97.88 175 GLU A O 1
ATOM 1311 N N . ARG A 1 176 ? -8.258 -25.578 -26.719 1 96.69 176 ARG A N 1
ATOM 1312 C CA . ARG A 1 176 ? -7.84 -24.641 -27.734 1 96.69 176 ARG A CA 1
ATOM 1313 C C . ARG A 1 176 ? -6.32 -24.578 -27.844 1 96.69 176 ARG A C 1
ATOM 1315 O O . ARG A 1 176 ? -5.777 -24.172 -28.875 1 96.69 176 ARG A O 1
ATOM 1322 N N . PHE A 1 177 ? -5.602 -24.984 -26.812 1 95.62 177 PHE A N 1
ATOM 1323 C CA . PHE A 1 177 ? -4.152 -24.828 -26.875 1 95.62 177 PHE A CA 1
ATOM 1324 C C . PHE A 1 177 ? -3.449 -26.109 -26.406 1 95.62 177 PHE A C 1
ATOM 1326 O O . PHE A 1 177 ? -2.244 -26.266 -26.609 1 95.62 177 PHE A O 1
ATOM 1333 N N . LEU A 1 178 ? -4.207 -27.031 -25.781 1 98.19 178 LEU A N 1
ATOM 1334 C CA . LEU A 1 178 ? -3.598 -28.234 -25.219 1 98.19 178 LEU A CA 1
ATOM 1335 C C . LEU A 1 178 ? -4.312 -29.484 -25.719 1 98.19 178 LEU A C 1
ATOM 1337 O O . LEU A 1 178 ? -5.465 -29.734 -25.359 1 98.19 178 LEU A O 1
ATOM 1341 N N . ALA A 1 179 ? -3.582 -30.25 -26.562 1 98.06 179 ALA A N 1
ATOM 1342 C CA . ALA A 1 179 ? -4.102 -31.547 -26.969 1 98.06 179 ALA A CA 1
ATOM 1343 C C . ALA A 1 179 ? -3.926 -32.594 -25.844 1 98.06 179 ALA A C 1
ATOM 1345 O O . ALA A 1 179 ? -2.803 -33 -25.547 1 98.06 179 ALA A O 1
ATOM 1346 N N . ALA A 1 180 ? -5.004 -32.938 -25.25 1 98.5 180 ALA A N 1
ATOM 1347 C CA . ALA A 1 180 ? -5.023 -33.875 -24.141 1 98.5 180 ALA A CA 1
ATOM 1348 C C . ALA A 1 180 ? -6.391 -34.531 -24.016 1 98.5 180 ALA A C 1
ATOM 1350 O O . ALA A 1 180 ? -7.352 -34.125 -24.672 1 98.5 180 ALA A O 1
ATOM 1351 N N . GLU A 1 181 ? -6.41 -35.656 -23.281 1 98.5 181 GLU A N 1
ATOM 1352 C CA . GLU A 1 181 ? -7.691 -36.219 -22.875 1 98.5 181 GLU A CA 1
ATOM 1353 C C . GLU A 1 181 ? -8.273 -35.438 -21.688 1 98.5 181 GLU A C 1
ATOM 1355 O O . GLU A 1 181 ? -7.598 -35.25 -20.688 1 98.5 181 GLU A O 1
ATOM 1360 N N . TYR A 1 182 ? -9.477 -34.969 -21.859 1 98.44 182 TYR A N 1
ATOM 1361 C CA . TYR A 1 182 ? -10.156 -34.25 -20.781 1 98.44 182 TYR A CA 1
ATOM 1362 C C . TYR A 1 182 ? -11.25 -35.094 -20.172 1 98.44 182 TYR A C 1
ATOM 1364 O O . TYR A 1 182 ? -12.141 -35.594 -20.875 1 98.44 182 TYR A O 1
ATOM 1372 N N . VAL A 1 183 ? -11.203 -35.281 -18.891 1 98 183 VAL A N 1
ATOM 1373 C CA . VAL A 1 183 ? -12.188 -36.062 -18.141 1 98 183 VAL A CA 1
ATOM 1374 C C . VAL A 1 183 ? -12.867 -35.188 -17.094 1 98 183 VAL A C 1
ATOM 1376 O O . VAL A 1 183 ? -12.211 -34.656 -16.203 1 98 183 VAL A O 1
ATOM 1379 N N . ILE A 1 184 ? -14.141 -35.031 -17.219 1 97.81 184 ILE A N 1
ATOM 1380 C CA . ILE A 1 184 ? -14.922 -34.281 -16.25 1 97.81 184 ILE A CA 1
ATOM 1381 C C . ILE A 1 184 ? -15.555 -35.219 -15.242 1 97.81 184 ILE A C 1
ATOM 1383 O O . ILE A 1 184 ? -16.219 -36.188 -15.617 1 97.81 184 ILE A O 1
ATOM 1387 N N . SER A 1 185 ? -15.258 -34.938 -14.055 1 94.25 185 SER A N 1
ATOM 1388 C CA . SER A 1 185 ? -15.805 -35.812 -13.016 1 94.25 185 SER A CA 1
ATOM 1389 C C . SER A 1 185 ? -16.547 -35 -11.961 1 94.25 185 SER A C 1
ATOM 1391 O O . SER A 1 185 ? -16.219 -33.844 -11.703 1 94.25 185 SER A O 1
ATOM 1393 N N . SER A 1 186 ? -17.578 -35.594 -11.352 1 91.5 186 SER A N 1
ATOM 1394 C CA . SER A 1 186 ? -18.281 -35 -10.227 1 91.5 186 SER A CA 1
ATOM 1395 C C . SER A 1 186 ? -17.734 -35.5 -8.891 1 91.5 186 SER A C 1
ATOM 1397 O O . SER A 1 186 ? -18.094 -34.969 -7.836 1 91.5 186 SER A O 1
ATOM 1399 N N . ASP A 1 187 ? -16.906 -36.438 -8.969 1 94.38 187 ASP A N 1
ATOM 1400 C CA . ASP A 1 187 ? -16.297 -37 -7.766 1 94.38 187 ASP A CA 1
ATOM 1401 C C . ASP A 1 187 ? -14.859 -36.5 -7.609 1 94.38 187 ASP A C 1
ATOM 1403 O O . ASP A 1 187 ? -14.008 -36.75 -8.469 1 94.38 187 ASP A O 1
ATOM 1407 N N . ILE A 1 188 ? -14.602 -35.812 -6.492 1 97.25 188 ILE A N 1
ATOM 1408 C CA . ILE A 1 188 ? -13.281 -35.25 -6.207 1 97.25 188 ILE A CA 1
ATOM 1409 C C . ILE A 1 188 ? -12.234 -36.375 -6.238 1 97.25 188 ILE A C 1
ATOM 1411 O O . ILE A 1 188 ? -11.102 -36.156 -6.684 1 97.25 188 ILE A O 1
ATOM 1415 N N . ARG A 1 189 ? -12.547 -37.562 -5.832 1 96.94 189 ARG A N 1
ATOM 1416 C CA . ARG A 1 189 ? -11.617 -38.688 -5.781 1 96.94 189 ARG A CA 1
ATOM 1417 C C . ARG A 1 189 ? -11.016 -38.969 -7.152 1 96.94 189 ARG A C 1
ATOM 1419 O O . ARG A 1 189 ? -9.844 -39.312 -7.262 1 96.94 189 ARG A O 1
ATOM 1426 N N . ASP A 1 190 ? -11.75 -38.812 -8.109 1 96.12 190 ASP A N 1
ATOM 1427 C CA . ASP A 1 190 ? -11.336 -39.125 -9.469 1 96.12 190 ASP A CA 1
ATOM 1428 C C . ASP A 1 190 ? -10.211 -38.219 -9.938 1 96.12 190 ASP A C 1
ATOM 1430 O O . ASP A 1 190 ? -9.328 -38.625 -10.695 1 96.12 190 ASP A O 1
ATOM 1434 N N . VAL A 1 191 ? -10.211 -36.969 -9.516 1 97.81 191 VAL A N 1
ATOM 1435 C CA . VAL A 1 191 ? -9.219 -36.031 -10.016 1 97.81 191 VAL A CA 1
ATOM 1436 C C . VAL A 1 191 ? -7.938 -36.125 -9.195 1 97.81 191 VAL A C 1
ATOM 1438 O O . VAL A 1 191 ? -6.879 -35.656 -9.609 1 97.81 191 VAL A O 1
ATOM 1441 N N . CYS A 1 192 ? -7.988 -36.844 -8.07 1 98.12 192 CYS A N 1
ATOM 1442 C CA . CYS A 1 192 ? -6.824 -37 -7.207 1 98.12 192 CYS A CA 1
ATOM 1443 C C . CYS A 1 192 ? -5.891 -38.062 -7.77 1 98.12 192 CYS A C 1
ATOM 1445 O O . CYS A 1 192 ? -4.73 -38.156 -7.367 1 98.12 192 CYS A O 1
ATOM 1447 N N . ASP A 1 193 ? -6.414 -38.906 -8.656 1 95.69 193 ASP A N 1
ATOM 1448 C CA . ASP A 1 193 ? -5.578 -39.875 -9.336 1 95.69 193 ASP A CA 1
ATOM 1449 C C . ASP A 1 193 ? -4.777 -39.219 -10.461 1 95.69 193 ASP A C 1
ATOM 1451 O O . ASP A 1 193 ? -5.039 -39.469 -11.641 1 95.69 193 ASP A O 1
ATOM 1455 N N . ALA A 1 194 ? -3.789 -38.469 -10.133 1 98.31 194 ALA A N 1
ATOM 1456 C CA . ALA A 1 194 ? -3 -37.656 -11.07 1 98.31 194 ALA A CA 1
ATOM 1457 C C . ALA A 1 194 ? -1.538 -37.594 -10.633 1 98.31 194 ALA A C 1
ATOM 1459 O O . ALA A 1 194 ? -1.208 -37.938 -9.492 1 98.31 194 ALA A O 1
ATOM 1460 N N . ASP A 1 195 ? -0.629 -37.312 -11.578 1 98.69 195 ASP A N 1
ATOM 1461 C CA . ASP A 1 195 ? 0.765 -37.031 -11.242 1 98.69 195 ASP A CA 1
ATOM 1462 C C . ASP A 1 195 ? 0.9 -35.688 -10.508 1 98.69 195 ASP A C 1
ATOM 1464 O O . ASP A 1 195 ? 1.679 -35.594 -9.562 1 98.69 195 ASP A O 1
ATOM 1468 N N . ILE A 1 196 ? 0.167 -34.719 -11 1 98.94 196 ILE A N 1
ATOM 1469 C CA . ILE A 1 196 ? 0.101 -33.375 -10.398 1 98.94 196 ILE A CA 1
ATOM 1470 C C . ILE A 1 196 ? -1.353 -33.031 -10.094 1 98.94 196 ILE A C 1
ATOM 1472 O O . ILE A 1 196 ? -2.205 -33.062 -10.984 1 98.94 196 ILE A O 1
ATOM 1476 N N . LEU A 1 197 ? -1.625 -32.75 -8.844 1 98.94 197 LEU A N 1
ATOM 1477 C CA . LEU A 1 197 ? -2.939 -32.281 -8.414 1 98.94 197 LEU A CA 1
ATOM 1478 C C . LEU A 1 197 ? -2.906 -30.797 -8.078 1 98.94 197 LEU A C 1
ATOM 1480 O O . LEU A 1 197 ? -2.023 -30.344 -7.344 1 98.94 197 LEU A O 1
ATOM 1484 N N . VAL A 1 198 ? -3.846 -30.016 -8.648 1 98.88 198 VAL A N 1
ATOM 1485 C CA . VAL A 1 198 ? -3.99 -28.609 -8.336 1 98.88 198 VAL A CA 1
ATOM 1486 C C . VAL A 1 198 ? -5.312 -28.359 -7.609 1 98.88 198 VAL A C 1
ATOM 1488 O O . VAL A 1 198 ? -6.371 -28.766 -8.094 1 98.88 198 VAL A O 1
ATOM 1491 N N . THR A 1 199 ? -5.23 -27.766 -6.449 1 98.75 199 THR A N 1
ATOM 1492 C CA . THR A 1 199 ? -6.441 -27.422 -5.719 1 98.75 199 THR A CA 1
ATOM 1493 C C . THR A 1 199 ? -6.641 -25.906 -5.684 1 98.75 199 THR A C 1
ATOM 1495 O O . THR A 1 199 ? -5.742 -25.156 -5.277 1 98.75 199 THR A O 1
ATOM 1498 N N . THR A 1 200 ? -7.785 -25.406 -6.168 1 97.31 200 THR A N 1
ATOM 1499 C CA . THR A 1 200 ? -8.031 -23.984 -6.32 1 97.31 200 THR A CA 1
ATOM 1500 C C . THR A 1 200 ? -9.422 -23.609 -5.809 1 97.31 200 THR A C 1
ATOM 1502 O O . THR A 1 200 ? -10.148 -22.859 -6.461 1 97.31 200 THR A O 1
ATOM 1505 N N . THR A 1 201 ? -9.789 -24.094 -4.68 1 94.56 201 THR A N 1
ATOM 1506 C CA . THR A 1 201 ? -11.109 -23.828 -4.113 1 94.56 201 THR A CA 1
ATOM 1507 C C . THR A 1 201 ? -10.992 -22.938 -2.877 1 94.56 201 THR A C 1
ATOM 1509 O O . THR A 1 201 ? -9.961 -22.938 -2.201 1 94.56 201 THR A O 1
ATOM 1512 N N . PRO A 1 202 ? -12.023 -22.188 -2.584 1 89.88 202 PRO A N 1
ATOM 1513 C CA . PRO A 1 202 ? -12.008 -21.344 -1.38 1 89.88 202 PRO A CA 1
ATOM 1514 C C . PRO A 1 202 ? -12.508 -22.094 -0.142 1 89.88 202 PRO A C 1
ATOM 1516 O O . PRO A 1 202 ? -13.156 -21.484 0.721 1 89.88 202 PRO A O 1
ATOM 1519 N N . SER A 1 203 ? -12.258 -23.359 -0.024 1 94.69 203 SER A N 1
ATOM 1520 C CA . SER A 1 203 ? -12.836 -24.188 1.021 1 94.69 203 SER A CA 1
ATOM 1521 C C . SER A 1 203 ? -12.25 -23.859 2.387 1 94.69 203 SER A C 1
ATOM 1523 O O . SER A 1 203 ? -11.094 -23.438 2.484 1 94.69 203 SER A O 1
ATOM 1525 N N . ARG A 1 204 ? -13.023 -24.047 3.418 1 95.5 204 ARG A N 1
ATOM 1526 C CA . ARG A 1 204 ? -12.57 -23.891 4.797 1 95.5 204 ARG A CA 1
ATOM 1527 C C . ARG A 1 204 ? -12.539 -25.234 5.523 1 95.5 204 ARG A C 1
ATOM 1529 O O . ARG A 1 204 ? -12.336 -25.281 6.738 1 95.5 204 ARG A O 1
ATOM 1536 N N . ARG A 1 205 ? -12.836 -26.219 4.75 1 96.56 205 ARG A N 1
ATOM 1537 C CA . ARG A 1 205 ? -12.703 -27.594 5.227 1 96.56 205 ARG A CA 1
ATOM 1538 C C . ARG A 1 205 ? -11.969 -28.453 4.211 1 96.56 205 ARG A C 1
ATOM 1540 O O . ARG A 1 205 ? -12.102 -28.25 3.004 1 96.56 205 ARG A O 1
ATOM 1547 N N . PRO A 1 206 ? -11.266 -29.5 4.723 1 97.88 206 PRO A N 1
ATOM 1548 C CA . PRO A 1 206 ? -10.555 -30.359 3.781 1 97.88 206 PRO A CA 1
ATOM 1549 C C . PRO A 1 206 ? -11.484 -31.016 2.76 1 97.88 206 PRO A C 1
ATOM 1551 O O . PRO A 1 206 ? -12.578 -31.469 3.113 1 97.88 206 PRO A O 1
ATOM 1554 N N . LEU A 1 207 ? -11.047 -30.984 1.54 1 98.38 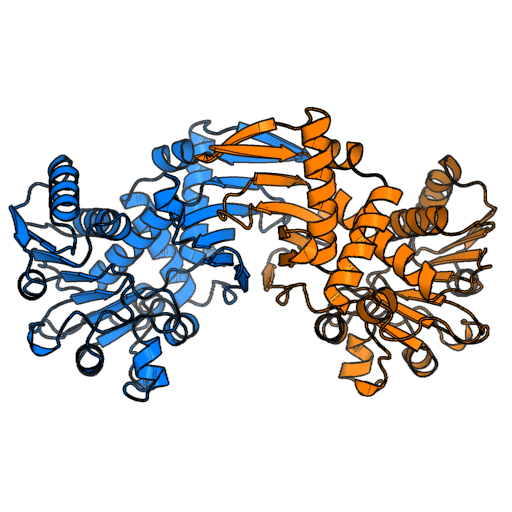207 LEU A N 1
ATOM 1555 C CA . LEU A 1 207 ? -11.789 -31.625 0.461 1 98.38 207 LEU A CA 1
ATOM 1556 C C . LEU A 1 207 ? -11.062 -32.875 -0.019 1 98.38 207 LEU A C 1
ATOM 1558 O O . LEU A 1 207 ? -11.703 -33.875 -0.339 1 98.38 207 LEU A O 1
ATOM 1562 N N . VAL A 1 208 ? -9.734 -32.812 -0.085 1 98.75 208 VAL A N 1
ATOM 1563 C CA . VAL A 1 208 ? -8.914 -33.938 -0.562 1 98.75 208 VAL A CA 1
ATOM 1564 C C . VAL A 1 208 ? -8.523 -34.812 0.612 1 98.75 208 VAL A C 1
ATOM 1566 O O . VAL A 1 208 ? -7.91 -34.375 1.576 1 98.75 208 VAL A O 1
ATOM 1569 N N . ARG A 1 209 ? -8.742 -36.094 0.464 1 98.38 209 ARG A N 1
ATOM 1570 C CA . ARG A 1 209 ? -8.438 -37.031 1.534 1 98.38 209 ARG A CA 1
ATOM 1571 C C . ARG A 1 209 ? -7.07 -37.688 1.325 1 98.38 209 ARG A C 1
ATOM 1573 O O . ARG A 1 209 ? -6.645 -37.875 0.188 1 98.38 209 ARG A O 1
ATOM 1580 N N . GLU A 1 210 ? -6.508 -38 2.441 1 98.12 210 GLU A N 1
ATOM 1581 C CA . GLU A 1 210 ? -5.168 -38.594 2.406 1 98.12 210 GLU A CA 1
ATOM 1582 C C . GLU A 1 210 ? -5.148 -39.875 1.612 1 98.12 210 GLU A C 1
ATOM 1584 O O . GLU A 1 210 ? -4.227 -40.125 0.832 1 98.12 210 GLU A O 1
ATOM 1589 N N . GLU A 1 211 ? -6.164 -40.656 1.758 1 97.81 211 GLU A N 1
ATOM 1590 C CA . GLU A 1 211 ? -6.191 -42 1.153 1 97.81 211 GLU A CA 1
ATOM 1591 C C . GLU A 1 211 ? -6.336 -41.906 -0.364 1 97.81 211 GLU A C 1
ATOM 1593 O O . GLU A 1 211 ? -6.145 -42.906 -1.068 1 97.81 211 GLU A O 1
ATOM 1598 N N . TRP A 1 212 ? -6.621 -40.75 -0.835 1 98.62 212 TRP A N 1
ATOM 1599 C CA . TRP A 1 212 ? -6.832 -40.594 -2.27 1 98.62 212 TRP A CA 1
ATOM 1600 C C . TRP A 1 212 ? -5.531 -40.25 -2.977 1 98.62 212 TRP A C 1
ATOM 1602 O O . TRP A 1 212 ? -5.473 -40.219 -4.207 1 98.62 212 TRP A O 1
ATOM 1612 N N . ILE A 1 213 ? -4.445 -39.938 -2.273 1 98.69 213 ILE A N 1
ATOM 1613 C CA . ILE A 1 213 ? -3.193 -39.469 -2.834 1 98.69 213 ILE A CA 1
ATOM 1614 C C . ILE A 1 213 ? -2.195 -40.594 -2.967 1 98.69 213 ILE A C 1
ATOM 1616 O O . ILE A 1 213 ? -1.804 -41.219 -1.968 1 98.69 213 ILE A O 1
ATOM 1620 N N . SER A 1 214 ? -1.783 -40.844 -4.148 1 98.06 214 SER A N 1
ATOM 1621 C CA . SER A 1 214 ? -0.828 -41.906 -4.422 1 98.06 214 SER A CA 1
ATOM 1622 C C . SER A 1 214 ? 0.604 -41.469 -4.16 1 98.06 214 SER A C 1
ATOM 1624 O O . SER A 1 214 ? 0.888 -40.25 -4.168 1 98.06 214 SER A O 1
ATOM 1626 N N . ARG A 1 215 ? 1.483 -42.438 -3.947 1 97.56 215 ARG A N 1
ATOM 1627 C CA . ARG A 1 215 ? 2.91 -42.125 -3.885 1 97.56 215 ARG A CA 1
ATOM 1628 C C . ARG A 1 215 ? 3.379 -41.438 -5.164 1 97.56 215 ARG A C 1
ATOM 1630 O O . ARG A 1 215 ? 2.922 -41.781 -6.258 1 97.56 215 ARG A O 1
ATOM 1637 N N . GLY A 1 216 ? 4.246 -40.469 -5 1 98.31 216 GLY A N 1
ATOM 1638 C CA . GLY A 1 216 ? 4.836 -39.781 -6.137 1 98.31 216 GLY A CA 1
ATOM 1639 C C . GLY A 1 216 ? 4.059 -38.562 -6.559 1 98.31 216 GLY A C 1
ATOM 1640 O O . GLY A 1 216 ? 4.555 -37.75 -7.332 1 98.31 216 GLY A O 1
ATOM 1641 N N . THR A 1 217 ? 2.873 -38.312 -6.035 1 98.75 217 THR A N 1
ATOM 1642 C CA . THR A 1 217 ? 2.014 -37.188 -6.426 1 98.75 217 THR A CA 1
ATOM 1643 C C . THR A 1 217 ? 2.598 -35.875 -5.949 1 98.75 217 THR A C 1
ATOM 1645 O O . THR A 1 217 ? 3.107 -35.781 -4.832 1 98.75 217 THR A O 1
ATOM 1648 N N . HIS A 1 218 ? 2.594 -34.906 -6.828 1 98.94 218 HIS A N 1
ATOM 1649 C CA . HIS A 1 218 ? 2.83 -33.531 -6.441 1 98.94 218 HIS A CA 1
ATOM 1650 C C . HIS A 1 218 ? 1.522 -32.75 -6.355 1 98.94 218 HIS A C 1
ATOM 1652 O O . HIS A 1 218 ? 0.641 -32.906 -7.203 1 98.94 218 HIS A O 1
ATOM 1658 N N . ILE A 1 219 ? 1.402 -31.906 -5.324 1 98.94 219 ILE A N 1
ATOM 1659 C CA . ILE A 1 219 ? 0.187 -31.109 -5.148 1 98.94 219 ILE A CA 1
ATOM 1660 C C . ILE A 1 219 ? 0.535 -29.625 -5.137 1 98.94 219 ILE A C 1
ATOM 1662 O O . ILE A 1 219 ? 1.368 -29.188 -4.34 1 98.94 219 ILE A O 1
ATOM 1666 N N . ASN A 1 220 ? -0.027 -28.891 -6.086 1 98.88 220 ASN A N 1
ATOM 1667 C CA . ASN A 1 220 ? -0.099 -27.438 -5.969 1 98.88 220 ASN A CA 1
ATOM 1668 C C . ASN A 1 220 ? -1.337 -27 -5.191 1 98.88 220 ASN A C 1
ATOM 1670 O O . ASN A 1 220 ? -2.447 -27.016 -5.723 1 98.88 220 ASN A O 1
ATOM 1674 N N . ALA A 1 221 ? -1.115 -26.609 -3.971 1 98.75 221 ALA A N 1
ATOM 1675 C CA . ALA A 1 221 ? -2.209 -26.109 -3.143 1 98.75 221 ALA A CA 1
ATOM 1676 C C . ALA A 1 221 ? -2.326 -24.594 -3.252 1 98.75 221 ALA A C 1
ATOM 1678 O O . ALA A 1 221 ? -1.548 -23.859 -2.643 1 98.75 221 ALA A O 1
ATOM 1679 N N . ILE A 1 222 ? -3.396 -24.125 -3.938 1 97.94 222 ILE A N 1
ATOM 1680 C CA . ILE A 1 222 ? -3.484 -22.719 -4.352 1 97.94 222 ILE A CA 1
ATOM 1681 C C . ILE A 1 222 ? -4.645 -22.047 -3.627 1 97.94 222 ILE A C 1
ATOM 1683 O O . ILE A 1 222 ? -4.594 -20.844 -3.354 1 97.94 222 ILE A O 1
ATOM 1687 N N . GLY A 1 223 ? -5.602 -22.703 -3.238 1 95 223 GLY A N 1
ATOM 1688 C CA . GLY A 1 223 ? -6.895 -22.141 -2.893 1 95 223 GLY A CA 1
ATOM 1689 C C . GLY A 1 223 ? -6.918 -21.516 -1.511 1 95 223 GLY A C 1
ATOM 1690 O O . GLY A 1 223 ? -7.684 -20.578 -1.261 1 95 223 GLY A O 1
ATOM 1691 N N . ALA A 1 224 ? -6.172 -22.078 -0.586 1 93.19 224 ALA A N 1
ATOM 1692 C CA . ALA A 1 224 ? -6.129 -21.516 0.761 1 93.19 224 ALA A CA 1
ATOM 1693 C C . ALA A 1 224 ? -5.328 -20.219 0.787 1 93.19 224 ALA A C 1
ATOM 1695 O O . ALA A 1 224 ? -4.098 -20.25 0.868 1 93.19 224 ALA A O 1
ATOM 1696 N N . ASP A 1 225 ? -6.09 -19.078 0.776 1 85.56 225 ASP A N 1
ATOM 1697 C CA . ASP A 1 225 ? -5.422 -17.781 0.654 1 85.56 225 ASP A CA 1
ATOM 1698 C C . ASP A 1 225 ? -5.785 -16.859 1.818 1 85.56 225 ASP A C 1
ATOM 1700 O O . ASP A 1 225 ? -5.594 -15.648 1.74 1 85.56 225 ASP A O 1
ATOM 1704 N N . ALA A 1 226 ? -6.441 -17.359 2.781 1 87.94 226 ALA A N 1
ATOM 1705 C CA . ALA A 1 226 ? -6.828 -16.609 3.971 1 87.94 226 ALA A CA 1
ATOM 1706 C C . ALA A 1 226 ? -6.859 -17.5 5.203 1 87.94 226 ALA A C 1
ATOM 1708 O O . ALA A 1 226 ? -6.922 -18.734 5.082 1 87.94 226 ALA A O 1
ATOM 1709 N N . ALA A 1 227 ? -6.859 -16.891 6.316 1 90.94 227 ALA A N 1
ATOM 1710 C CA . ALA A 1 227 ? -6.922 -17.609 7.578 1 90.94 227 ALA A CA 1
ATOM 1711 C C . ALA A 1 227 ? -8.156 -18.5 7.637 1 90.94 227 ALA A C 1
ATOM 1713 O O . ALA A 1 227 ? -9.258 -18.078 7.285 1 90.94 227 ALA A O 1
ATOM 1714 N N . GLY A 1 228 ? -7.914 -19.703 7.969 1 94.31 228 GLY A N 1
ATOM 1715 C CA . GLY A 1 228 ? -9.023 -20.625 8.172 1 94.31 228 GLY A CA 1
ATOM 1716 C C . GLY A 1 228 ? -9.352 -21.453 6.945 1 94.31 228 GLY A C 1
ATOM 1717 O O . GLY A 1 228 ? -10.078 -22.438 7.031 1 94.31 228 GLY A O 1
ATOM 1718 N N . LYS A 1 229 ? -8.812 -21.078 5.855 1 93.88 229 LYS A N 1
ATOM 1719 C CA . LYS A 1 229 ? -9.047 -21.859 4.641 1 93.88 229 LYS A CA 1
ATOM 1720 C C . LYS A 1 229 ? -8.133 -23.078 4.59 1 93.88 229 LYS A C 1
ATOM 1722 O O . LYS A 1 229 ? -7.008 -23.047 5.09 1 93.88 229 LYS A O 1
ATOM 1727 N N . GLU A 1 230 ? -8.672 -24.094 3.996 1 97.06 230 GLU A N 1
ATOM 1728 C CA . GLU A 1 230 ? -7.949 -25.344 3.865 1 97.06 230 GLU A CA 1
ATOM 1729 C C . GLU A 1 230 ? -8.602 -26.25 2.822 1 97.06 230 GLU A C 1
ATOM 1731 O O . GLU A 1 230 ? -9.828 -26.344 2.748 1 97.06 230 GLU A O 1
ATOM 1736 N N . GLU A 1 231 ? -7.785 -26.875 2.025 1 98.25 231 GLU A N 1
ATOM 1737 C CA . GLU A 1 231 ? -8.312 -27.766 0.99 1 98.25 231 GLU A CA 1
ATOM 1738 C C . GLU A 1 231 ? -7.891 -29.203 1.232 1 98.25 231 GLU A C 1
ATOM 1740 O O . GLU A 1 231 ? -8.578 -30.141 0.808 1 98.25 231 GLU A O 1
ATOM 1745 N N . LEU A 1 232 ? -6.781 -29.453 1.935 1 98.69 232 LEU A N 1
ATOM 1746 C CA . LEU A 1 232 ? -6.16 -30.766 2.047 1 98.69 232 LEU A CA 1
ATOM 1747 C C . LEU A 1 232 ? -6.348 -31.344 3.449 1 98.69 232 LEU A C 1
ATOM 1749 O O . LEU A 1 232 ? -6.211 -30.609 4.441 1 98.69 232 LEU A O 1
ATOM 1753 N N . ASP A 1 233 ? -6.645 -32.625 3.531 1 98.12 233 ASP A N 1
ATOM 1754 C CA . ASP A 1 233 ? -6.488 -33.344 4.785 1 98.12 233 ASP A CA 1
ATOM 1755 C C . ASP A 1 233 ? -5.098 -33.125 5.379 1 98.12 233 ASP A C 1
ATOM 1757 O O . ASP A 1 233 ? -4.086 -33.375 4.719 1 98.12 233 ASP A O 1
ATOM 1761 N N . PRO A 1 234 ? -5.086 -32.719 6.668 1 97.81 234 PRO A N 1
ATOM 1762 C CA . PRO A 1 234 ? -3.785 -32.438 7.285 1 97.81 234 PRO A CA 1
ATOM 1763 C C . PRO A 1 234 ? -2.844 -33.656 7.238 1 97.81 234 PRO A C 1
ATOM 1765 O O . PRO A 1 234 ? -1.622 -33.469 7.227 1 97.81 234 PRO A O 1
ATOM 1768 N N . ALA A 1 235 ? -3.367 -34.812 7.191 1 97.88 235 ALA A N 1
ATOM 1769 C CA . ALA A 1 235 ? -2.557 -36.031 7.125 1 97.88 235 ALA A CA 1
ATOM 1770 C C . ALA A 1 235 ? -1.719 -36.062 5.852 1 97.88 235 ALA A C 1
ATOM 1772 O O . ALA A 1 235 ? -0.65 -36.656 5.816 1 97.88 235 ALA A O 1
ATOM 1773 N N . ILE A 1 236 ? -2.186 -35.375 4.781 1 98.62 236 ILE A N 1
ATOM 1774 C CA . ILE A 1 236 ? -1.421 -35.281 3.543 1 98.62 236 ILE A CA 1
ATOM 1775 C C . ILE A 1 236 ? -0.135 -34.5 3.791 1 98.62 236 ILE A C 1
ATOM 1777 O O . ILE A 1 236 ? 0.947 -34.906 3.377 1 98.62 236 ILE A O 1
ATOM 1781 N N . LEU A 1 237 ? -0.263 -33.406 4.484 1 98.5 237 LEU A N 1
ATOM 1782 C CA . LEU A 1 237 ? 0.893 -32.562 4.77 1 98.5 237 LEU A CA 1
ATOM 1783 C C . LEU A 1 237 ? 1.906 -33.312 5.637 1 98.5 237 LEU A C 1
ATOM 1785 O O . LEU A 1 237 ? 3.115 -33.188 5.441 1 98.5 237 LEU A O 1
ATOM 1789 N N . LYS A 1 238 ? 1.439 -34.125 6.508 1 96.81 238 LYS A N 1
ATOM 1790 C CA . LYS A 1 238 ? 2.297 -34.844 7.449 1 96.81 238 LYS A CA 1
ATOM 1791 C C . LYS A 1 238 ? 3.195 -35.844 6.727 1 96.81 238 LYS A C 1
ATOM 1793 O O . LYS A 1 238 ? 4.32 -36.094 7.156 1 96.81 238 LYS A O 1
ATOM 1798 N N . ARG A 1 239 ? 2.77 -36.344 5.719 1 96.62 239 ARG A N 1
ATOM 1799 C CA . ARG A 1 239 ? 3.564 -37.375 5.055 1 96.62 239 ARG A CA 1
ATOM 1800 C C . ARG A 1 239 ? 4.285 -36.812 3.836 1 96.62 239 ARG A C 1
ATOM 1802 O O . ARG A 1 239 ? 4.934 -37.562 3.09 1 96.62 239 ARG A O 1
ATOM 1809 N N . SER A 1 240 ? 4.121 -35.562 3.555 1 98.44 240 SER A N 1
ATOM 1810 C CA . SER A 1 240 ? 4.637 -34.938 2.338 1 98.44 240 SER A CA 1
ATOM 1811 C C . SER A 1 240 ? 5.867 -34.094 2.625 1 98.44 240 SER A C 1
ATOM 1813 O O . SER A 1 240 ? 6.113 -33.719 3.773 1 98.44 240 SER A O 1
ATOM 1815 N N . LYS A 1 241 ? 6.68 -33.875 1.559 1 98.5 241 LYS A N 1
ATOM 1816 C CA . LYS A 1 241 ? 7.613 -32.75 1.54 1 98.5 241 LYS A CA 1
ATOM 1817 C C . LYS A 1 241 ? 6.883 -31.438 1.276 1 98.5 241 LYS A C 1
ATOM 1819 O O . LYS A 1 241 ? 6.504 -31.141 0.139 1 98.5 241 LYS A O 1
ATOM 1824 N N . VAL A 1 242 ? 6.742 -30.656 2.361 1 98.81 242 VAL A N 1
ATOM 1825 C CA . VAL A 1 242 ? 5.945 -29.438 2.266 1 98.81 242 VAL A CA 1
ATOM 1826 C C . VAL A 1 242 ? 6.852 -28.25 1.957 1 98.81 242 VAL A C 1
ATOM 1828 O O . VAL A 1 242 ? 7.742 -27.922 2.744 1 98.81 242 VAL A O 1
ATOM 1831 N N . VAL A 1 243 ? 6.66 -27.641 0.832 1 98.88 243 VAL A N 1
ATOM 1832 C CA . VAL A 1 243 ? 7.371 -26.453 0.388 1 98.88 243 VAL A CA 1
ATOM 1833 C C . VAL A 1 243 ? 6.395 -25.281 0.279 1 98.88 243 VAL A C 1
ATOM 1835 O O . VAL A 1 243 ? 5.324 -25.406 -0.321 1 98.88 243 VAL A O 1
ATOM 1838 N N . VAL A 1 244 ? 6.738 -24.172 0.863 1 98.75 244 VAL A N 1
ATOM 1839 C CA . VAL A 1 244 ? 5.867 -23 0.858 1 98.75 244 VAL A CA 1
ATOM 1840 C C . VAL A 1 244 ? 6.516 -21.875 0.052 1 98.75 244 VAL A C 1
ATOM 1842 O O . VAL A 1 244 ? 7.707 -21.938 -0.257 1 98.75 244 VAL A O 1
ATOM 1845 N N . ASP A 1 245 ? 5.668 -20.938 -0.368 1 98.38 245 ASP A N 1
ATOM 1846 C CA . ASP A 1 245 ? 6.285 -19.812 -1.059 1 98.38 245 ASP A CA 1
ATOM 1847 C C . ASP A 1 245 ? 6.922 -18.844 -0.067 1 98.38 245 ASP A C 1
ATOM 1849 O O . ASP A 1 245 ? 7.965 -18.25 -0.353 1 98.38 245 ASP A O 1
ATOM 1853 N N . ASP A 1 246 ? 6.34 -18.672 1.082 1 97.94 246 ASP A N 1
ATOM 1854 C CA . ASP A 1 246 ? 6.859 -17.875 2.184 1 97.94 246 ASP A CA 1
ATOM 1855 C C . ASP A 1 246 ? 6.402 -18.422 3.531 1 97.94 246 ASP A C 1
ATOM 1857 O O . ASP A 1 246 ? 5.207 -18.656 3.74 1 97.94 246 ASP A O 1
ATOM 1861 N N . ILE A 1 247 ? 7.309 -18.594 4.445 1 97 247 ILE A N 1
ATOM 1862 C CA . ILE A 1 247 ? 7.027 -19.297 5.695 1 97 247 ILE A CA 1
ATOM 1863 C C . ILE A 1 247 ? 6.02 -18.5 6.52 1 97 247 ILE A C 1
ATOM 1865 O O . ILE A 1 247 ? 5.016 -19.047 6.98 1 97 247 ILE A O 1
ATOM 1869 N N . VAL A 1 248 ? 6.266 -17.234 6.695 1 95.06 248 VAL A N 1
ATOM 1870 C CA . VAL A 1 248 ? 5.426 -16.391 7.539 1 95.06 248 VAL A CA 1
ATOM 1871 C C . VAL A 1 248 ? 4.031 -16.281 6.93 1 95.06 248 VAL A C 1
ATOM 1873 O O . VAL A 1 248 ? 3.025 -16.469 7.613 1 95.06 248 VAL A O 1
ATOM 1876 N N . GLN A 1 249 ? 3.979 -16 5.711 1 95.31 249 GLN A N 1
ATOM 1877 C CA . GLN A 1 249 ? 2.691 -15.82 5.051 1 95.31 249 GLN A CA 1
ATOM 1878 C C . GLN A 1 249 ? 1.899 -17.125 5.016 1 95.31 249 GLN A C 1
ATOM 1880 O O . GLN A 1 249 ? 0.687 -17.125 5.238 1 95.31 249 GLN A O 1
ATOM 1885 N N . ALA A 1 250 ? 2.549 -18.188 4.715 1 96.88 250 ALA A N 1
ATOM 1886 C CA . ALA A 1 250 ? 1.868 -19.484 4.656 1 96.88 250 ALA A CA 1
ATOM 1887 C C . ALA A 1 250 ? 1.318 -19.875 6.027 1 96.88 250 ALA A C 1
ATOM 1889 O O . ALA A 1 250 ? 0.236 -20.453 6.125 1 96.88 250 ALA A O 1
ATOM 1890 N N . SER A 1 251 ? 2.033 -19.531 7.047 1 96.19 251 SER A N 1
ATOM 1891 C CA . SER A 1 251 ? 1.607 -19.891 8.398 1 96.19 251 SER A CA 1
ATOM 1892 C C . SER A 1 251 ? 0.328 -19.156 8.781 1 96.19 251 SER A C 1
ATOM 1894 O O . SER A 1 251 ? -0.459 -19.641 9.594 1 96.19 251 SER A O 1
ATOM 1896 N N . HIS A 1 252 ? 0.088 -18.062 8.125 1 93.25 252 HIS A N 1
ATOM 1897 C CA . HIS A 1 252 ? -1.07 -17.234 8.469 1 93.25 252 HIS A CA 1
ATOM 1898 C C . HIS A 1 252 ? -2.232 -17.5 7.52 1 93.25 252 HIS A C 1
ATOM 1900 O O . HIS A 1 252 ? -3.396 -17.375 7.902 1 93.25 252 HIS A O 1
ATOM 1906 N N . SER A 1 253 ? -1.883 -17.859 6.277 1 93.19 253 SER A N 1
ATOM 1907 C CA . SER A 1 253 ? -2.971 -17.859 5.305 1 93.19 253 SER A CA 1
ATOM 1908 C C . SER A 1 253 ? -2.713 -18.891 4.199 1 93.19 253 SER A C 1
ATOM 1910 O O . SER A 1 253 ? -3.277 -18.781 3.107 1 93.19 253 SER A O 1
ATOM 1912 N N . GLY A 1 254 ? -1.904 -19.797 4.332 1 95.94 254 GLY A N 1
ATOM 1913 C CA . GLY A 1 254 ? -1.691 -20.891 3.389 1 95.94 254 GLY A CA 1
ATOM 1914 C C . GLY A 1 254 ? -2.357 -22.188 3.811 1 95.94 254 GLY A C 1
ATOM 1915 O O . GLY A 1 254 ? -3.123 -22.203 4.777 1 95.94 254 GLY A O 1
ATOM 1916 N N . GLU A 1 255 ? -2.131 -23.188 3.006 1 98 255 GLU A N 1
ATOM 1917 C CA . GLU A 1 255 ? -2.689 -24.5 3.273 1 98 255 GLU A CA 1
ATOM 1918 C C . GLU A 1 255 ? -2.275 -25.016 4.652 1 98 255 GLU A C 1
ATOM 1920 O O . GLU A 1 255 ? -3.041 -25.703 5.316 1 98 255 GLU A O 1
ATOM 1925 N N . VAL A 1 256 ? -1.175 -24.578 5.145 1 98.19 256 VAL A N 1
ATOM 1926 C CA . VAL A 1 256 ? -0.613 -25.109 6.383 1 98.19 256 VAL A CA 1
ATOM 1927 C C . VA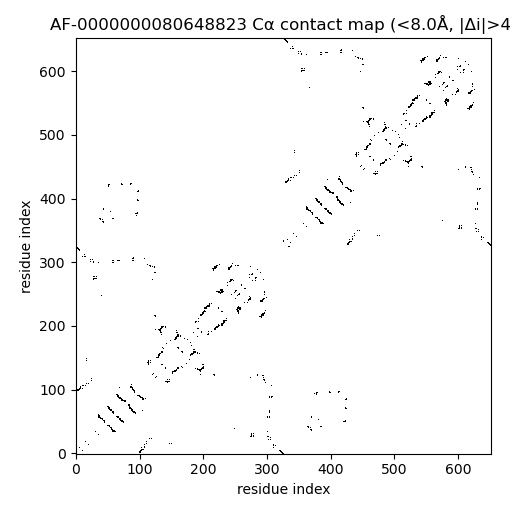L A 1 256 ? -1.176 -24.344 7.574 1 98.19 256 VAL A C 1
ATOM 1929 O O . VAL A 1 256 ? -0.966 -24.734 8.727 1 98.19 256 VAL A O 1
ATOM 1932 N N . ASN A 1 257 ? -1.899 -23.219 7.367 1 97.5 257 ASN A N 1
ATOM 1933 C CA . ASN A 1 257 ? -2.246 -22.297 8.445 1 97.5 257 ASN A CA 1
ATOM 1934 C C . ASN A 1 257 ? -3.092 -22.984 9.516 1 97.5 257 ASN A C 1
ATOM 1936 O O . ASN A 1 257 ? -2.791 -22.875 10.711 1 97.5 257 ASN A O 1
ATOM 1940 N N . VAL A 1 258 ? -4.094 -23.766 9.109 1 96.81 258 VAL A N 1
ATOM 1941 C CA . VAL A 1 258 ? -5.004 -24.406 10.055 1 96.81 258 VAL A CA 1
ATOM 1942 C C . VAL A 1 258 ? -4.281 -25.531 10.773 1 96.81 258 VAL A C 1
ATOM 1944 O O . VAL A 1 258 ? -4.273 -25.594 12.008 1 96.81 258 VAL A O 1
ATOM 1947 N N . PRO A 1 259 ? -3.611 -26.406 10.055 1 97.75 259 PRO A N 1
ATOM 1948 C CA . PRO A 1 259 ? -2.883 -27.469 10.75 1 97.75 259 PRO A CA 1
ATOM 1949 C C . PRO A 1 259 ? -1.851 -26.938 11.742 1 97.75 259 PRO A C 1
ATOM 1951 O O . PRO A 1 259 ? -1.638 -27.531 12.797 1 97.75 259 PRO A O 1
ATOM 1954 N N . LEU A 1 260 ? -1.195 -25.859 11.414 1 97.75 260 LEU A N 1
ATOM 1955 C CA . LEU A 1 260 ? -0.246 -25.25 12.336 1 97.75 260 LEU A CA 1
ATOM 1956 C C . LEU A 1 260 ? -0.961 -24.703 13.57 1 97.75 260 LEU A C 1
ATOM 1958 O O . LEU A 1 260 ? -0.529 -24.938 14.695 1 97.75 260 LEU A O 1
ATOM 1962 N N . ALA A 1 261 ? -2.012 -24 13.32 1 96.75 261 ALA A N 1
ATOM 1963 C CA . ALA A 1 261 ? -2.768 -23.375 14.414 1 96.75 261 ALA A CA 1
ATOM 1964 C C . ALA A 1 261 ? -3.344 -24.438 15.344 1 96.75 261 ALA A C 1
ATOM 1966 O O . ALA A 1 261 ? -3.438 -24.219 16.562 1 96.75 261 ALA A O 1
ATOM 1967 N N . GLU A 1 262 ? -3.656 -25.578 14.82 1 96.81 262 GLU A N 1
ATOM 1968 C CA . GLU A 1 262 ? -4.297 -26.641 15.586 1 96.81 262 GLU A CA 1
ATOM 1969 C C . GLU A 1 262 ? -3.266 -27.625 16.141 1 96.81 262 GLU A C 1
ATOM 1971 O O . GLU A 1 262 ? -3.621 -28.594 16.812 1 96.81 262 GLU A O 1
ATOM 1976 N N . GLY A 1 263 ? -2.09 -27.391 15.781 1 96.88 263 GLY A N 1
ATOM 1977 C CA . GLY A 1 263 ? -1.021 -28.234 16.312 1 96.88 263 GLY A CA 1
ATOM 1978 C C . GLY A 1 263 ? -0.892 -29.562 15.586 1 96.88 263 GLY A C 1
ATOM 1979 O O . GLY A 1 263 ? -0.235 -30.484 16.078 1 96.88 263 GLY A O 1
ATOM 1980 N N . LEU A 1 264 ? -1.474 -29.719 14.469 1 97.06 264 LEU A N 1
ATOM 1981 C CA . LEU A 1 264 ? -1.406 -30.953 13.688 1 97.06 264 LEU A CA 1
ATOM 1982 C C . LEU A 1 264 ? -0.133 -31 12.844 1 97.06 264 LEU A C 1
ATOM 1984 O O . LEU A 1 264 ? 0.261 -32.062 12.359 1 97.06 264 LEU A O 1
ATOM 1988 N N . LEU A 1 265 ? 0.386 -29.906 12.625 1 96.94 265 LEU A N 1
ATOM 1989 C CA . LEU A 1 265 ? 1.656 -29.719 11.93 1 96.94 265 LEU A CA 1
ATOM 1990 C C . LEU A 1 265 ? 2.574 -28.797 12.727 1 96.94 265 LEU A C 1
ATOM 1992 O O . LEU A 1 265 ? 2.127 -27.781 13.266 1 96.94 265 LEU A O 1
ATOM 1996 N N . ALA A 1 266 ? 3.803 -29.141 12.898 1 95.56 266 ALA A N 1
ATOM 1997 C CA . ALA A 1 266 ? 4.777 -28.281 13.555 1 95.56 266 ALA A CA 1
ATOM 1998 C C . ALA A 1 266 ? 5.516 -27.406 12.539 1 95.56 266 ALA A C 1
ATOM 2000 O O . ALA A 1 266 ? 5.723 -27.828 11.398 1 95.56 266 ALA A O 1
ATOM 2001 N N . PRO A 1 267 ? 5.902 -26.266 12.93 1 95.31 267 PRO A N 1
ATOM 2002 C CA . PRO A 1 267 ? 6.625 -25.375 12.016 1 95.31 267 PRO A CA 1
ATOM 2003 C C . PRO A 1 267 ? 7.852 -26.047 11.391 1 95.31 267 PRO A C 1
ATOM 2005 O O . PRO A 1 267 ? 8.156 -25.812 10.219 1 95.31 267 PRO A O 1
ATOM 2008 N N . GLY A 1 268 ? 8.492 -26.828 12.18 1 95.62 268 GLY A N 1
ATOM 2009 C CA . GLY A 1 268 ? 9.695 -27.5 11.711 1 95.62 268 GLY A CA 1
ATOM 2010 C C . GLY A 1 268 ? 9.406 -28.562 10.664 1 95.62 268 GLY A C 1
ATOM 2011 O O . GLY A 1 268 ? 10.32 -29.031 9.984 1 95.62 268 GLY A O 1
ATOM 2012 N N . GLU A 1 269 ? 8.141 -28.875 10.453 1 96.94 269 GLU A N 1
ATOM 2013 C CA . GLU A 1 269 ? 7.75 -29.875 9.469 1 96.94 269 GLU A CA 1
ATOM 2014 C C . GLU A 1 269 ? 7.566 -29.25 8.086 1 96.94 269 GLU A C 1
ATOM 2016 O O . GLU A 1 269 ? 7.328 -29.953 7.105 1 96.94 269 GLU A O 1
ATOM 2021 N N . ILE A 1 270 ? 7.637 -28.016 7.949 1 98.31 270 ILE A N 1
ATOM 2022 C CA . ILE A 1 270 ? 7.746 -27.344 6.664 1 98.31 270 ILE A CA 1
ATOM 2023 C C . ILE A 1 270 ? 9.18 -27.453 6.145 1 98.31 270 ILE A C 1
ATOM 2025 O O . ILE A 1 270 ? 10.117 -27 6.797 1 98.31 270 ILE A O 1
ATOM 2029 N N . TYR A 1 271 ? 9.312 -28.016 5.02 1 98.5 271 TYR A N 1
ATOM 2030 C CA . TYR A 1 271 ? 10.625 -28.375 4.5 1 98.5 271 TYR A CA 1
ATOM 2031 C C . TYR A 1 271 ? 11.438 -27.141 4.133 1 98.5 271 TYR A C 1
ATOM 2033 O O . TYR A 1 271 ? 12.562 -26.969 4.598 1 98.5 271 TYR A O 1
ATOM 2041 N N . ALA A 1 272 ? 10.875 -26.312 3.268 1 98.62 272 ALA A N 1
ATOM 2042 C CA . ALA A 1 272 ? 11.594 -25.156 2.75 1 98.62 272 ALA A CA 1
ATOM 2043 C C . ALA A 1 272 ? 10.648 -24.203 2.008 1 98.62 272 ALA A C 1
ATOM 2045 O O . ALA A 1 272 ? 9.461 -24.5 1.876 1 98.62 272 ALA A O 1
ATOM 2046 N N . THR A 1 273 ? 11.172 -23.094 1.669 1 98.81 273 THR A N 1
ATOM 2047 C CA . THR A 1 273 ? 10.484 -22.25 0.698 1 98.81 273 THR A CA 1
ATOM 2048 C C . THR A 1 273 ? 10.859 -22.656 -0.727 1 98.81 273 THR A C 1
ATOM 2050 O O . THR A 1 273 ? 11.953 -23.172 -0.964 1 98.81 273 THR A O 1
ATOM 2053 N N . ILE A 1 274 ? 9.945 -22.422 -1.627 1 98.94 274 ILE A N 1
ATOM 2054 C CA . ILE A 1 274 ? 10.234 -22.688 -3.031 1 98.94 274 ILE A CA 1
ATOM 2055 C C . ILE A 1 274 ? 11.422 -21.844 -3.484 1 98.94 274 ILE A C 1
ATOM 2057 O O . ILE A 1 274 ? 12.219 -22.266 -4.324 1 98.94 274 ILE A O 1
ATOM 2061 N N . GLY A 1 275 ? 11.578 -20.609 -2.92 1 98.88 275 GLY A N 1
ATOM 2062 C CA . GLY A 1 275 ? 12.734 -19.781 -3.221 1 98.88 275 GLY A CA 1
ATOM 2063 C C . GLY A 1 275 ? 14.055 -20.453 -2.898 1 98.88 275 GLY A C 1
ATOM 2064 O O . GLY A 1 275 ? 15.008 -20.359 -3.672 1 98.88 275 GLY A O 1
ATOM 2065 N N . GLU A 1 276 ? 14.141 -21.125 -1.75 1 98.88 276 GLU A N 1
ATOM 2066 C CA . GLU A 1 276 ? 15.344 -21.844 -1.367 1 98.88 276 GLU A CA 1
ATOM 2067 C C . GLU A 1 276 ? 15.641 -22.984 -2.342 1 98.88 276 GLU A C 1
ATOM 2069 O O . GLU A 1 276 ? 16.797 -23.25 -2.662 1 98.88 276 GLU A O 1
ATOM 2074 N N . VAL A 1 277 ? 14.594 -23.656 -2.785 1 98.94 277 VAL A N 1
ATOM 2075 C CA . VAL A 1 277 ? 14.75 -24.75 -3.752 1 98.94 277 VAL A CA 1
ATOM 2076 C C . VAL A 1 277 ? 15.266 -24.188 -5.074 1 98.94 277 VAL A C 1
ATOM 2078 O O . VAL A 1 277 ? 16.234 -24.688 -5.637 1 98.94 277 VAL A O 1
ATOM 2081 N N . VAL A 1 278 ? 14.648 -23.109 -5.547 1 98.88 278 VAL A N 1
ATOM 2082 C CA . VAL A 1 278 ? 15 -22.5 -6.82 1 98.88 278 VAL A CA 1
ATOM 2083 C C . VAL A 1 278 ? 16.422 -21.953 -6.758 1 98.88 278 VAL A C 1
ATOM 2085 O O . VAL A 1 278 ? 17.172 -22.062 -7.73 1 98.88 278 VAL A O 1
ATOM 2088 N N . ALA A 1 279 ? 16.859 -21.438 -5.625 1 98.62 279 ALA A N 1
ATOM 2089 C CA . ALA A 1 279 ? 18.188 -20.875 -5.434 1 98.62 279 ALA A CA 1
ATOM 2090 C C . ALA A 1 279 ? 19.234 -21.969 -5.238 1 98.62 279 ALA A C 1
ATOM 2092 O O . ALA A 1 279 ? 20.422 -21.672 -5.141 1 98.62 279 ALA A O 1
ATOM 2093 N N . GLY A 1 280 ? 18.844 -23.172 -5.105 1 98.56 280 GLY A N 1
ATOM 2094 C CA . GLY A 1 280 ? 19.766 -24.297 -4.98 1 98.56 280 GLY A CA 1
ATOM 2095 C C . GLY A 1 280 ? 20.266 -24.516 -3.562 1 98.56 280 GLY A C 1
ATOM 2096 O O . GLY A 1 280 ? 21.25 -25.203 -3.344 1 98.56 280 GLY A O 1
ATOM 2097 N N . LYS A 1 281 ? 19.625 -23.922 -2.658 1 98.62 281 LYS A N 1
ATOM 2098 C CA . LYS A 1 281 ? 20.047 -24.0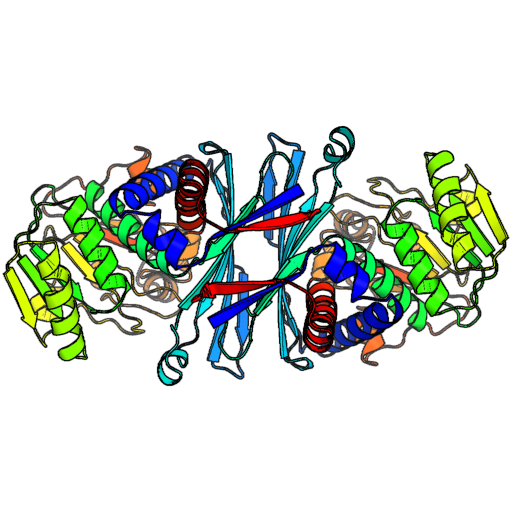78 -1.271 1 98.62 281 LYS A CA 1
ATOM 2099 C C . LYS A 1 281 ? 19.672 -25.453 -0.724 1 98.62 281 LYS A C 1
ATOM 2101 O O . LYS A 1 281 ? 20.375 -26 0.119 1 98.62 281 LYS A O 1
ATOM 2106 N N . VAL A 1 282 ? 18.5 -25.922 -1.062 1 98.69 282 VAL A N 1
ATOM 2107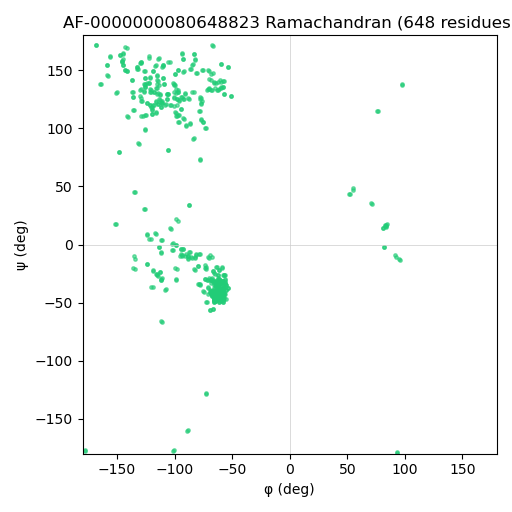 C CA . VAL A 1 282 ? 18.031 -27.25 -0.711 1 98.69 282 VAL A CA 1
ATOM 2108 C C . VAL A 1 282 ? 17.438 -27.938 -1.944 1 98.69 282 VAL A C 1
ATOM 2110 O O . VAL A 1 282 ? 16.984 -27.266 -2.871 1 98.69 282 VAL A O 1
ATOM 2113 N N . PRO A 1 283 ? 17.469 -29.203 -1.985 1 98.62 283 PRO A N 1
ATOM 2114 C CA . PRO A 1 283 ? 16.938 -29.891 -3.17 1 98.62 283 PRO A CA 1
ATOM 2115 C C . PRO A 1 283 ? 15.414 -29.922 -3.209 1 98.62 283 PRO A C 1
ATOM 2117 O O . PRO A 1 283 ? 14.766 -29.922 -2.158 1 98.62 283 PRO A O 1
ATOM 2120 N N . GLY A 1 284 ? 14.898 -29.938 -4.426 1 98.44 284 GLY A N 1
ATOM 2121 C CA . GLY A 1 284 ? 13.477 -30.219 -4.605 1 98.44 284 GLY A CA 1
ATOM 2122 C C . GLY A 1 284 ? 13.125 -31.672 -4.375 1 98.44 284 GLY A C 1
ATOM 2123 O O . GLY A 1 284 ? 13.445 -32.25 -3.33 1 98.44 284 GLY A O 1
ATOM 2124 N N . ARG A 1 285 ? 12.445 -32.219 -5.316 1 98.38 285 ARG A N 1
ATOM 2125 C CA . ARG A 1 285 ? 12.164 -33.656 -5.215 1 98.38 285 ARG A CA 1
ATOM 2126 C C . ARG A 1 285 ? 13.453 -34.469 -5.234 1 98.38 285 ARG A C 1
ATOM 2128 O O . ARG A 1 285 ? 14.359 -34.188 -6.031 1 98.38 285 ARG A O 1
ATOM 2135 N N . VAL A 1 286 ? 13.508 -35.5 -4.398 1 97.44 286 VAL A N 1
ATOM 2136 C CA . VAL A 1 286 ? 14.711 -36.312 -4.344 1 97.44 286 VAL A CA 1
ATOM 2137 C C . VAL A 1 286 ? 14.367 -37.75 -4.684 1 97.44 286 VAL A C 1
ATOM 2139 O O . VAL A 1 286 ? 15.18 -38.469 -5.273 1 97.44 286 VAL A O 1
ATOM 2142 N N . ARG A 1 287 ? 13.164 -38.219 -4.242 1 96.62 287 ARG A N 1
ATOM 2143 C CA . ARG A 1 287 ? 12.734 -39.594 -4.52 1 96.62 287 ARG A CA 1
ATOM 2144 C C . ARG A 1 287 ? 11.453 -39.594 -5.348 1 96.62 287 ARG A C 1
ATOM 2146 O O . ARG A 1 287 ? 10.578 -38.781 -5.16 1 96.62 287 ARG A O 1
ATOM 2153 N N . GLU A 1 288 ? 11.281 -40.625 -6.184 1 96.31 288 GLU A N 1
ATOM 2154 C CA . GLU A 1 288 ? 10.141 -40.719 -7.086 1 96.31 288 GLU A CA 1
ATOM 2155 C C . GLU A 1 288 ? 8.844 -40.938 -6.309 1 96.31 288 GLU A C 1
ATOM 2157 O O . GLU A 1 288 ? 7.789 -40.438 -6.707 1 96.31 288 GLU A O 1
ATOM 2162 N N . GLU A 1 289 ? 8.977 -41.594 -5.195 1 96.81 289 GLU A N 1
ATOM 2163 C CA . GLU A 1 289 ? 7.77 -42 -4.488 1 96.81 289 GLU A CA 1
ATOM 2164 C C . GLU A 1 289 ? 7.289 -40.938 -3.527 1 96.81 289 GLU A C 1
ATOM 2166 O O . GLU A 1 289 ? 6.168 -41 -3.018 1 96.81 289 GLU A O 1
ATOM 2171 N N . GLU A 1 290 ? 8.062 -39.938 -3.266 1 97.25 290 GLU A N 1
ATOM 2172 C CA . GLU A 1 290 ? 7.668 -38.969 -2.26 1 97.25 290 GLU A CA 1
ATOM 2173 C C . GLU A 1 290 ? 6.484 -38.125 -2.736 1 97.25 290 GLU A C 1
ATOM 2175 O O . GLU A 1 290 ? 6.387 -37.781 -3.92 1 97.25 290 GLU A O 1
ATOM 2180 N N . VAL A 1 291 ? 5.602 -37.812 -1.837 1 98.62 291 VAL A N 1
ATOM 2181 C CA . VAL A 1 291 ? 4.535 -36.844 -2.064 1 98.62 291 VAL A CA 1
ATOM 2182 C C . VAL A 1 291 ? 5.035 -35.469 -1.718 1 98.62 291 VAL A C 1
ATOM 2184 O O . VAL A 1 291 ? 5.648 -35.25 -0.668 1 98.62 291 VAL A O 1
ATOM 2187 N N . THR A 1 292 ? 4.922 -34.531 -2.652 1 98.88 292 THR A N 1
ATOM 2188 C CA . THR A 1 292 ? 5.336 -33.156 -2.416 1 98.88 292 THR A CA 1
ATOM 2189 C C . THR A 1 292 ? 4.137 -32.219 -2.479 1 98.88 292 THR A C 1
ATOM 2191 O O . THR A 1 292 ? 3.18 -32.469 -3.211 1 98.88 292 THR A O 1
ATOM 2194 N N . VAL A 1 293 ? 4.164 -31.156 -1.655 1 98.88 293 VAL A N 1
ATOM 2195 C CA . VAL A 1 293 ? 3.123 -30.141 -1.63 1 98.88 293 VAL A CA 1
ATOM 2196 C C . VAL A 1 293 ? 3.752 -28.75 -1.739 1 98.88 293 VAL A C 1
ATOM 2198 O O . VAL A 1 293 ? 4.684 -28.422 -1 1 98.88 293 VAL A O 1
ATOM 2201 N N . PHE A 1 294 ? 3.318 -28.031 -2.717 1 98.88 294 PHE A N 1
ATOM 2202 C CA . PHE A 1 294 ? 3.611 -26.609 -2.775 1 98.88 294 PHE A CA 1
ATOM 2203 C C . PHE A 1 294 ? 2.43 -25.781 -2.264 1 98.88 294 PHE A C 1
ATOM 2205 O O . PHE A 1 294 ? 1.363 -25.781 -2.881 1 98.88 294 PHE A O 1
ATOM 2212 N N . ASP A 1 295 ? 2.617 -25.188 -1.146 1 98.75 295 ASP A N 1
ATOM 2213 C CA . ASP A 1 295 ? 1.632 -24.281 -0.564 1 98.75 295 ASP A CA 1
ATOM 2214 C C . ASP A 1 295 ? 1.862 -22.844 -1.029 1 98.75 295 ASP A C 1
ATOM 2216 O O . ASP A 1 295 ? 2.771 -22.172 -0.543 1 98.75 295 ASP A O 1
ATOM 2220 N N . SER A 1 296 ? 1.043 -22.469 -1.943 1 98.06 296 SER A N 1
ATOM 2221 C CA . SER A 1 296 ? 1.18 -21.156 -2.566 1 98.06 296 SER A CA 1
ATOM 2222 C C . SER A 1 296 ? 0.238 -20.141 -1.929 1 98.06 296 SER A C 1
ATOM 2224 O O . SER A 1 296 ? -0.971 -20.375 -1.854 1 98.06 296 SER A O 1
ATOM 2226 N N . THR A 1 297 ? 0.761 -19.047 -1.473 1 96.56 297 THR A N 1
ATOM 2227 C CA . THR A 1 297 ? -0.075 -18 -0.9 1 96.56 297 THR A CA 1
ATOM 2228 C C . THR A 1 297 ? -0.08 -16.766 -1.794 1 96.56 297 THR A C 1
ATOM 2230 O O . THR A 1 297 ? -0.918 -15.875 -1.629 1 96.56 297 THR A O 1
ATOM 2233 N N . GLY A 1 298 ? 0.759 -16.75 -2.834 1 96.38 298 GLY A N 1
ATOM 2234 C CA . GLY A 1 298 ? 0.892 -15.57 -3.67 1 96.38 298 GLY A CA 1
ATOM 2235 C C . GLY A 1 298 ? 1.725 -14.477 -3.027 1 96.38 298 GLY A C 1
ATOM 2236 O O . GLY A 1 298 ? 1.358 -13.945 -1.978 1 96.38 298 GLY A O 1
ATOM 2237 N N . LEU A 1 299 ? 2.873 -14.18 -3.629 1 98.06 299 LEU A N 1
ATOM 2238 C CA . LEU A 1 299 ? 3.812 -13.227 -3.061 1 98.06 299 LEU A CA 1
ATOM 2239 C C . LEU A 1 299 ? 3.865 -11.953 -3.9 1 98.06 299 LEU A C 1
ATOM 2241 O O . LEU A 1 299 ? 3.838 -12.016 -5.133 1 98.06 299 LEU A O 1
ATOM 2245 N N . ALA A 1 300 ? 4.004 -10.812 -3.244 1 98.62 300 ALA A N 1
ATOM 2246 C CA . ALA A 1 300 ? 4.09 -9.508 -3.906 1 98.62 300 ALA A CA 1
ATOM 2247 C C . ALA A 1 300 ? 5.266 -9.469 -4.875 1 98.62 300 ALA A C 1
ATOM 2249 O O . ALA A 1 300 ? 5.203 -8.797 -5.91 1 98.62 300 ALA A O 1
ATOM 2250 N N . ILE A 1 301 ? 6.332 -10.18 -4.59 1 98.75 301 ILE A N 1
ATOM 2251 C CA . ILE A 1 301 ? 7.516 -10.18 -5.441 1 98.75 301 ILE A CA 1
ATOM 2252 C C . ILE A 1 301 ? 7.164 -10.75 -6.812 1 98.75 301 ILE A C 1
ATOM 2254 O O . ILE A 1 301 ? 7.742 -10.344 -7.824 1 98.75 301 ILE A O 1
ATOM 2258 N N . GLN A 1 302 ? 6.234 -11.711 -6.871 1 98.88 302 GLN A N 1
ATOM 2259 C CA . GLN A 1 302 ? 5.781 -12.258 -8.148 1 98.88 302 GLN A CA 1
ATOM 2260 C C . GLN A 1 302 ? 5.07 -11.195 -8.984 1 98.88 302 GLN A C 1
ATOM 2262 O O . GLN A 1 302 ? 5.285 -11.102 -10.195 1 98.88 302 GLN A O 1
ATOM 2267 N N . ASP A 1 303 ? 4.254 -10.406 -8.375 1 98.88 303 ASP A N 1
ATOM 2268 C CA . ASP A 1 303 ? 3.527 -9.328 -9.039 1 98.88 303 ASP A CA 1
ATOM 2269 C C . ASP A 1 303 ? 4.488 -8.289 -9.602 1 98.88 303 ASP A C 1
ATOM 2271 O O . ASP A 1 303 ? 4.363 -7.883 -10.758 1 98.88 303 ASP A O 1
ATOM 2275 N N . VAL A 1 304 ? 5.449 -7.871 -8.773 1 98.94 304 VAL A N 1
ATOM 2276 C CA . VAL A 1 304 ? 6.379 -6.824 -9.18 1 98.94 304 VAL A CA 1
ATOM 2277 C C . VAL A 1 304 ? 7.25 -7.32 -10.336 1 98.94 304 VAL A C 1
ATOM 2279 O O . VAL A 1 304 ? 7.445 -6.609 -11.32 1 98.94 304 VAL A O 1
ATOM 2282 N N . ALA A 1 305 ? 7.754 -8.555 -10.211 1 98.94 305 ALA A N 1
ATOM 2283 C CA . ALA A 1 305 ? 8.602 -9.109 -11.258 1 98.94 305 ALA A CA 1
ATOM 2284 C C . ALA A 1 305 ? 7.848 -9.203 -12.578 1 98.94 305 ALA A C 1
ATOM 2286 O O . ALA A 1 305 ? 8.367 -8.805 -13.625 1 98.94 305 ALA A O 1
ATOM 2287 N N . THR A 1 306 ? 6.637 -9.711 -12.547 1 98.88 306 THR A N 1
ATOM 2288 C CA . THR A 1 306 ? 5.836 -9.867 -13.758 1 98.88 306 THR A CA 1
ATOM 2289 C C . THR A 1 306 ? 5.414 -8.508 -14.305 1 98.88 306 THR A C 1
ATOM 2291 O O . THR A 1 306 ? 5.449 -8.281 -15.516 1 98.88 306 THR A O 1
ATOM 2294 N N . ALA A 1 307 ? 5.035 -7.598 -13.445 1 98.94 307 ALA A N 1
ATOM 2295 C CA . ALA A 1 307 ? 4.633 -6.254 -13.859 1 98.94 307 ALA A CA 1
ATOM 2296 C C . ALA A 1 307 ? 5.781 -5.527 -14.547 1 98.94 307 ALA A C 1
ATOM 2298 O O . ALA A 1 307 ? 5.57 -4.809 -15.531 1 98.94 307 ALA A O 1
ATOM 2299 N N . MET A 1 308 ? 6.988 -5.691 -14.016 1 98.88 308 MET A N 1
ATOM 2300 C CA . MET A 1 308 ? 8.148 -5.043 -14.617 1 98.88 308 MET A CA 1
ATOM 2301 C C . MET A 1 308 ? 8.375 -5.539 -16.047 1 98.88 308 MET A C 1
ATOM 2303 O O . MET A 1 308 ? 8.734 -4.762 -16.922 1 98.88 308 MET A O 1
ATOM 2307 N N . GLY A 1 309 ? 8.219 -6.84 -16.25 1 98.75 309 GLY A N 1
ATOM 2308 C CA . GLY A 1 309 ? 8.289 -7.375 -17.609 1 98.75 309 GLY A CA 1
ATOM 2309 C C . GLY A 1 309 ? 7.246 -6.781 -18.531 1 98.75 309 GLY A C 1
ATOM 2310 O O . GLY A 1 309 ? 7.562 -6.414 -19.672 1 98.75 309 GLY A O 1
ATOM 2311 N N . VAL A 1 310 ? 5.988 -6.699 -18.078 1 98.88 310 VAL A N 1
ATOM 2312 C CA . VAL A 1 310 ? 4.898 -6.113 -18.859 1 98.88 310 VAL A CA 1
ATOM 2313 C C . VAL A 1 310 ? 5.238 -4.672 -19.219 1 98.88 310 VAL A C 1
ATOM 2315 O O . VAL A 1 310 ? 5.07 -4.262 -20.375 1 98.88 310 VAL A O 1
ATOM 2318 N N . TYR A 1 311 ? 5.727 -3.9 -18.25 1 98.81 311 TYR A N 1
ATOM 2319 C CA . TYR A 1 311 ? 6.102 -2.506 -18.453 1 98.81 311 TYR A CA 1
ATOM 2320 C C . TYR A 1 311 ? 7.16 -2.377 -19.547 1 98.81 311 TYR A C 1
ATOM 2322 O O . TYR A 1 311 ? 7.012 -1.575 -20.469 1 98.81 311 TYR A O 1
ATOM 2330 N N . SER A 1 312 ? 8.195 -3.195 -19.406 1 98.56 312 SER A N 1
ATOM 2331 C CA . SER A 1 312 ? 9.289 -3.154 -20.375 1 98.56 312 SER A CA 1
ATOM 2332 C C . SER A 1 312 ? 8.789 -3.469 -21.781 1 98.56 312 SER A C 1
ATOM 2334 O O . SER A 1 312 ? 9.141 -2.779 -22.734 1 98.56 312 SER A O 1
ATOM 2336 N N . ARG A 1 313 ? 8.008 -4.469 -21.953 1 98.56 313 ARG A N 1
ATOM 2337 C CA . ARG A 1 313 ? 7.496 -4.867 -23.266 1 98.56 313 ARG A CA 1
ATOM 2338 C C . ARG A 1 313 ? 6.527 -3.826 -23.812 1 98.56 313 ARG A C 1
ATOM 2340 O O . ARG A 1 313 ? 6.5 -3.572 -25.016 1 98.56 313 ARG A O 1
ATOM 2347 N N . ALA A 1 314 ? 5.68 -3.289 -22.906 1 98.44 314 ALA A N 1
ATOM 2348 C CA . ALA A 1 314 ? 4.762 -2.234 -23.328 1 98.44 314 ALA A CA 1
ATOM 2349 C C . ALA A 1 314 ? 5.527 -1.041 -23.906 1 98.44 314 ALA A C 1
ATOM 2351 O O . ALA A 1 314 ? 5.148 -0.487 -24.938 1 98.44 314 ALA A O 1
ATOM 2352 N N . LEU A 1 315 ? 6.586 -0.617 -23.266 1 97.94 315 LEU A N 1
ATOM 2353 C CA . LEU A 1 315 ? 7.414 0.478 -23.75 1 97.94 315 LEU A CA 1
ATOM 2354 C C . LEU A 1 315 ? 7.984 0.154 -25.141 1 97.94 315 LEU A C 1
ATOM 2356 O O . LEU A 1 315 ? 7.941 0.989 -26.047 1 97.94 315 LEU A O 1
ATOM 2360 N N . ALA A 1 316 ? 8.516 -1.053 -25.234 1 98.12 316 ALA A N 1
ATOM 2361 C CA . ALA A 1 316 ? 9.133 -1.48 -26.484 1 98.12 316 ALA A CA 1
ATOM 2362 C C . ALA A 1 316 ? 8.117 -1.482 -27.625 1 98.12 316 ALA A C 1
ATOM 2364 O O . ALA A 1 316 ? 8.469 -1.192 -28.766 1 98.12 316 ALA A O 1
ATOM 2365 N N . ARG A 1 317 ? 6.891 -1.719 -27.328 1 97.94 317 ARG A N 1
ATOM 2366 C CA . ARG A 1 317 ? 5.859 -1.878 -28.359 1 97.94 317 ARG A CA 1
ATOM 2367 C C . ARG A 1 317 ? 5.027 -0.609 -28.5 1 97.94 317 ARG A C 1
ATOM 2369 O O . ARG A 1 317 ? 4.129 -0.539 -29.344 1 97.94 317 ARG A O 1
ATOM 2376 N N . GLY A 1 318 ? 5.242 0.362 -27.688 1 97.81 318 GLY A N 1
ATOM 2377 C CA . GLY A 1 318 ? 4.5 1.612 -27.719 1 97.81 318 GLY A CA 1
ATOM 2378 C C . GLY A 1 318 ? 3.062 1.467 -27.266 1 97.81 318 GLY A C 1
ATOM 2379 O O . GLY A 1 318 ? 2.156 2.088 -27.828 1 97.81 318 GLY A O 1
ATOM 2380 N N . LEU A 1 319 ? 2.85 0.599 -26.297 1 97.69 319 LEU A N 1
ATOM 2381 C CA . LEU A 1 319 ? 1.514 0.363 -25.766 1 97.69 319 LEU A CA 1
ATOM 2382 C C . LEU A 1 319 ? 1.249 1.256 -24.562 1 97.69 319 LEU A C 1
ATOM 2384 O O . LEU A 1 319 ? 2.186 1.709 -23.891 1 97.69 319 LEU A O 1
ATOM 2388 N N . GLY A 1 320 ? -0.053 1.456 -24.25 1 97.69 320 GLY A N 1
ATOM 2389 C CA . GLY A 1 320 ? -0.463 2.188 -23.062 1 97.69 320 GLY A CA 1
ATOM 2390 C C . GLY A 1 320 ? -0.701 3.662 -23.312 1 97.69 320 GLY A C 1
ATOM 2391 O O . GLY A 1 320 ? -0.729 4.098 -24.469 1 97.69 320 GLY A O 1
ATOM 2392 N N . THR A 1 321 ? -1.055 4.395 -22.281 1 98 321 THR A N 1
ATOM 2393 C CA . THR A 1 321 ? -1.324 5.828 -22.328 1 98 321 THR A CA 1
ATOM 2394 C C . THR A 1 321 ? -0.351 6.59 -21.438 1 98 321 THR A C 1
ATOM 2396 O O . THR A 1 321 ? -0.282 6.34 -20.234 1 98 321 THR A O 1
ATOM 2399 N N . LYS A 1 322 ? 0.415 7.488 -22.031 1 97.69 322 LYS A N 1
ATOM 2400 C CA . LYS A 1 322 ? 1.291 8.352 -21.25 1 97.69 322 LYS A CA 1
ATOM 2401 C C . LYS A 1 322 ? 0.5 9.477 -20.578 1 97.69 322 LYS A C 1
ATOM 2403 O O . LYS A 1 322 ? -0.269 10.18 -21.25 1 97.69 322 LYS A O 1
ATOM 2408 N N . LEU A 1 323 ? 0.661 9.586 -19.312 1 98 323 LEU A N 1
ATOM 2409 C CA . LEU A 1 323 ? -0.075 10.578 -18.531 1 98 323 LEU A CA 1
ATOM 2410 C C . LEU A 1 323 ? 0.88 11.523 -17.812 1 98 323 LEU A C 1
ATOM 2412 O O . LEU A 1 323 ? 1.954 11.109 -17.359 1 98 323 LEU A O 1
ATOM 2416 N N . PRO A 1 324 ? 0.448 12.773 -17.734 1 95.94 324 PRO A N 1
ATOM 2417 C CA . PRO A 1 324 ? 1.28 13.688 -16.938 1 95.94 324 PRO A CA 1
ATOM 2418 C C . PRO A 1 324 ? 1.193 13.414 -15.445 1 95.94 324 PRO A C 1
ATOM 2420 O O . PRO A 1 324 ? 0.095 13.266 -14.898 1 95.94 324 PRO A O 1
ATOM 2423 N N . PHE A 1 325 ? 2.336 13.359 -14.781 1 91 325 PHE A N 1
ATOM 2424 C CA . PHE A 1 325 ? 2.373 13.172 -13.336 1 91 325 PHE A CA 1
ATOM 2425 C C . PHE A 1 325 ? 2.867 14.43 -12.633 1 91 325 PHE A C 1
ATOM 2427 O O . PHE A 1 325 ? 2.164 15 -11.797 1 91 325 PHE A O 1
ATOM 2434 N N . LEU A 1 326 ? 4.137 14.82 -12.828 1 86.38 326 LEU A N 1
ATOM 2435 C CA . LEU A 1 326 ? 4.699 16.078 -12.344 1 86.38 326 LEU A CA 1
ATOM 2436 C C . LEU A 1 326 ? 5.062 16.984 -13.508 1 86.38 326 LEU A C 1
ATOM 2438 O O . LEU A 1 326 ? 5.414 16.516 -14.586 1 86.38 326 LEU A O 1
ATOM 2442 N N . MET B 1 1 ? -15.414 -1.015 -17.062 1 91.56 1 MET B N 1
ATOM 2443 C CA . MET B 1 1 ? -15.219 -0.149 -15.914 1 91.56 1 MET B CA 1
ATOM 2444 C C . MET B 1 1 ? -14.117 0.874 -16.172 1 91.56 1 MET B C 1
ATOM 2446 O O . MET B 1 1 ? -13.148 0.582 -16.875 1 91.56 1 MET B O 1
ATOM 2450 N N . GLU B 1 2 ? -14.336 2.109 -15.641 1 95.5 2 GLU B N 1
ATOM 2451 C CA . GLU B 1 2 ? -13.367 3.178 -15.875 1 95.5 2 GLU B CA 1
ATOM 2452 C C . GLU B 1 2 ? -12.727 3.639 -14.57 1 95.5 2 GLU B C 1
ATOM 2454 O O . GLU B 1 2 ? -13.273 3.406 -13.484 1 95.5 2 GLU B O 1
ATOM 2459 N N . ILE B 1 3 ? -11.531 4.188 -14.664 1 98.06 3 ILE B N 1
ATOM 2460 C CA . ILE B 1 3 ? -10.797 4.789 -13.547 1 98.06 3 ILE B CA 1
ATOM 2461 C C . ILE B 1 3 ? -10.398 6.219 -13.906 1 98.06 3 ILE B C 1
ATOM 2463 O O . ILE B 1 3 ? -10.031 6.496 -15.055 1 98.06 3 ILE B O 1
ATOM 2467 N N . LEU B 1 4 ? -10.531 7.121 -12.953 1 98.62 4 LEU B N 1
ATOM 2468 C CA . LEU B 1 4 ? -10.203 8.523 -13.211 1 98.62 4 LEU B CA 1
ATOM 2469 C C . LEU B 1 4 ? -8.75 8.812 -12.836 1 98.62 4 LEU B C 1
ATOM 2471 O O . LEU B 1 4 ? -8.312 8.5 -11.727 1 98.62 4 LEU B O 1
ATOM 2475 N N . TRP B 1 5 ? -7.961 9.344 -13.758 1 98.69 5 TRP B N 1
ATOM 2476 C CA . TRP B 1 5 ? -6.617 9.844 -13.484 1 98.69 5 TRP B CA 1
ATOM 2477 C C . TRP B 1 5 ? -6.641 11.336 -13.18 1 98.69 5 TRP B C 1
ATOM 2479 O O . TRP B 1 5 ? -7.172 12.133 -13.961 1 98.69 5 TRP B O 1
ATOM 2489 N N . LEU B 1 6 ? -6.105 11.75 -12.109 1 98.56 6 LEU B N 1
ATOM 2490 C CA . LEU B 1 6 ? -5.945 13.156 -11.766 1 98.56 6 LEU B CA 1
ATOM 2491 C C . LEU B 1 6 ? -4.473 13.508 -11.578 1 98.56 6 LEU B C 1
ATOM 2493 O O . LEU B 1 6 ? -3.832 13.047 -10.633 1 98.56 6 LEU B O 1
ATOM 2497 N N . SER B 1 7 ? -3.922 14.32 -12.453 1 97.44 7 SER B N 1
ATOM 2498 C CA . SER B 1 7 ? -2.533 14.766 -12.359 1 97.44 7 SER B CA 1
ATOM 2499 C C . SER B 1 7 ? -2.316 15.664 -11.148 1 97.44 7 SER B C 1
ATOM 2501 O O . SER B 1 7 ? -3.275 16.047 -10.477 1 97.44 7 SER B O 1
ATOM 2503 N N . GLU B 1 8 ? -1.027 15.984 -10.852 1 96.81 8 GLU B N 1
ATOM 2504 C CA . GLU B 1 8 ? -0.72 16.938 -9.789 1 96.81 8 GLU B CA 1
ATOM 2505 C C . GLU B 1 8 ? -1.433 18.266 -10.008 1 96.81 8 GLU B C 1
ATOM 2507 O O . GLU B 1 8 ? -1.91 18.891 -9.062 1 96.81 8 GLU B O 1
ATOM 2512 N N . GLU B 1 9 ? -1.483 18.672 -11.211 1 96.5 9 GLU B N 1
ATOM 2513 C CA . GLU B 1 9 ? -2.135 19.938 -11.539 1 96.5 9 GLU B CA 1
ATOM 2514 C C . GLU B 1 9 ? -3.641 19.859 -11.297 1 96.5 9 GLU B C 1
ATOM 2516 O O . GLU B 1 9 ? -4.25 20.828 -10.82 1 96.5 9 GLU B O 1
ATOM 2521 N N . ASP B 1 10 ? -4.27 18.734 -11.719 1 97.44 10 ASP B N 1
ATOM 2522 C CA . ASP B 1 10 ? -5.688 18.547 -11.438 1 97.44 10 ASP B CA 1
ATOM 2523 C C . ASP B 1 10 ? -5.961 18.625 -9.938 1 97.44 10 ASP B C 1
ATOM 2525 O O . ASP B 1 10 ? -6.945 19.234 -9.516 1 97.44 10 ASP B O 1
ATOM 2529 N N . VAL B 1 11 ? -5.07 17.984 -9.109 1 98.44 11 VAL B N 1
ATOM 2530 C CA . VAL B 1 11 ? -5.227 17.969 -7.66 1 98.44 11 VAL B CA 1
ATOM 2531 C C . VAL B 1 11 ? -5.078 19.391 -7.117 1 98.44 11 VAL B C 1
ATOM 2533 O O . VAL B 1 11 ? -5.891 19.844 -6.301 1 98.44 11 VAL B O 1
ATOM 2536 N N . LYS B 1 12 ? -4.094 20.078 -7.598 1 97.44 12 LYS B N 1
ATOM 2537 C CA . LYS B 1 12 ? -3.846 21.453 -7.164 1 97.44 12 LYS B CA 1
ATOM 2538 C C . LYS B 1 12 ? -5.059 22.344 -7.426 1 97.44 12 LYS B C 1
ATOM 2540 O O . LYS B 1 12 ? -5.406 23.188 -6.598 1 97.44 12 LYS B O 1
ATOM 2545 N N . SER B 1 13 ? -5.715 22.141 -8.523 1 97.44 13 SER B N 1
ATOM 2546 C CA . SER B 1 13 ? -6.836 22.984 -8.914 1 97.44 13 SER B CA 1
ATOM 2547 C C . SER B 1 13 ? -8.117 22.562 -8.211 1 97.44 13 SER B C 1
ATOM 2549 O O . SER B 1 13 ? -9.117 23.297 -8.227 1 97.44 13 SER B O 1
ATOM 2551 N N . SER B 1 14 ? -8.078 21.422 -7.5 1 98.06 14 SER B N 1
ATOM 2552 C CA . SER B 1 14 ? -9.305 20.875 -6.926 1 98.06 14 SER B CA 1
ATOM 2553 C C . SER B 1 14 ? -9.234 20.844 -5.402 1 98.06 14 SER B C 1
ATOM 2555 O O . SER B 1 14 ? -10.086 20.234 -4.75 1 98.06 14 SER B O 1
ATOM 2557 N N . LEU B 1 15 ? -8.219 21.469 -4.812 1 98.62 15 LEU B N 1
ATOM 2558 C CA . LEU B 1 15 ? -8.055 21.375 -3.367 1 98.62 15 LEU B CA 1
ATOM 2559 C C . LEU B 1 15 ? -7.594 22.703 -2.777 1 98.62 15 LEU B C 1
ATOM 2561 O O . LEU B 1 15 ? -6.449 23.109 -2.986 1 98.62 15 LEU B O 1
ATOM 2565 N N . THR B 1 16 ? -8.438 23.328 -2.064 1 98.44 16 THR B N 1
ATOM 2566 C CA . THR B 1 16 ? -8.055 24.516 -1.296 1 98.44 16 THR B CA 1
ATOM 2567 C C . THR B 1 16 ? -7.68 24.125 0.132 1 98.44 16 THR B C 1
ATOM 2569 O O . THR B 1 16 ? -7.988 23.031 0.586 1 98.44 16 THR B O 1
ATOM 2572 N N . MET B 1 17 ? -7.031 24.984 0.826 1 98.62 17 MET B N 1
ATOM 2573 C CA . MET B 1 17 ? -6.645 24.719 2.207 1 98.62 17 MET B CA 1
ATOM 2574 C C . MET B 1 17 ? -7.875 24.578 3.1 1 98.62 17 MET B C 1
ATOM 2576 O O . MET B 1 17 ? -7.918 23.719 3.982 1 98.62 17 MET B O 1
ATOM 2580 N N . ALA B 1 18 ? -8.859 25.406 2.889 1 98.69 18 ALA B N 1
ATOM 2581 C CA . ALA B 1 18 ? -10.094 25.312 3.664 1 98.69 18 ALA B CA 1
ATOM 2582 C C . ALA B 1 18 ? -10.734 23.938 3.51 1 98.69 18 ALA B C 1
ATOM 2584 O O . ALA B 1 18 ? -11.219 23.359 4.484 1 98.69 18 ALA B O 1
ATOM 2585 N N . GLU B 1 19 ? -10.773 23.422 2.285 1 98.69 19 GLU B N 1
ATOM 2586 C CA . GLU B 1 19 ? -11.312 22.109 2.006 1 98.69 19 GLU B CA 1
ATOM 2587 C C . GLU B 1 19 ? -10.477 21.016 2.666 1 98.69 19 GLU B C 1
ATOM 2589 O O . GLU B 1 19 ? -11.016 20.047 3.203 1 98.69 19 GLU B O 1
ATOM 2594 N N . ALA B 1 20 ? -9.141 21.188 2.602 1 98.88 20 ALA B N 1
ATOM 2595 C CA . ALA B 1 20 ? -8.242 20.234 3.252 1 98.88 20 ALA B CA 1
ATOM 2596 C C . ALA B 1 20 ? -8.469 20.203 4.762 1 98.88 20 ALA B C 1
ATOM 2598 O O . ALA B 1 20 ? -8.516 19.141 5.371 1 98.88 20 ALA B O 1
ATOM 2599 N N . ILE B 1 21 ? -8.609 21.391 5.383 1 98.94 21 ILE B N 1
ATOM 2600 C CA . ILE B 1 21 ? -8.828 21.5 6.824 1 98.94 21 ILE B CA 1
ATOM 2601 C C . ILE B 1 21 ? -10.109 20.766 7.207 1 98.94 21 ILE B C 1
ATOM 2603 O O . ILE B 1 21 ? -10.117 19.984 8.156 1 98.94 21 ILE B O 1
ATOM 2607 N N . SER B 1 22 ? -11.156 20.984 6.449 1 98.81 22 SER B N 1
ATOM 2608 C CA . SER B 1 22 ? -12.438 20.328 6.723 1 98.81 22 SER B CA 1
ATOM 2609 C C . SER B 1 22 ? -12.305 18.812 6.629 1 98.81 22 SER B C 1
ATOM 2611 O O . SER B 1 22 ? -12.789 18.094 7.5 1 98.81 22 SER B O 1
ATOM 2613 N N . ALA B 1 23 ? -11.695 18.328 5.602 1 98.81 23 ALA B N 1
ATOM 2614 C CA . ALA B 1 23 ? -11.531 16.906 5.387 1 98.81 23 ALA B CA 1
ATOM 2615 C C . ALA B 1 23 ? -10.664 16.281 6.48 1 98.81 23 ALA B C 1
ATOM 2617 O O . ALA B 1 23 ? -10.984 15.203 6.996 1 98.81 23 ALA B O 1
ATOM 2618 N N . VAL B 1 24 ? -9.586 16.938 6.844 1 98.88 24 VAL B N 1
ATOM 2619 C CA . VAL B 1 24 ? -8.641 16.406 7.824 1 98.88 24 VAL B CA 1
ATOM 2620 C C . VAL B 1 24 ? -9.289 16.391 9.211 1 98.88 24 VAL B C 1
ATOM 2622 O O . VAL B 1 24 ? -9.086 15.469 9.984 1 98.88 24 VAL B O 1
ATOM 2625 N N . GLU B 1 25 ? -10.039 17.422 9.5 1 98.88 25 GLU B N 1
ATOM 2626 C CA . GLU B 1 25 ? -10.734 17.438 10.781 1 98.88 25 GLU B CA 1
ATOM 2627 C C . GLU B 1 25 ? -11.695 16.266 10.914 1 98.88 25 GLU B C 1
ATOM 2629 O O . GLU B 1 25 ? -11.766 15.625 11.961 1 98.88 25 GLU B O 1
ATOM 2634 N N . GLU B 1 26 ? -12.43 16 9.859 1 98.75 26 GLU B N 1
ATOM 2635 C CA . GLU B 1 26 ? -13.336 14.859 9.867 1 98.75 26 GLU B CA 1
ATOM 2636 C C . GLU B 1 26 ? -12.57 13.547 10.008 1 98.75 26 GLU B C 1
ATOM 2638 O O . GLU B 1 26 ? -13.016 12.633 10.711 1 98.75 26 GLU B O 1
ATOM 2643 N N . ALA B 1 27 ? -11.477 13.453 9.336 1 98.88 27 ALA B N 1
ATOM 2644 C CA . ALA B 1 27 ? -10.641 12.258 9.445 1 98.88 27 ALA B CA 1
ATOM 2645 C C . ALA B 1 27 ? -10.172 12.047 10.875 1 98.88 27 ALA B C 1
ATOM 2647 O O . ALA B 1 27 ? -10.203 10.93 11.391 1 98.88 27 ALA B O 1
ATOM 2648 N N . PHE B 1 28 ? -9.68 13.117 11.516 1 98.88 28 PHE B N 1
ATOM 2649 C CA . PHE B 1 28 ? -9.258 13.039 12.906 1 98.88 28 PHE B CA 1
ATOM 2650 C C . PHE B 1 28 ? -10.422 12.609 13.797 1 98.88 28 PHE B C 1
ATOM 2652 O O . PHE B 1 28 ? -10.25 11.812 14.719 1 98.88 28 PHE B O 1
ATOM 2659 N N . ARG B 1 29 ? -11.602 13.195 13.531 1 98.81 29 ARG B N 1
ATOM 2660 C CA . ARG B 1 29 ? -12.773 12.828 14.312 1 98.81 29 ARG B CA 1
ATOM 2661 C C . ARG B 1 29 ? -13.047 11.328 14.211 1 98.81 29 ARG B C 1
ATOM 2663 O O . ARG B 1 29 ? -13.297 10.664 15.219 1 98.81 29 ARG B O 1
ATOM 2670 N N . GLU B 1 30 ? -12.992 10.789 13.023 1 98.31 30 GLU B N 1
ATOM 2671 C CA . GLU B 1 30 ? -13.203 9.359 12.82 1 98.31 30 GLU B CA 1
ATOM 2672 C C . GLU B 1 30 ? -12.148 8.531 13.555 1 98.31 30 GLU B C 1
ATOM 2674 O O . GLU B 1 30 ? -12.461 7.5 14.148 1 98.31 30 GLU B O 1
ATOM 2679 N N . HIS B 1 31 ? -10.961 8.969 13.469 1 98.44 31 HIS B N 1
ATOM 2680 C CA . HIS B 1 31 ? -9.891 8.312 14.203 1 98.44 31 HIS B CA 1
ATOM 2681 C C . HIS B 1 31 ? -10.18 8.281 15.703 1 98.44 31 HIS B C 1
ATOM 2683 O O . HIS B 1 31 ? -10.016 7.242 16.344 1 98.44 31 HIS B O 1
ATOM 2689 N N . GLY B 1 32 ? -10.586 9.391 16.219 1 98.44 32 GLY B N 1
ATOM 2690 C CA . GLY B 1 32 ? -10.898 9.5 17.641 1 98.44 32 GLY B CA 1
ATOM 2691 C C . GLY B 1 32 ? -12.07 8.633 18.062 1 98.44 32 GLY B C 1
ATOM 2692 O O . GLY B 1 32 ? -12.117 8.148 19.188 1 98.44 32 GLY B O 1
ATOM 2693 N N . LEU B 1 33 ? -13 8.484 17.156 1 97.94 33 LEU B N 1
ATOM 2694 C CA . LEU B 1 33 ? -14.211 7.715 17.438 1 97.94 33 LEU B CA 1
ATOM 2695 C C . LEU B 1 33 ? -13.961 6.223 17.25 1 97.94 33 LEU B C 1
ATOM 2697 O O . LEU B 1 33 ? -14.812 5.398 17.594 1 97.94 33 LEU B O 1
ATOM 2701 N N . GLY B 1 34 ? -12.883 5.84 16.688 1 97.19 34 GLY B N 1
ATOM 2702 C CA . GLY B 1 34 ? -12.562 4.438 16.484 1 97.19 34 GLY B CA 1
ATOM 2703 C C . GLY B 1 34 ? -13.188 3.859 15.219 1 97.19 34 GLY B C 1
ATOM 2704 O O . GLY B 1 34 ? -13.266 2.641 15.062 1 97.19 34 GLY B O 1
ATOM 2705 N N . SER B 1 35 ? -13.609 4.695 14.305 1 97 35 SER B N 1
ATOM 2706 C CA . SER B 1 35 ? -14.305 4.246 13.102 1 97 35 SER B CA 1
ATOM 2707 C C . SER B 1 35 ? -13.391 4.297 11.883 1 97 35 SER B C 1
ATOM 2709 O O . SER B 1 35 ? -13.859 4.246 10.75 1 97 35 SER B O 1
ATOM 2711 N N . ALA B 1 36 ? -12.125 4.426 12.133 1 97.94 36 ALA B N 1
ATOM 2712 C CA . ALA B 1 36 ? -11.141 4.422 11.055 1 97.94 36 ALA B CA 1
ATOM 2713 C C . ALA B 1 36 ? -10.211 3.211 11.164 1 97.94 36 ALA B C 1
ATOM 2715 O O . ALA B 1 36 ? -9.891 2.764 12.266 1 97.94 36 ALA B O 1
ATOM 2716 N N . GLN B 1 37 ? -9.914 2.594 10.062 1 98.19 37 GLN B N 1
ATOM 2717 C CA . GLN B 1 37 ? -8.844 1.608 9.961 1 98.19 37 GLN B CA 1
ATOM 2718 C C . GLN B 1 37 ? -7.594 2.219 9.336 1 98.19 37 GLN B C 1
ATOM 2720 O O . GLN B 1 37 ? -7.66 2.818 8.258 1 98.19 37 GLN B O 1
ATOM 2725 N N . MET B 1 38 ? -6.539 2.113 9.945 1 97.94 38 MET B N 1
ATOM 2726 C CA . MET B 1 38 ? -5.262 2.631 9.469 1 97.94 38 MET B CA 1
ATOM 2727 C C . MET B 1 38 ? -4.105 1.756 9.945 1 97.94 38 MET B C 1
ATOM 2729 O O . MET B 1 38 ? -3.42 2.098 10.906 1 97.94 38 MET B O 1
ATOM 2733 N N . PRO B 1 39 ? -3.893 0.643 9.273 1 96.38 39 PRO B N 1
ATOM 2734 C CA . PRO B 1 39 ? -2.752 -0.195 9.656 1 96.38 39 PRO B CA 1
ATOM 2735 C C . PRO B 1 39 ? -1.417 0.537 9.539 1 96.38 39 PRO B C 1
ATOM 2737 O O . PRO B 1 39 ? -1.322 1.549 8.844 1 96.38 39 PRO B O 1
ATOM 2740 N N . PRO B 1 40 ? -0.387 0.082 10.32 1 92.69 40 PRO B N 1
ATOM 2741 C CA . PRO B 1 40 ? 0.926 0.725 10.242 1 92.69 40 PRO B CA 1
ATOM 2742 C C . PRO B 1 40 ? 1.468 0.787 8.812 1 92.69 40 PRO B C 1
ATOM 2744 O O . PRO B 1 40 ? 1.204 -0.111 8.008 1 92.69 40 PRO B O 1
ATOM 2747 N N . LYS B 1 41 ? 2.285 1.771 8.578 1 93.31 41 LYS B N 1
ATOM 2748 C CA . LYS B 1 41 ? 2.975 1.914 7.297 1 93.31 41 LYS B CA 1
ATOM 2749 C C . LYS B 1 41 ? 3.865 0.708 7.016 1 93.31 41 LYS B C 1
ATOM 2751 O O . LYS B 1 41 ? 4.434 0.118 7.938 1 93.31 41 LYS B O 1
ATOM 2756 N N . SER B 1 42 ? 3.881 0.307 5.742 1 95.94 42 SER B N 1
ATOM 2757 C CA . SER B 1 42 ? 4.891 -0.642 5.281 1 95.94 42 SER B CA 1
ATOM 2758 C C . SER B 1 42 ? 6.02 0.067 4.543 1 95.94 42 SER B C 1
ATOM 2760 O O . SER B 1 42 ? 5.773 0.98 3.754 1 95.94 42 SER B O 1
ATOM 2762 N N . TYR B 1 43 ? 7.266 -0.365 4.84 1 95.62 43 TYR B N 1
ATOM 2763 C CA . TYR B 1 43 ? 8.43 0.301 4.27 1 95.62 43 TYR B CA 1
ATOM 2764 C C . TYR B 1 43 ? 9.188 -0.63 3.326 1 95.62 43 TYR B C 1
ATOM 2766 O O . TYR B 1 43 ? 9.297 -1.829 3.592 1 95.62 43 TYR B O 1
ATOM 2774 N N . LEU B 1 44 ? 9.664 -0.132 2.26 1 98 44 LEU B N 1
ATOM 2775 C CA . LEU B 1 44 ? 10.742 -0.668 1.441 1 98 44 LEU B CA 1
ATOM 2776 C C . LEU B 1 44 ? 11.945 0.274 1.44 1 98 44 LEU B C 1
ATOM 2778 O O . LEU B 1 44 ? 11.781 1.489 1.298 1 98 44 LEU B O 1
ATOM 2782 N N . HIS B 1 45 ? 13.125 -0.247 1.609 1 97 45 HIS B N 1
ATOM 2783 C CA . HIS B 1 45 ? 14.336 0.56 1.683 1 97 45 HIS B CA 1
ATOM 2784 C C . HIS B 1 45 ? 15.234 0.308 0.479 1 97 45 HIS B C 1
ATOM 2786 O O . HIS B 1 45 ? 15.461 -0.842 0.096 1 97 45 HIS B O 1
ATOM 2792 N N . TYR B 1 46 ? 15.609 1.372 -0.096 1 97.31 46 TYR B N 1
ATOM 2793 C CA . TYR B 1 46 ? 16.5 1.304 -1.245 1 97.31 46 TYR B CA 1
ATOM 2794 C C . TYR B 1 46 ? 17.906 1.733 -0.863 1 97.31 46 TYR B C 1
ATOM 2796 O O . TYR B 1 46 ? 18.359 2.816 -1.243 1 97.31 46 TYR B O 1
ATOM 2804 N N . THR B 1 47 ? 18.656 0.859 -0.287 1 91.62 47 THR B N 1
ATOM 2805 C CA . THR B 1 47 ? 19.953 1.186 0.293 1 91.62 47 THR B CA 1
ATOM 2806 C C . THR B 1 47 ? 20.906 1.72 -0.774 1 91.62 47 THR B C 1
ATOM 2808 O O . THR B 1 47 ? 21.672 2.645 -0.518 1 91.62 47 THR B O 1
ATOM 2811 N N . LYS B 1 48 ? 20.766 1.161 -1.998 1 93.94 48 LYS B N 1
ATOM 2812 C CA . LYS B 1 48 ? 21.641 1.568 -3.104 1 93.94 48 LYS B CA 1
ATOM 2813 C C . LYS B 1 48 ? 21.391 3.029 -3.477 1 93.94 48 LYS B C 1
ATOM 2815 O O . LYS B 1 48 ? 22.281 3.684 -4.039 1 93.94 48 LYS B O 1
ATOM 2820 N N . TYR B 1 49 ? 20.234 3.549 -3.199 1 95.25 49 TYR B N 1
ATOM 2821 C CA . TYR B 1 49 ? 19.844 4.859 -3.709 1 95.25 49 TYR B CA 1
ATOM 2822 C C . TYR B 1 49 ? 19.5 5.809 -2.568 1 95.25 49 TYR B C 1
ATOM 2824 O O . TYR B 1 49 ? 19.031 6.926 -2.801 1 95.25 49 TYR B O 1
ATOM 2832 N N . GLN B 1 50 ? 19.672 5.426 -1.35 1 92.94 50 GLN B N 1
ATOM 2833 C CA . GLN B 1 50 ? 19.375 6.223 -0.162 1 92.94 50 GLN B CA 1
ATOM 2834 C C . GLN B 1 50 ? 17.922 6.711 -0.17 1 92.94 50 GLN B C 1
ATOM 2836 O O . GLN B 1 50 ? 17.672 7.898 0.021 1 92.94 50 GLN B O 1
ATOM 2841 N N . GLY B 1 51 ? 17.047 5.879 -0.447 1 95.81 51 GLY B N 1
ATOM 2842 C CA . GLY B 1 51 ? 15.625 6.203 -0.491 1 95.81 51 GLY B CA 1
ATOM 2843 C C . GLY B 1 51 ? 14.742 5.105 0.073 1 95.81 51 GLY B C 1
ATOM 2844 O O . GLY B 1 51 ? 15.234 4.035 0.44 1 95.81 51 GLY B O 1
ATOM 2845 N N . ASP B 1 52 ? 13.508 5.422 0.255 1 96.69 52 ASP B N 1
ATOM 2846 C CA . ASP B 1 52 ? 12.539 4.422 0.7 1 96.69 52 ASP B CA 1
ATOM 2847 C C . ASP B 1 52 ? 11.172 4.66 0.07 1 96.69 52 ASP B C 1
ATOM 2849 O O . ASP B 1 52 ? 10.953 5.676 -0.59 1 96.69 52 ASP B O 1
ATOM 2853 N N . LEU B 1 53 ? 10.391 3.695 0.141 1 97.94 53 LEU B N 1
ATOM 2854 C CA . LEU B 1 53 ? 8.992 3.727 -0.277 1 97.94 53 LEU B CA 1
ATOM 2855 C C . LEU B 1 53 ? 8.078 3.264 0.852 1 97.94 53 LEU B C 1
ATOM 2857 O O . LEU B 1 53 ? 8.391 2.301 1.557 1 97.94 53 LEU B O 1
ATOM 2861 N N . ARG B 1 54 ? 6.984 3.986 0.998 1 97.31 54 ARG B N 1
ATOM 2862 C CA . ARG B 1 54 ? 6.027 3.656 2.049 1 97.31 54 ARG B CA 1
ATOM 2863 C C . ARG B 1 54 ? 4.629 3.459 1.474 1 97.31 54 ARG B C 1
ATOM 2865 O O . ARG B 1 54 ? 4.211 4.191 0.573 1 97.31 54 ARG B O 1
ATOM 2872 N N . THR B 1 55 ? 3.939 2.42 1.899 1 98.5 55 THR B N 1
ATOM 2873 C CA . THR B 1 55 ? 2.531 2.213 1.585 1 98.5 55 THR B CA 1
ATOM 2874 C C . THR B 1 55 ? 1.656 2.506 2.801 1 98.5 55 THR B C 1
ATOM 2876 O O . THR B 1 55 ? 1.93 2.02 3.9 1 98.5 55 THR B O 1
ATOM 2879 N N . MET B 1 56 ? 0.674 3.297 2.58 1 98.44 56 MET B N 1
ATOM 2880 C CA . MET B 1 56 ? -0.157 3.818 3.662 1 98.44 56 MET B CA 1
ATOM 2881 C C . MET B 1 56 ? -1.638 3.648 3.342 1 98.44 56 MET B C 1
ATOM 2883 O O . MET B 1 56 ? -2.287 4.582 2.867 1 98.44 56 MET B O 1
ATOM 2887 N N . PRO B 1 57 ? -2.246 2.494 3.664 1 98.81 57 PRO B N 1
ATOM 2888 C CA . PRO B 1 57 ? -3.678 2.289 3.43 1 98.81 57 PRO B CA 1
ATOM 2889 C C . PRO B 1 57 ? -4.543 2.84 4.559 1 98.81 57 PRO B C 1
ATOM 2891 O O . PRO B 1 57 ? -4.094 2.914 5.707 1 98.81 57 PRO B O 1
ATOM 2894 N N . ALA B 1 58 ? -5.789 3.176 4.262 1 98.88 58 ALA B N 1
ATOM 2895 C CA . ALA B 1 58 ? -6.73 3.596 5.293 1 98.88 58 ALA B CA 1
ATOM 2896 C C . ALA B 1 58 ? -8.172 3.432 4.816 1 98.88 58 ALA B C 1
ATOM 2898 O O . ALA B 1 58 ? -8.438 3.387 3.611 1 98.88 58 ALA B O 1
ATOM 2899 N N . TYR B 1 59 ? -9.062 3.268 5.719 1 98.88 59 TYR B N 1
ATOM 2900 C CA . TYR B 1 59 ? -10.508 3.217 5.512 1 98.88 59 TYR B CA 1
ATOM 2901 C C . TYR B 1 59 ? -11.242 4.047 6.559 1 98.88 59 TYR B C 1
ATOM 2903 O O . TYR B 1 59 ? -11.094 3.811 7.758 1 98.88 59 TYR B O 1
ATOM 2911 N N . LEU B 1 60 ? -11.883 5.051 6.125 1 98.56 60 LEU B N 1
ATOM 2912 C CA . LEU B 1 60 ? -12.781 5.836 6.965 1 98.56 60 LEU B CA 1
ATOM 2913 C C . LEU B 1 60 ? -14.227 5.383 6.793 1 98.56 60 LEU B C 1
ATOM 2915 O O . LEU B 1 60 ? -14.891 5.777 5.836 1 98.56 60 LEU B O 1
ATOM 2919 N N . GLU B 1 61 ? -14.758 4.684 7.758 1 97.31 61 GLU B N 1
ATOM 2920 C CA . GLU B 1 61 ? -16.062 4.035 7.629 1 97.31 61 GLU B CA 1
ATOM 2921 C C . GLU B 1 61 ? -17.188 5.066 7.527 1 97.31 61 GLU B C 1
ATOM 2923 O O . GLU B 1 61 ? -18.094 4.922 6.707 1 97.31 61 GLU B O 1
ATOM 2928 N N . GLY B 1 62 ? -17.109 6.094 8.406 1 95.69 62 GLY B N 1
ATOM 2929 C CA . GLY B 1 62 ? -18.141 7.113 8.398 1 95.69 62 GLY B CA 1
ATOM 2930 C C . GLY B 1 62 ? -18.234 7.859 7.086 1 95.69 62 GLY B C 1
ATOM 2931 O O . GLY B 1 62 ? -19.328 8.266 6.672 1 95.69 62 GLY B O 1
ATOM 2932 N N . MET B 1 63 ? -17.141 7.992 6.402 1 96.06 63 MET B N 1
ATOM 2933 C CA . MET B 1 63 ? -17.094 8.703 5.125 1 96.06 63 MET B CA 1
ATOM 2934 C C . MET B 1 63 ? -17.266 7.738 3.959 1 96.06 63 MET B C 1
ATOM 2936 O O . MET B 1 63 ? -17.391 8.164 2.811 1 96.06 63 MET B O 1
ATOM 2940 N N . ASP B 1 64 ? -17.234 6.461 4.211 1 97.56 64 ASP B N 1
ATOM 2941 C CA . ASP B 1 64 ? -17.219 5.41 3.197 1 97.56 64 ASP B CA 1
ATOM 2942 C C . ASP B 1 64 ? -16.109 5.652 2.17 1 97.56 64 ASP B C 1
ATOM 2944 O O . ASP B 1 64 ? -16.359 5.594 0.963 1 97.56 64 ASP B O 1
ATOM 2948 N N . ALA B 1 65 ? -14.938 6.031 2.689 1 98.44 65 ALA B N 1
ATOM 2949 C CA . ALA B 1 65 ? -13.789 6.383 1.864 1 98.44 65 ALA B CA 1
ATOM 2950 C C . ALA B 1 65 ? -12.594 5.484 2.17 1 98.44 65 ALA B C 1
ATOM 2952 O O . ALA B 1 65 ? -12.289 5.23 3.336 1 98.44 65 ALA B O 1
ATOM 2953 N N . THR B 1 66 ? -12 4.953 1.133 1 98.81 66 THR B N 1
ATOM 2954 C CA . THR B 1 66 ? -10.836 4.094 1.317 1 98.81 66 THR B CA 1
ATOM 2955 C C . THR B 1 66 ? -9.82 4.309 0.2 1 98.81 66 THR B C 1
ATOM 2957 O O . THR B 1 66 ? -10.18 4.742 -0.897 1 98.81 66 THR B O 1
ATOM 2960 N N . GLY B 1 67 ? -8.594 4.102 0.587 1 98.81 67 GLY B N 1
ATOM 2961 C CA . GLY B 1 67 ? -7.527 4.223 -0.398 1 98.81 67 GLY B CA 1
ATOM 2962 C C . GLY B 1 67 ? -6.156 3.902 0.163 1 98.81 67 GLY B C 1
ATOM 2963 O O . GLY B 1 67 ? -6.035 3.441 1.3 1 98.81 67 GLY B O 1
ATOM 2964 N N . VAL B 1 68 ? -5.152 4.066 -0.718 1 98.88 68 VAL B N 1
ATOM 2965 C CA . VAL B 1 68 ? -3.756 3.801 -0.387 1 98.88 68 VAL B CA 1
ATOM 2966 C C . VAL B 1 68 ? -2.873 4.922 -0.931 1 98.88 68 VAL B C 1
ATOM 2968 O O . VAL B 1 68 ? -2.971 5.285 -2.105 1 98.88 68 VAL B O 1
ATOM 2971 N N . LYS B 1 69 ? -2.104 5.449 -0.064 1 98.88 69 LYS B N 1
ATOM 2972 C CA . LYS B 1 69 ? -1.035 6.328 -0.533 1 98.88 69 LYS B CA 1
ATOM 2973 C C . LYS B 1 69 ? 0.286 5.574 -0.65 1 98.88 69 LYS B C 1
ATOM 2975 O O . LYS B 1 69 ? 0.638 4.789 0.232 1 98.88 69 LYS B O 1
ATOM 2980 N N . VAL B 1 70 ? 0.91 5.723 -1.735 1 98.75 70 VAL B N 1
ATOM 2981 C CA . VAL B 1 70 ? 2.266 5.23 -1.963 1 98.75 70 VAL B CA 1
ATOM 2982 C C . VAL B 1 70 ? 3.227 6.41 -2.1 1 98.75 70 VAL B C 1
ATOM 2984 O O . VAL B 1 70 ? 3.096 7.223 -3.018 1 98.75 70 VAL B O 1
ATOM 2987 N N . VAL B 1 71 ? 4.188 6.492 -1.192 1 98.12 71 VAL B N 1
ATOM 2988 C CA . VAL B 1 71 ? 5 7.703 -1.123 1 98.12 71 VAL B CA 1
ATOM 2989 C C . VAL B 1 71 ? 6.469 7.328 -0.942 1 98.12 71 VAL B C 1
ATOM 2991 O O . VAL B 1 71 ? 6.789 6.371 -0.232 1 98.12 71 VAL B O 1
ATOM 2994 N N . ASN B 1 72 ? 7.305 8.07 -1.601 1 97 72 ASN B N 1
ATOM 2995 C CA . ASN B 1 72 ? 8.742 7.871 -1.451 1 97 72 ASN B CA 1
ATOM 2996 C C . ASN B 1 72 ? 9.391 9.023 -0.701 1 97 72 ASN B C 1
ATOM 2998 O O . ASN B 1 72 ? 8.82 10.117 -0.608 1 97 72 ASN B O 1
ATOM 3002 N N . VAL B 1 73 ? 10.484 8.781 -0.076 1 94.12 73 VAL B N 1
ATOM 3003 C CA . VAL B 1 73 ? 11.414 9.805 0.385 1 94.12 73 VAL B CA 1
ATOM 3004 C C . VAL B 1 73 ? 12.812 9.523 -0.16 1 94.12 73 VAL B C 1
ATOM 3006 O O . VAL B 1 73 ? 13.398 8.484 0.143 1 94.12 73 VAL B O 1
ATOM 3009 N N . HIS B 1 74 ? 13.273 10.352 -1.052 1 95.19 74 HIS B N 1
ATOM 3010 C CA . HIS B 1 74 ? 14.602 10.289 -1.652 1 95.19 74 HIS B CA 1
ATOM 3011 C C . HIS B 1 74 ? 15.336 11.609 -1.497 1 95.19 74 HIS B C 1
ATOM 3013 O O . HIS B 1 74 ? 15.203 12.5 -2.336 1 95.19 74 HIS B O 1
ATOM 3019 N N . PRO B 1 75 ? 16.203 11.703 -0.533 1 90.5 75 PRO B N 1
ATOM 3020 C CA . PRO B 1 75 ? 16.844 12.969 -0.179 1 90.5 75 PRO B CA 1
ATOM 3021 C C . PRO B 1 75 ? 17.719 13.523 -1.304 1 90.5 75 PRO B C 1
ATOM 3023 O O . PRO B 1 75 ? 17.984 14.727 -1.347 1 90.5 75 PRO B O 1
ATOM 3026 N N . GLU B 1 76 ? 18.141 12.742 -2.256 1 93.38 76 GLU B N 1
ATOM 3027 C CA . GLU B 1 76 ? 19.078 13.172 -3.291 1 93.38 76 GLU B CA 1
ATOM 3028 C C . GLU B 1 76 ? 18.328 13.68 -4.523 1 93.38 76 GLU B C 1
ATOM 3030 O O . GLU B 1 76 ? 18.953 14.188 -5.461 1 93.38 76 GLU B O 1
ATOM 3035 N N . ASN B 1 77 ? 17.047 13.586 -4.5 1 94.88 77 ASN B N 1
ATOM 3036 C CA . ASN B 1 77 ? 16.219 13.945 -5.652 1 94.88 77 ASN B CA 1
ATOM 3037 C C . ASN B 1 77 ? 16.406 15.414 -6.031 1 94.88 77 ASN B C 1
ATOM 3039 O O . ASN B 1 77 ? 16.438 15.75 -7.215 1 94.88 77 ASN B O 1
ATOM 3043 N N . PRO B 1 78 ? 16.547 16.344 -5.062 1 90.69 78 PRO B N 1
ATOM 3044 C CA . PRO B 1 78 ? 16.688 17.75 -5.438 1 90.69 78 PRO B CA 1
ATOM 3045 C C . PRO B 1 78 ? 17.891 18 -6.336 1 90.69 78 PRO B C 1
ATOM 3047 O O . PRO B 1 78 ? 17.844 18.875 -7.211 1 90.69 78 PRO B O 1
ATOM 3050 N N . ALA B 1 79 ? 18.906 17.297 -6.16 1 92.44 79 ALA B N 1
ATOM 3051 C CA . ALA B 1 79 ? 20.094 17.422 -7.008 1 92.44 79 ALA B CA 1
ATOM 3052 C C . ALA B 1 79 ? 19.766 17.094 -8.461 1 92.44 79 ALA B C 1
ATOM 3054 O O . ALA B 1 79 ? 20.469 17.516 -9.375 1 92.44 79 ALA B O 1
ATOM 3055 N N . ARG B 1 80 ? 18.688 16.344 -8.672 1 92.31 80 ARG B N 1
ATOM 3056 C CA . ARG B 1 80 ? 18.219 15.961 -10 1 92.31 80 ARG B CA 1
ATOM 3057 C C . ARG B 1 80 ? 17.094 16.859 -10.469 1 92.31 80 ARG B C 1
ATOM 3059 O O . ARG B 1 80 ? 16.516 16.656 -11.547 1 92.31 80 ARG B O 1
ATOM 3066 N N . GLY B 1 81 ? 16.703 17.828 -9.617 1 91.38 81 GLY B N 1
ATOM 3067 C CA . GLY B 1 81 ? 15.656 18.75 -9.977 1 91.38 81 GLY B CA 1
ATOM 3068 C C . GLY B 1 81 ? 14.258 18.203 -9.75 1 91.38 81 GLY B C 1
ATOM 3069 O O . GLY B 1 81 ? 13.297 18.641 -10.383 1 91.38 81 GLY B O 1
ATOM 3070 N N . ILE B 1 82 ? 14.133 17.156 -8.992 1 93.38 82 ILE B N 1
ATOM 3071 C CA . ILE B 1 82 ? 12.82 16.594 -8.711 1 93.38 82 ILE B CA 1
ATOM 3072 C C . ILE B 1 82 ? 12.586 16.562 -7.199 1 93.38 82 ILE B C 1
ATOM 3074 O O . ILE B 1 82 ? 13.531 16.641 -6.414 1 93.38 82 ILE B O 1
ATOM 3078 N N . PRO B 1 83 ? 11.359 16.438 -6.766 1 91.31 83 PRO B N 1
ATOM 3079 C CA . PRO B 1 83 ? 11.039 16.531 -5.336 1 91.31 83 PRO B CA 1
ATOM 3080 C C . PRO B 1 83 ? 11.594 15.352 -4.539 1 91.31 83 PRO B C 1
ATOM 3082 O O . PRO B 1 83 ? 11.602 14.219 -5.027 1 91.31 83 PRO B O 1
ATOM 3085 N N . THR B 1 84 ? 11.953 15.656 -3.324 1 91.12 84 THR B N 1
ATOM 3086 C CA . THR B 1 84 ? 12.406 14.641 -2.389 1 91.12 84 THR B CA 1
ATOM 3087 C C . THR B 1 84 ? 11.297 13.625 -2.115 1 91.12 84 THR B C 1
ATOM 3089 O O . THR B 1 84 ? 11.562 12.43 -1.96 1 91.12 84 THR B O 1
ATOM 3092 N N . VAL B 1 85 ? 10.094 14.164 -1.98 1 93.56 85 VAL B N 1
ATOM 3093 C CA . VAL B 1 85 ? 8.922 13.359 -1.657 1 93.56 85 VAL B CA 1
ATOM 3094 C C . VAL B 1 85 ? 7.938 13.383 -2.826 1 93.56 85 VAL B C 1
ATOM 3096 O O . VAL B 1 85 ? 7.551 14.453 -3.297 1 93.56 85 VAL B O 1
ATOM 3099 N N . MET B 1 86 ? 7.648 12.25 -3.338 1 97 86 MET B N 1
ATOM 3100 C CA . MET B 1 86 ? 6.609 12.086 -4.348 1 97 86 MET B CA 1
ATOM 3101 C C . MET B 1 86 ? 5.598 11.031 -3.916 1 97 86 MET B C 1
ATOM 3103 O O . MET B 1 86 ? 5.961 10.039 -3.275 1 97 86 MET B O 1
ATOM 3107 N N . ALA B 1 87 ? 4.379 11.305 -4.254 1 98.12 87 ALA B N 1
ATOM 3108 C CA . ALA B 1 87 ? 3.357 10.367 -3.799 1 98.12 87 ALA B CA 1
ATOM 3109 C C . ALA B 1 87 ? 2.289 10.156 -4.867 1 98.12 87 ALA B C 1
ATOM 3111 O O . ALA B 1 87 ? 2.053 11.039 -5.699 1 98.12 87 ALA B O 1
ATOM 3112 N N . LEU B 1 88 ? 1.75 9.023 -4.875 1 98.56 88 LEU B N 1
ATOM 3113 C CA . LEU B 1 88 ? 0.557 8.633 -5.621 1 98.56 88 LEU B CA 1
ATOM 3114 C C . LEU B 1 88 ? -0.523 8.109 -4.68 1 98.56 88 LEU B C 1
ATOM 3116 O O . LEU B 1 88 ? -0.22 7.418 -3.703 1 98.56 88 LEU B O 1
ATOM 3120 N N . VAL B 1 89 ? -1.795 8.469 -4.906 1 98.88 89 VAL B N 1
ATOM 3121 C CA . VAL B 1 89 ? -2.908 7.961 -4.109 1 98.88 89 VAL B CA 1
ATOM 3122 C C . VAL B 1 89 ? -3.861 7.164 -5 1 98.88 89 VAL B C 1
ATOM 3124 O O . VAL B 1 89 ? -4.227 7.613 -6.086 1 98.88 89 VAL B O 1
ATOM 3127 N N . VAL B 1 90 ? -4.219 6.012 -4.578 1 98.88 90 VAL B N 1
ATOM 3128 C CA . VAL B 1 90 ? -5.223 5.188 -5.238 1 98.88 90 VAL B CA 1
ATOM 3129 C C . VAL B 1 90 ? -6.477 5.109 -4.371 1 98.88 90 VAL B C 1
ATOM 3131 O O . VAL B 1 90 ? -6.414 4.703 -3.209 1 98.88 90 VAL B O 1
ATOM 3134 N N . LEU B 1 91 ? -7.613 5.543 -4.945 1 98.88 91 LEU B N 1
ATOM 3135 C CA . LEU B 1 91 ? -8.898 5.426 -4.27 1 98.88 91 LEU B CA 1
ATOM 3136 C C . LEU B 1 91 ? -9.672 4.219 -4.785 1 98.88 91 LEU B C 1
ATOM 3138 O O . LEU B 1 91 ? -9.609 3.891 -5.973 1 98.88 91 LEU B O 1
ATOM 3142 N N . HIS B 1 92 ? -10.43 3.605 -3.896 1 98.81 92 HIS B N 1
ATOM 3143 C CA . HIS B 1 92 ? -11.242 2.438 -4.23 1 98.81 92 HIS B CA 1
ATOM 3144 C C . HIS B 1 92 ? -12.68 2.615 -3.773 1 98.81 92 HIS B C 1
ATOM 3146 O O . HIS B 1 92 ? -12.961 3.443 -2.902 1 98.81 92 HIS B O 1
ATOM 3152 N N . SER B 1 93 ? -13.578 1.872 -4.426 1 98.38 93 SER B N 1
ATOM 3153 C CA . SER B 1 93 ? -14.938 1.698 -3.922 1 98.38 93 SER B CA 1
ATOM 3154 C C . SER B 1 93 ? -14.977 0.675 -2.791 1 98.38 93 SER B C 1
ATOM 3156 O O . SER B 1 93 ? -14.648 -0.495 -2.994 1 98.38 93 SER B O 1
ATOM 3158 N N . PRO B 1 94 ? -15.336 1.118 -1.536 1 98.12 94 PRO B N 1
ATOM 3159 C CA . PRO B 1 94 ? -15.477 0.106 -0.487 1 98.12 94 PRO B CA 1
ATOM 3160 C C . PRO B 1 94 ? -16.484 -0.987 -0.853 1 98.12 94 PRO B C 1
ATOM 3162 O O . PRO B 1 94 ? -16.297 -2.15 -0.485 1 98.12 94 PRO B O 1
ATOM 3165 N N . LYS B 1 95 ? -17.438 -0.662 -1.605 1 97.62 95 LYS B N 1
ATOM 3166 C CA . LYS B 1 95 ? -18.547 -1.55 -1.935 1 97.62 95 LYS B CA 1
ATOM 3167 C C . LYS B 1 95 ? -18.109 -2.676 -2.861 1 97.62 95 LYS B C 1
ATOM 3169 O O . LYS B 1 95 ? -18.547 -3.816 -2.723 1 97.62 95 LYS B O 1
ATOM 3174 N N . THR B 1 96 ? -17.219 -2.404 -3.777 1 97.5 96 THR B N 1
ATOM 3175 C CA . THR B 1 96 ? -16.891 -3.4 -4.793 1 97.5 96 THR B CA 1
ATOM 3176 C C . THR B 1 96 ? -15.391 -3.688 -4.801 1 97.5 96 THR B C 1
ATOM 3178 O O . THR B 1 96 ? -14.945 -4.672 -5.395 1 97.5 96 THR B O 1
ATOM 3181 N N . GLY B 1 97 ? -14.617 -2.783 -4.188 1 97.56 97 GLY B N 1
ATOM 3182 C CA . GLY B 1 97 ? -13.172 -2.918 -4.227 1 97.56 97 GLY B CA 1
ATOM 3183 C C . GLY B 1 97 ? -12.555 -2.381 -5.508 1 97.56 97 GLY B C 1
ATOM 3184 O O . GLY B 1 97 ? -11.336 -2.363 -5.656 1 97.56 97 GLY B O 1
ATOM 3185 N N . ALA B 1 98 ? -13.375 -1.899 -6.449 1 97.56 98 ALA B N 1
ATOM 3186 C CA . ALA B 1 98 ? -12.867 -1.383 -7.719 1 97.56 98 ALA B CA 1
ATOM 3187 C C . ALA B 1 98 ? -12.078 -0.093 -7.508 1 97.56 98 ALA B C 1
ATOM 3189 O O . ALA B 1 98 ? -12.5 0.784 -6.75 1 97.56 98 ALA B O 1
ATOM 3190 N N . PRO B 1 99 ? -10.867 0.016 -8.117 1 98.25 99 PRO B N 1
ATOM 3191 C CA . PRO B 1 99 ? -10.227 1.332 -8.102 1 98.25 99 PRO B CA 1
ATOM 3192 C C . PRO B 1 99 ? -11.039 2.393 -8.844 1 98.25 99 PRO B C 1
ATOM 3194 O O . PRO B 1 99 ? -11.516 2.145 -9.953 1 98.25 99 PRO B O 1
ATOM 3197 N N . ILE B 1 100 ? -11.203 3.521 -8.258 1 98.5 100 ILE B N 1
ATOM 3198 C CA . ILE B 1 100 ? -12.078 4.512 -8.875 1 98.5 100 ILE B CA 1
ATOM 3199 C C . ILE B 1 100 ? -11.258 5.711 -9.336 1 98.5 100 ILE B C 1
ATOM 3201 O O . ILE B 1 100 ? -11.656 6.43 -10.25 1 98.5 100 ILE B O 1
ATOM 3205 N N . ALA B 1 101 ? -10.086 5.93 -8.727 1 98.81 101 ALA B N 1
ATOM 3206 C CA . ALA B 1 101 ? -9.234 7.043 -9.141 1 98.81 101 ALA B CA 1
ATOM 3207 C C . ALA B 1 101 ? -7.785 6.801 -8.734 1 98.81 101 ALA B C 1
ATOM 3209 O O . ALA B 1 101 ? -7.516 6.137 -7.73 1 98.81 101 ALA B O 1
ATOM 3210 N N . VAL B 1 102 ? -6.906 7.23 -9.516 1 98.81 102 VAL B N 1
ATOM 3211 C CA . VAL B 1 102 ? -5.488 7.398 -9.203 1 98.81 102 VAL B CA 1
ATOM 3212 C C . VAL B 1 102 ? -5.09 8.859 -9.383 1 98.81 102 VAL B C 1
ATOM 3214 O O . VAL B 1 102 ? -5.434 9.484 -10.383 1 98.81 102 VAL B O 1
ATOM 3217 N N . MET B 1 103 ? -4.375 9.414 -8.422 1 98.75 103 MET B N 1
ATOM 3218 C CA . MET B 1 103 ? -4.066 10.836 -8.539 1 98.75 103 MET B CA 1
ATOM 3219 C C . MET B 1 103 ? -2.686 11.141 -7.969 1 98.75 103 MET B C 1
ATOM 3221 O O . MET B 1 103 ? -2.148 10.359 -7.18 1 98.75 103 MET B O 1
ATOM 3225 N N . GLY B 1 104 ? -2.121 12.258 -8.422 1 98.19 104 GLY B N 1
ATOM 3226 C CA . GLY B 1 104 ? -0.935 12.758 -7.746 1 98.19 104 GLY B CA 1
ATOM 3227 C C . GLY B 1 104 ? -1.161 13.031 -6.273 1 98.19 104 GLY B C 1
ATOM 3228 O O . GLY B 1 104 ? -2.201 13.57 -5.891 1 98.19 104 GLY B O 1
ATOM 3229 N N . GLY B 1 105 ? -0.218 12.602 -5.438 1 98.06 105 GLY B N 1
ATOM 3230 C CA . GLY B 1 105 ? -0.386 12.734 -4 1 98.06 105 GLY B CA 1
ATOM 3231 C C . GLY B 1 105 ? 0.603 13.695 -3.369 1 98.06 105 GLY B C 1
ATOM 3232 O O . GLY B 1 105 ? 0.548 13.945 -2.164 1 98.06 105 GLY B O 1
ATOM 3233 N N . THR B 1 106 ? 1.535 14.273 -4.164 1 96.94 106 THR B N 1
ATOM 3234 C CA . THR B 1 106 ? 2.596 15.117 -3.617 1 96.94 106 THR B CA 1
ATOM 3235 C C . THR B 1 106 ? 2.021 16.406 -3.033 1 96.94 106 THR B C 1
ATOM 3237 O O . THR B 1 106 ? 2.238 16.703 -1.858 1 96.94 106 THR B O 1
ATOM 3240 N N . HIS B 1 107 ? 1.284 17.125 -3.869 1 97 107 HIS B N 1
ATOM 3241 C CA . HIS B 1 107 ? 0.624 18.328 -3.398 1 97 107 HIS B CA 1
ATOM 3242 C C . HIS B 1 107 ? -0.383 18.016 -2.297 1 97 107 HIS B C 1
ATOM 3244 O O . HIS B 1 107 ? -0.486 18.766 -1.315 1 97 107 HIS B O 1
ATOM 3250 N N . LEU B 1 108 ? -1.092 16.984 -2.475 1 98.19 108 LEU B N 1
ATOM 3251 C CA . LEU B 1 108 ? -2.082 16.531 -1.502 1 98.19 108 LEU B CA 1
ATOM 3252 C C . LEU B 1 108 ? -1.44 16.312 -0.138 1 98.19 108 LEU B C 1
ATOM 3254 O O . LEU B 1 108 ? -2.006 16.688 0.891 1 98.19 108 LEU B O 1
ATOM 3258 N N . THR B 1 109 ? -0.259 15.703 -0.141 1 97.56 109 THR B N 1
ATOM 3259 C CA . THR B 1 109 ? 0.469 15.445 1.097 1 97.56 109 THR B CA 1
ATOM 3260 C C . THR B 1 109 ? 0.813 16.75 1.805 1 97.56 109 THR B C 1
ATOM 3262 O O . THR B 1 109 ? 0.628 16.875 3.018 1 97.56 109 THR B O 1
ATOM 3265 N N . GLU B 1 110 ? 1.306 17.656 1.065 1 96.94 110 GLU B N 1
ATOM 3266 C CA . GLU B 1 110 ? 1.657 18.953 1.636 1 96.94 110 GLU B CA 1
ATOM 3267 C C . GLU B 1 110 ? 0.434 19.641 2.23 1 96.94 110 GLU B C 1
ATOM 3269 O O . GLU B 1 110 ? 0.481 20.141 3.359 1 96.94 110 GLU B O 1
ATOM 3274 N N . MET B 1 111 ? -0.657 19.641 1.489 1 98.5 111 MET B N 1
ATOM 3275 C CA . MET B 1 111 ? -1.877 20.344 1.879 1 98.5 111 MET B CA 1
ATOM 3276 C C . MET B 1 111 ? -2.488 19.719 3.129 1 98.5 111 MET B C 1
ATOM 3278 O O . MET B 1 111 ? -2.822 20.438 4.082 1 98.5 111 MET B O 1
ATOM 3282 N N . ARG B 1 112 ? -2.617 18.422 3.111 1 98.81 112 ARG B N 1
ATOM 3283 C CA . ARG B 1 112 ? -3.258 17.781 4.262 1 98.81 112 ARG B CA 1
ATOM 3284 C C . ARG B 1 112 ? -2.369 17.875 5.5 1 98.81 112 ARG B C 1
ATOM 3286 O O . ARG B 1 112 ? -2.867 17.922 6.625 1 98.81 112 ARG B O 1
ATOM 3293 N N . THR B 1 113 ? -1.016 17.891 5.352 1 98.38 113 THR B N 1
ATOM 3294 C CA . THR B 1 113 ? -0.116 18.094 6.484 1 98.38 113 THR B CA 1
ATOM 3295 C C . THR B 1 113 ? -0.299 19.484 7.09 1 98.38 113 THR B C 1
ATOM 3297 O O . THR B 1 113 ? -0.384 19.625 8.312 1 98.38 113 THR B O 1
ATOM 3300 N N . GLY B 1 114 ? -0.328 20.484 6.207 1 98.69 114 GLY B N 1
ATOM 3301 C CA . GLY B 1 114 ? -0.633 21.812 6.688 1 98.69 114 GLY B CA 1
ATOM 3302 C C . GLY B 1 114 ? -1.979 21.906 7.379 1 98.69 114 GLY B C 1
ATOM 3303 O O . GLY B 1 114 ? -2.102 22.562 8.422 1 98.69 114 GLY B O 1
ATOM 3304 N N . ALA B 1 115 ? -2.967 21.266 6.781 1 98.94 115 ALA B N 1
ATOM 3305 C CA . ALA B 1 115 ? -4.312 21.234 7.348 1 98.94 115 ALA B CA 1
ATOM 3306 C C . ALA B 1 115 ? -4.309 20.594 8.734 1 98.94 115 ALA B C 1
ATOM 3308 O O . ALA B 1 115 ? -5.031 21.031 9.633 1 98.94 115 ALA B O 1
ATOM 3309 N N . ALA B 1 116 ? -3.541 19.562 8.906 1 98.88 116 ALA B N 1
ATOM 3310 C CA . ALA B 1 116 ? -3.453 18.891 10.203 1 98.88 116 ALA B CA 1
ATOM 3311 C C . ALA B 1 116 ? -2.951 19.844 11.281 1 98.88 116 ALA B C 1
ATOM 3313 O O . ALA B 1 116 ? -3.482 19.859 12.398 1 98.88 116 ALA B O 1
ATOM 3314 N N . GLY B 1 117 ? -1.918 20.547 10.945 1 98.88 117 GLY B N 1
ATOM 3315 C CA . GLY B 1 117 ? -1.429 21.547 11.891 1 98.88 117 GLY B CA 1
ATOM 3316 C C . GLY B 1 117 ? -2.469 22.594 12.242 1 98.88 117 GLY B C 1
ATOM 3317 O O . GLY B 1 117 ? -2.582 23 13.398 1 98.88 117 GLY B O 1
ATOM 3318 N N . ALA B 1 118 ? -3.186 23.031 11.258 1 98.88 118 ALA B N 1
ATOM 3319 C CA . ALA B 1 118 ? -4.234 24.031 11.477 1 98.88 118 ALA B CA 1
ATOM 3320 C C . ALA B 1 118 ? -5.324 23.484 12.391 1 98.88 118 ALA B C 1
ATOM 3322 O O . ALA B 1 118 ? -5.773 24.172 13.312 1 98.88 118 ALA B O 1
ATOM 3323 N N . VAL B 1 119 ? -5.766 22.25 12.125 1 98.94 119 VAL B N 1
ATOM 3324 C CA . VAL B 1 119 ? -6.789 21.625 12.961 1 98.94 119 VAL B CA 1
ATOM 3325 C C . VAL B 1 119 ? -6.281 21.516 14.398 1 98.94 119 VAL B C 1
ATOM 3327 O O . VAL B 1 119 ? -6.996 21.844 15.344 1 98.94 119 VAL B O 1
ATOM 3330 N N . ALA B 1 120 ? -5.066 21.031 14.555 1 98.94 120 ALA B N 1
ATOM 3331 C CA . ALA B 1 120 ? -4.5 20.875 15.891 1 98.94 120 ALA B CA 1
ATOM 3332 C C . ALA B 1 120 ? -4.449 22.219 16.609 1 98.94 120 ALA B C 1
ATOM 3334 O O . ALA B 1 120 ? -4.848 22.328 17.781 1 98.94 120 ALA B O 1
ATOM 3335 N N . ALA B 1 121 ? -3.971 23.25 15.938 1 98.94 121 ALA B N 1
ATOM 3336 C CA . ALA B 1 121 ? -3.848 24.578 16.531 1 98.94 121 ALA B CA 1
ATOM 3337 C C . ALA B 1 121 ? -5.211 25.109 16.953 1 98.94 121 ALA B C 1
ATOM 3339 O O . ALA B 1 121 ? -5.324 25.797 17.984 1 98.94 121 ALA B O 1
ATOM 3340 N N . ARG B 1 122 ? -6.219 24.844 16.172 1 98.75 122 ARG B N 1
ATOM 3341 C CA . ARG B 1 122 ? -7.57 25.297 16.484 1 98.75 122 ARG B CA 1
ATOM 3342 C C . ARG B 1 122 ? -8 24.828 17.859 1 98.75 122 ARG B C 1
ATOM 3344 O O . ARG B 1 122 ? -8.703 25.547 18.578 1 98.75 122 ARG B O 1
ATOM 3351 N N . TYR B 1 123 ? -7.574 23.656 18.266 1 98.75 123 TYR B N 1
ATOM 3352 C CA . TYR B 1 123 ? -8.023 23.062 19.516 1 98.75 123 TYR B CA 1
ATOM 3353 C C . TYR B 1 123 ? -6.996 23.266 20.625 1 98.75 123 TYR B C 1
ATOM 3355 O O . TYR B 1 123 ? -7.32 23.172 21.812 1 98.75 123 TYR B O 1
ATOM 3363 N N . LEU B 1 124 ? -5.711 23.547 20.234 1 98.88 124 LEU B N 1
ATOM 3364 C CA . LEU B 1 124 ? -4.652 23.453 21.234 1 98.88 124 LEU B CA 1
ATOM 3365 C C . LEU B 1 124 ? -3.975 24.797 21.438 1 98.88 124 LEU B C 1
ATOM 3367 O O . LEU B 1 124 ? -3.279 25.016 22.422 1 98.88 124 LEU B O 1
ATOM 3371 N N . ALA B 1 125 ? -4.051 25.672 20.469 1 98.81 125 ALA B N 1
ATOM 3372 C CA . ALA B 1 125 ? -3.457 27 20.625 1 98.81 125 ALA B CA 1
ATOM 3373 C C . ALA B 1 125 ? -4.402 27.938 21.359 1 98.81 125 ALA B C 1
ATOM 3375 O O . ALA B 1 125 ? -5.594 27.641 21.5 1 98.81 125 ALA B O 1
ATOM 3376 N N . ARG B 1 126 ? -3.848 29.062 21.844 1 98.25 126 ARG B N 1
ATOM 3377 C CA . ARG B 1 126 ? -4.699 30.109 22.391 1 98.25 126 ARG B CA 1
ATOM 3378 C C . ARG B 1 126 ? -5.574 30.734 21.297 1 98.25 126 ARG B C 1
ATOM 3380 O O . ARG B 1 126 ? -5.113 30.953 20.172 1 98.25 126 ARG B O 1
ATOM 3387 N N . GLU B 1 127 ? -6.793 31 21.562 1 94.38 127 GLU B N 1
ATOM 3388 C CA . GLU B 1 127 ? -7.738 31.562 20.609 1 94.38 127 GLU B CA 1
ATOM 3389 C C . GLU B 1 127 ? -7.23 32.875 20.016 1 94.38 127 GLU B C 1
ATOM 3391 O O . GLU B 1 127 ? -7.469 33.156 18.844 1 94.38 127 GLU B O 1
ATOM 3396 N N . GLY B 1 128 ? -6.512 33.625 20.719 1 94.81 128 GLY B N 1
ATOM 3397 C CA . GLY B 1 128 ? -6.059 34.938 20.281 1 94.81 128 GLY B CA 1
ATOM 3398 C C . GLY B 1 128 ? -4.645 34.938 19.734 1 94.81 128 GLY B C 1
ATOM 3399 O O . GLY B 1 128 ? -3.996 35.969 19.656 1 94.81 128 GLY B O 1
ATOM 3400 N N . SER B 1 129 ? -4.188 33.781 19.312 1 98.31 129 SER B N 1
ATOM 3401 C CA . SER B 1 129 ? -2.836 33.688 18.781 1 98.31 129 SER B CA 1
ATOM 3402 C C . SER B 1 129 ? -2.689 34.5 17.5 1 98.31 129 SER B C 1
ATOM 3404 O O . SER B 1 129 ? -3.553 34.469 16.625 1 98.31 129 SER B O 1
ATOM 3406 N N . ARG B 1 130 ? -1.57 35.281 17.422 1 98.38 130 ARG B N 1
ATOM 3407 C CA . ARG B 1 130 ? -1.385 36.188 16.297 1 98.38 130 ARG B CA 1
ATOM 3408 C C . ARG B 1 130 ? 0.033 36.094 15.742 1 98.38 130 ARG B C 1
ATOM 3410 O O . ARG B 1 130 ? 0.294 36.5 14.609 1 98.38 130 ARG B O 1
ATOM 3417 N N . ARG B 1 131 ? 0.905 35.625 16.5 1 98.56 131 ARG B N 1
ATOM 3418 C CA . ARG B 1 131 ? 2.316 35.531 16.125 1 98.56 131 ARG B CA 1
ATOM 3419 C C . ARG B 1 131 ? 2.725 34.094 15.852 1 98.56 131 ARG B C 1
ATOM 3421 O O . ARG B 1 131 ? 2.613 33.219 16.734 1 98.56 131 ARG B O 1
ATOM 3428 N N . VAL B 1 132 ? 3.211 33.875 14.586 1 98.88 132 VAL B N 1
ATOM 3429 C CA . VAL B 1 132 ? 3.584 32.531 14.18 1 98.88 132 VAL B CA 1
ATOM 3430 C C . VAL B 1 132 ? 5.082 32.469 13.898 1 98.88 132 VAL B C 1
ATOM 3432 O O . VAL B 1 132 ? 5.609 33.281 13.148 1 98.88 132 VAL B O 1
ATOM 3435 N N . GLY B 1 133 ? 5.766 31.594 14.555 1 98.88 133 GLY B N 1
ATOM 3436 C CA . GLY B 1 133 ? 7.148 31.281 14.234 1 98.88 133 GLY B CA 1
ATOM 3437 C C . GLY B 1 133 ? 7.301 30.016 13.391 1 98.88 133 GLY B C 1
ATOM 3438 O O . GLY B 1 133 ? 6.633 29.016 13.641 1 98.88 133 GLY B O 1
ATOM 3439 N N . LEU B 1 134 ? 8.117 30.094 12.336 1 98.81 134 LEU B N 1
ATOM 3440 C CA . LEU B 1 134 ? 8.422 28.969 11.461 1 98.81 134 LEU B CA 1
ATOM 3441 C C . LEU B 1 134 ? 9.906 28.609 11.523 1 98.81 134 LEU B C 1
ATOM 3443 O O . LEU B 1 134 ? 10.766 29.438 11.203 1 98.81 134 LEU B O 1
ATOM 3447 N N . LEU B 1 135 ? 10.18 27.469 12.047 1 98.62 135 LEU B N 1
ATOM 3448 C CA . LEU B 1 135 ? 11.523 26.906 11.93 1 98.62 135 LEU B CA 1
ATOM 3449 C C . LEU B 1 135 ? 11.609 25.938 10.758 1 98.62 135 LEU B C 1
ATOM 3451 O O . LEU B 1 135 ? 11.078 24.828 10.82 1 98.62 135 LEU B O 1
ATOM 3455 N N . GLY B 1 136 ? 12.328 26.266 9.727 1 97.25 136 GLY B N 1
ATOM 3456 C CA . GLY B 1 136 ? 12.258 25.641 8.414 1 97.25 136 GLY B CA 1
ATOM 3457 C C . GLY B 1 136 ? 11.391 26.422 7.434 1 97.25 136 GLY B C 1
ATOM 3458 O O . GLY B 1 136 ? 10.344 26.953 7.812 1 97.25 136 GLY B O 1
ATOM 3459 N N . ALA B 1 137 ? 11.867 26.547 6.227 1 97.06 137 ALA B N 1
ATOM 3460 C CA . ALA B 1 137 ? 11.156 27.375 5.25 1 97.06 137 ALA B CA 1
ATOM 3461 C C . ALA B 1 137 ? 10.867 26.578 3.977 1 97.06 137 ALA B C 1
ATOM 3463 O O . ALA B 1 137 ? 10.852 27.141 2.879 1 97.06 137 ALA B O 1
ATOM 3464 N N . GLY B 1 138 ? 10.672 25.266 4.059 1 93.19 138 GLY B N 1
ATOM 3465 C CA . GLY B 1 138 ? 10.359 24.406 2.926 1 93.19 138 GLY B CA 1
ATOM 3466 C C . GLY B 1 138 ? 8.875 24.297 2.654 1 93.19 138 GLY B C 1
ATOM 3467 O O . GLY B 1 138 ? 8.094 25.156 3.066 1 93.19 138 GLY B O 1
ATOM 3468 N N . ALA B 1 139 ? 8.484 23.234 1.929 1 92.38 139 ALA B N 1
ATOM 3469 C CA . ALA B 1 139 ? 7.113 23.016 1.48 1 92.38 139 ALA B CA 1
ATOM 3470 C C . ALA B 1 139 ? 6.168 22.859 2.668 1 92.38 139 ALA B C 1
ATOM 3472 O O . ALA B 1 139 ? 5.055 23.391 2.656 1 92.38 139 ALA B O 1
ATOM 3473 N N . GLN B 1 140 ? 6.621 22.188 3.705 1 95.44 140 GLN B N 1
ATOM 3474 C CA . GLN B 1 140 ? 5.766 21.969 4.867 1 95.44 140 GLN B CA 1
ATOM 3475 C C . GLN B 1 140 ? 5.496 23.266 5.617 1 95.44 140 GLN B C 1
ATOM 3477 O O . GLN B 1 140 ? 4.379 23.5 6.082 1 95.44 140 GLN B O 1
ATOM 3482 N N . ALA B 1 141 ? 6.516 24.062 5.75 1 97.94 141 ALA B N 1
ATOM 3483 C CA . ALA B 1 141 ? 6.328 25.359 6.41 1 97.94 141 ALA B CA 1
ATOM 3484 C C . ALA B 1 141 ? 5.285 26.203 5.68 1 97.94 141 ALA B C 1
ATOM 3486 O O . ALA B 1 141 ? 4.457 26.859 6.312 1 97.94 141 ALA B O 1
ATOM 3487 N N . ARG B 1 142 ? 5.344 26.172 4.371 1 97.88 142 ARG B N 1
ATOM 3488 C CA . ARG B 1 142 ? 4.418 26.953 3.557 1 97.88 142 ARG B CA 1
ATOM 3489 C C . ARG B 1 142 ? 2.975 26.516 3.809 1 97.88 142 ARG B C 1
ATOM 3491 O O . ARG B 1 142 ? 2.109 27.359 4.078 1 97.88 142 ARG B O 1
ATOM 3498 N N . THR B 1 143 ? 2.717 25.25 3.762 1 98.25 143 THR B N 1
ATOM 3499 C CA . THR B 1 143 ? 1.341 24.797 3.902 1 98.25 143 THR B CA 1
ATOM 3500 C C . THR B 1 143 ? 0.873 24.922 5.352 1 98.25 143 THR B C 1
ATOM 3502 O O . THR B 1 143 ? -0.307 25.172 5.605 1 98.25 143 THR B O 1
ATOM 3505 N N . GLN B 1 144 ? 1.791 24.797 6.336 1 98.81 144 GLN B N 1
ATOM 3506 C CA . GLN B 1 144 ? 1.438 25.062 7.723 1 98.81 144 GLN B CA 1
ATOM 3507 C C . GLN B 1 144 ? 0.976 26.516 7.906 1 98.81 144 GLN B C 1
ATOM 3509 O O . GLN B 1 144 ? -0.043 26.766 8.555 1 98.81 144 GLN B O 1
ATOM 3514 N N . LEU B 1 145 ? 1.724 27.406 7.316 1 98.88 145 LEU B N 1
ATOM 3515 C CA . LEU B 1 145 ? 1.343 28.812 7.41 1 98.88 145 LEU B CA 1
ATOM 3516 C C . LEU B 1 145 ? 0.005 29.062 6.723 1 98.88 145 LEU B C 1
ATOM 3518 O O . LEU B 1 145 ? -0.841 29.797 7.246 1 98.88 145 LEU B O 1
ATOM 3522 N N . LEU B 1 146 ? -0.16 28.484 5.566 1 98.69 146 LEU B N 1
ATOM 3523 C CA . LEU B 1 146 ? -1.413 28.625 4.828 1 98.69 146 LEU B CA 1
ATOM 3524 C C . LEU B 1 146 ? -2.592 28.156 5.676 1 98.69 146 LEU B C 1
ATOM 3526 O O . LEU B 1 146 ? -3.627 28.812 5.73 1 98.69 146 LEU B O 1
ATOM 3530 N N . GLY B 1 147 ? -2.453 27 6.336 1 98.81 147 GLY B N 1
ATOM 3531 C CA . GLY B 1 147 ? -3.494 26.484 7.203 1 98.81 147 GLY B CA 1
ATOM 3532 C C . GLY B 1 147 ? -3.771 27.375 8.406 1 98.81 147 GLY B C 1
ATOM 3533 O O . GLY B 1 147 ? -4.93 27.625 8.742 1 98.81 147 GLY B O 1
ATOM 3534 N N . LEU B 1 148 ? -2.707 27.828 9.055 1 98.88 148 LEU B N 1
ATOM 3535 C CA . LEU B 1 148 ? -2.859 28.688 10.227 1 98.88 148 LEU B CA 1
ATOM 3536 C C . LEU B 1 148 ? -3.518 30 9.852 1 98.88 148 LEU B C 1
ATOM 3538 O O . LEU B 1 148 ? -4.305 30.547 10.625 1 98.88 148 LEU B O 1
ATOM 3542 N N . ALA B 1 149 ? -3.205 30.5 8.656 1 98.56 149 ALA B N 1
ATOM 3543 C CA . ALA B 1 149 ? -3.787 31.75 8.18 1 98.56 149 ALA B CA 1
ATOM 3544 C C . ALA B 1 149 ? -5.285 31.594 7.93 1 98.56 149 ALA B C 1
ATOM 3546 O O . ALA B 1 149 ? -6.035 32.562 8.016 1 98.56 149 ALA B O 1
ATOM 3547 N N . GLU B 1 150 ? -5.742 30.391 7.582 1 97.75 150 GLU B N 1
ATOM 3548 C CA . GLU B 1 150 ? -7.16 30.109 7.402 1 97.75 150 GLU B CA 1
ATOM 3549 C C . GLU B 1 150 ? -7.883 30.031 8.75 1 97.75 150 GLU B C 1
ATOM 3551 O O . GLU B 1 150 ? -9.102 30.172 8.812 1 97.75 150 GLU B O 1
ATOM 3556 N N . THR B 1 151 ? -7.141 29.859 9.852 1 97.5 151 THR B N 1
ATOM 3557 C CA . THR B 1 151 ? -7.723 29.516 11.148 1 97.5 151 THR B CA 1
ATOM 3558 C C . THR B 1 151 ? -7.59 30.672 12.125 1 97.5 151 THR B C 1
ATOM 3560 O O . THR B 1 151 ? -8.43 30.844 13.016 1 97.5 151 THR B O 1
ATOM 3563 N N . PHE B 1 152 ? -6.527 31.516 11.992 1 98.44 152 PHE B N 1
ATOM 3564 C CA . PHE B 1 152 ? -6.223 32.594 12.906 1 98.44 152 PHE B CA 1
ATOM 3565 C C . PHE B 1 152 ? -6 33.906 12.148 1 98.44 152 PHE B C 1
ATOM 3567 O O . PHE B 1 152 ? -5.695 33.875 10.953 1 98.44 152 PHE B O 1
ATOM 3574 N N . GLU B 1 153 ? -6.211 35.062 12.883 1 98.25 153 GLU B N 1
ATOM 3575 C CA . GLU B 1 153 ? -5.797 36.344 12.367 1 98.25 153 GLU B CA 1
ATOM 3576 C C . GLU B 1 153 ? -4.32 36.625 12.656 1 98.25 153 GLU B C 1
ATOM 3578 O O . GLU B 1 153 ? -3.984 37.25 13.656 1 98.25 153 GLU B O 1
ATOM 3583 N N . ILE B 1 154 ? -3.486 36.25 11.766 1 98.69 154 ILE B N 1
ATOM 3584 C CA . ILE B 1 154 ? -2.041 36.281 11.969 1 98.69 154 ILE B CA 1
ATOM 3585 C C . ILE B 1 154 ? -1.523 37.688 11.672 1 98.69 154 ILE B C 1
ATOM 3587 O O . ILE B 1 154 ? -1.815 38.25 10.617 1 98.69 154 ILE B O 1
ATOM 3591 N N . GLU B 1 155 ? -0.714 38.219 12.586 1 98.69 155 GLU B N 1
ATOM 3592 C CA . GLU B 1 155 ? -0.193 39.594 12.438 1 98.69 155 GLU B CA 1
ATOM 3593 C C . GLU B 1 155 ? 1.312 39.562 12.18 1 98.69 155 GLU B C 1
ATOM 3595 O O . GLU B 1 155 ? 1.854 40.5 11.594 1 98.69 155 GLU B O 1
ATOM 3600 N N . THR B 1 156 ? 1.97 38.594 12.695 1 98.69 156 THR B N 1
ATOM 3601 C CA . THR B 1 156 ? 3.42 38.5 12.562 1 98.69 156 THR B CA 1
ATOM 3602 C C . THR B 1 156 ? 3.852 37.062 12.234 1 98.69 156 THR B C 1
ATOM 3604 O O . THR B 1 156 ? 3.369 36.125 12.852 1 98.69 156 THR B O 1
ATOM 3607 N N . VAL B 1 157 ? 4.703 36.938 11.227 1 98.81 157 VAL B N 1
ATOM 3608 C CA . VAL B 1 157 ? 5.305 35.656 10.852 1 98.81 157 VAL B CA 1
ATOM 3609 C C . VAL B 1 157 ? 6.824 35.75 10.969 1 98.81 157 VAL B C 1
ATOM 3611 O O . VAL B 1 157 ? 7.457 36.562 10.305 1 98.81 157 VAL B O 1
ATOM 3614 N N . LEU B 1 158 ? 7.398 35 11.852 1 98.62 158 LEU B N 1
ATOM 3615 C CA . LEU B 1 158 ? 8.844 34.875 12.008 1 98.62 158 LEU B CA 1
ATOM 3616 C C . LEU B 1 158 ? 9.375 33.625 11.328 1 98.62 158 LEU B C 1
ATOM 3618 O O . LEU B 1 158 ? 8.82 32.531 11.5 1 98.62 158 LEU B O 1
ATOM 3622 N N . VAL B 1 159 ? 10.445 33.75 10.5 1 98.62 159 VAL B N 1
ATOM 3623 C CA . VAL B 1 159 ? 10.93 32.625 9.727 1 98.62 159 VAL B CA 1
ATOM 3624 C C . VAL B 1 159 ? 12.438 32.469 9.938 1 98.62 159 VAL B C 1
ATOM 3626 O O . VAL B 1 159 ? 13.195 33.438 9.82 1 98.62 159 VAL B O 1
ATOM 3629 N N . ALA B 1 160 ? 12.828 31.312 10.312 1 98.06 160 ALA B N 1
ATOM 3630 C CA . ALA B 1 160 ? 14.242 30.953 10.375 1 98.06 160 ALA B CA 1
ATOM 3631 C C . ALA B 1 160 ? 14.516 29.672 9.578 1 98.06 160 ALA B C 1
ATOM 3633 O O . ALA B 1 160 ? 13.75 28.703 9.656 1 98.06 160 ALA B O 1
ATOM 3634 N N . ASP B 1 161 ? 15.508 29.672 8.766 1 96.69 161 ASP B N 1
ATOM 3635 C CA . ASP B 1 161 ? 16.031 28.547 7.996 1 96.69 161 ASP B CA 1
ATOM 3636 C C . ASP B 1 161 ? 17.562 28.641 7.867 1 96.69 161 ASP B C 1
ATOM 3638 O O . ASP B 1 161 ? 18.125 29.719 8.008 1 96.69 161 ASP B O 1
ATOM 3642 N N . ILE B 1 162 ? 18.188 27.484 7.676 1 94.69 162 ILE B N 1
ATOM 3643 C CA . ILE B 1 162 ? 19.625 27.5 7.457 1 94.69 162 ILE B CA 1
ATOM 3644 C C . ILE B 1 162 ? 19.938 28.297 6.191 1 94.69 162 ILE B C 1
ATOM 3646 O O . ILE B 1 162 ? 21 28.906 6.082 1 94.69 162 ILE B O 1
ATOM 3650 N N . SER B 1 163 ? 19.031 28.297 5.266 1 94.75 163 SER B N 1
ATOM 3651 C CA . SER B 1 163 ? 19.141 29.109 4.062 1 94.75 163 SER B CA 1
ATOM 3652 C C . SER B 1 163 ? 18.312 30.375 4.18 1 94.75 163 SER B C 1
ATOM 3654 O O . SER B 1 163 ? 17.078 30.328 4.133 1 94.75 163 SER B O 1
ATOM 3656 N N . ILE B 1 164 ? 18.984 31.531 4.207 1 95.62 164 ILE B N 1
ATOM 3657 C CA . ILE B 1 164 ? 18.297 32.812 4.305 1 95.62 164 ILE B CA 1
ATOM 3658 C C . ILE B 1 164 ? 17.453 33.031 3.053 1 95.62 164 ILE B C 1
ATOM 3660 O O . ILE B 1 164 ? 16.359 33.594 3.127 1 95.62 164 ILE B O 1
ATOM 3664 N N . GLU B 1 165 ? 17.938 32.531 2.016 1 96.12 165 GLU B N 1
ATOM 3665 C CA . GLU B 1 165 ? 17.234 32.688 0.751 1 96.12 165 GLU B CA 1
ATOM 3666 C C . GLU B 1 165 ? 15.891 31.938 0.783 1 96.12 165 GLU B C 1
ATOM 3668 O O . GLU B 1 165 ? 14.898 32.438 0.246 1 96.12 165 GLU B O 1
ATOM 3673 N N . ARG B 1 166 ? 15.859 30.812 1.409 1 95.12 166 ARG B N 1
ATOM 3674 C CA . ARG B 1 166 ? 14.617 30.062 1.541 1 95.12 166 ARG B CA 1
ATOM 3675 C C . ARG B 1 166 ? 13.617 30.812 2.422 1 95.12 166 ARG B C 1
ATOM 3677 O O . ARG B 1 166 ? 12.422 30.812 2.141 1 95.12 166 ARG B O 1
ATOM 3684 N N . SER B 1 167 ? 14.133 31.406 3.496 1 97.81 167 SER B N 1
ATOM 3685 C CA . SER B 1 167 ? 13.273 32.188 4.375 1 97.81 167 SER B CA 1
ATOM 3686 C C . SER B 1 167 ? 12.648 33.375 3.627 1 97.81 167 SER B C 1
ATOM 3688 O O . SER B 1 167 ? 11.453 33.625 3.76 1 97.81 167 SER B O 1
ATOM 3690 N N . ARG B 1 168 ? 13.453 34.031 2.859 1 97.88 168 ARG B N 1
ATOM 3691 C CA . ARG B 1 168 ? 12.969 35.156 2.078 1 97.88 168 ARG B CA 1
ATOM 3692 C C . ARG B 1 168 ? 11.945 34.719 1.042 1 97.88 168 ARG B C 1
ATOM 3694 O O . ARG B 1 168 ? 10.945 35.406 0.812 1 97.88 168 ARG B O 1
ATOM 3701 N N . SER B 1 169 ? 12.297 33.625 0.443 1 97.81 169 SER B N 1
ATOM 3702 C CA . SER B 1 169 ? 11.383 33.094 -0.559 1 97.81 169 SER B CA 1
ATOM 3703 C C . SER B 1 169 ? 10.016 32.75 0.049 1 97.81 169 SER B C 1
ATOM 3705 O O . SER B 1 169 ? 8.984 33.062 -0.552 1 97.81 169 SER B O 1
ATOM 3707 N N . LEU B 1 170 ? 10.016 32.156 1.214 1 98.06 170 LEU B N 1
ATOM 3708 C CA . LEU B 1 170 ? 8.758 31.828 1.89 1 98.06 170 LEU B CA 1
ATOM 3709 C C . LEU B 1 170 ? 7.996 33.094 2.24 1 98.06 170 LEU B C 1
ATOM 3711 O O . LEU B 1 170 ? 6.785 33.188 2.016 1 98.06 170 LEU B O 1
ATOM 3715 N N . ALA B 1 171 ? 8.664 34.062 2.793 1 98.38 171 ALA B N 1
ATOM 3716 C CA . ALA B 1 171 ? 8.023 35.344 3.146 1 98.38 171 ALA B CA 1
ATOM 3717 C C . ALA B 1 171 ? 7.395 36 1.923 1 98.38 171 ALA B C 1
ATOM 3719 O O . ALA B 1 171 ? 6.246 36.438 1.973 1 98.38 171 ALA B O 1
ATOM 3720 N N . GLY B 1 172 ? 8.156 36.062 0.853 1 98.25 172 GLY B N 1
ATOM 3721 C CA . GLY B 1 172 ? 7.645 36.625 -0.382 1 98.25 172 GLY B CA 1
ATOM 3722 C C . GLY B 1 172 ? 6.414 35.906 -0.905 1 98.25 172 GLY B C 1
ATOM 3723 O O . GLY B 1 172 ? 5.461 36.531 -1.354 1 98.25 172 GLY B O 1
ATOM 3724 N N . TRP B 1 173 ? 6.5 34.625 -0.877 1 97.88 173 TRP B N 1
ATOM 3725 C CA . TRP B 1 173 ? 5.363 33.812 -1.28 1 97.88 173 TRP B CA 1
ATOM 3726 C C . TRP B 1 173 ? 4.141 34.094 -0.416 1 97.88 173 TRP B C 1
ATOM 3728 O O . TRP B 1 173 ? 3.033 34.25 -0.931 1 97.88 173 TRP B O 1
ATOM 3738 N N . ALA B 1 174 ? 4.324 34.219 0.896 1 98.31 174 ALA B N 1
ATOM 3739 C CA . ALA B 1 174 ? 3.225 34.375 1.845 1 98.31 174 ALA B CA 1
ATOM 3740 C C . ALA B 1 174 ? 2.6 35.75 1.729 1 98.31 174 ALA B C 1
ATOM 3742 O O . ALA B 1 174 ? 1.402 35.938 1.972 1 98.31 174 ALA B O 1
ATOM 3743 N N . GLU B 1 175 ? 3.348 36.75 1.37 1 97.88 175 GLU B N 1
ATOM 3744 C CA . GLU B 1 175 ? 2.863 38.094 1.23 1 97.88 175 GLU B CA 1
ATOM 3745 C C . GLU B 1 175 ? 1.738 38.188 0.203 1 97.88 175 GLU B C 1
ATOM 3747 O O . GLU B 1 175 ? 0.927 39.125 0.24 1 97.88 175 GLU B O 1
ATOM 3752 N N . ARG B 1 176 ? 1.675 37.219 -0.611 1 96.69 176 ARG B N 1
ATOM 3753 C CA . ARG B 1 176 ? 0.7 37.25 -1.697 1 96.69 176 ARG B CA 1
ATOM 3754 C C . ARG B 1 176 ? -0.71 37 -1.171 1 96.69 176 ARG B C 1
ATOM 3756 O O . ARG B 1 176 ? -1.692 37.375 -1.82 1 96.69 176 ARG B O 1
ATOM 3763 N N . PHE B 1 177 ? -0.85 36.406 0.003 1 95.62 177 PHE B N 1
ATOM 3764 C CA . PHE B 1 177 ? -2.197 36.094 0.452 1 95.62 177 PHE B CA 1
ATOM 3765 C C . PHE B 1 177 ? -2.395 36.469 1.91 1 95.62 177 PHE B C 1
ATOM 3767 O O . PHE B 1 177 ? -3.521 36.5 2.406 1 95.62 177 PHE B O 1
ATOM 3774 N N . LEU B 1 178 ? -1.288 36.812 2.602 1 98.19 178 LEU B N 1
ATOM 3775 C CA . LEU B 1 178 ? -1.371 37.094 4.027 1 98.19 178 LEU B CA 1
ATOM 3776 C C . LEU B 1 178 ? -0.704 38.438 4.344 1 98.19 178 LEU B C 1
ATOM 3778 O O . LEU B 1 178 ? 0.519 38.562 4.25 1 98.19 178 LEU B O 1
ATOM 3782 N N . ALA B 1 179 ? -1.555 39.438 4.727 1 98.06 179 ALA B N 1
ATOM 3783 C CA . ALA B 1 179 ? -1.013 40.688 5.223 1 98.06 179 ALA B CA 1
ATOM 3784 C C . ALA B 1 179 ? -0.519 40.562 6.656 1 98.06 179 ALA B C 1
ATOM 3786 O O . ALA B 1 179 ? -1.318 40.375 7.582 1 98.06 179 ALA B O 1
ATOM 3787 N N . ALA B 1 180 ? 0.756 40.562 6.797 1 98.5 180 ALA B N 1
ATOM 3788 C CA . ALA B 1 180 ? 1.405 40.406 8.094 1 98.5 180 ALA B CA 1
ATOM 3789 C C . ALA B 1 180 ? 2.805 41 8.086 1 98.5 180 ALA B C 1
ATOM 3791 O O . ALA B 1 180 ? 3.316 41.375 7.027 1 98.5 180 ALA B O 1
ATOM 3792 N N . GLU B 1 181 ? 3.324 41.25 9.281 1 98.5 181 GLU B N 1
ATOM 3793 C CA . GLU B 1 181 ? 4.746 41.562 9.406 1 98.5 181 GLU B CA 1
ATOM 3794 C C . GLU B 1 181 ? 5.602 40.281 9.281 1 98.5 181 GLU B C 1
ATOM 3796 O O . GLU B 1 181 ? 5.363 39.312 9.977 1 98.5 181 GLU B O 1
ATOM 3801 N N . TYR B 1 182 ? 6.516 40.312 8.344 1 98.44 182 TYR B N 1
ATOM 3802 C CA . TYR B 1 182 ? 7.422 39.188 8.156 1 98.44 182 TYR B CA 1
ATOM 3803 C C . TYR B 1 182 ? 8.82 39.531 8.664 1 98.44 182 TYR B C 1
ATOM 3805 O O . TYR B 1 182 ? 9.414 40.531 8.266 1 98.44 182 TYR B O 1
ATOM 3813 N N . VAL B 1 183 ? 9.336 38.719 9.547 1 98.06 183 VAL B N 1
ATOM 3814 C CA . VAL B 1 183 ? 10.664 38.906 10.125 1 98.06 183 VAL B CA 1
ATOM 3815 C C . VAL B 1 183 ? 11.539 37.688 9.812 1 98.06 183 VAL B C 1
ATOM 3817 O O . VAL B 1 183 ? 11.203 36.562 10.203 1 98.06 183 VAL B O 1
ATOM 3820 N N . ILE B 1 184 ? 12.594 37.906 9.117 1 97.88 184 ILE B N 1
ATOM 3821 C CA . ILE B 1 184 ? 13.547 36.844 8.805 1 97.88 184 ILE B CA 1
ATOM 3822 C C . ILE B 1 184 ? 14.695 36.875 9.805 1 97.88 184 ILE B C 1
ATOM 3824 O O . ILE B 1 184 ? 15.32 37.906 10.016 1 97.88 184 ILE B O 1
ATOM 3828 N N . SER B 1 185 ? 14.859 35.781 10.406 1 94.31 185 SER B N 1
ATOM 3829 C CA . SER B 1 185 ? 15.93 35.719 11.398 1 94.31 185 SER B CA 1
ATOM 3830 C C . SER B 1 185 ? 16.891 34.562 11.109 1 94.31 185 SER B C 1
ATOM 3832 O O . SER B 1 185 ? 16.484 33.531 10.555 1 94.31 185 SER B O 1
ATOM 3834 N N . SER B 1 186 ? 18.156 34.719 11.461 1 91.69 186 SER B N 1
ATOM 3835 C CA . SER B 1 186 ? 19.156 33.656 11.375 1 91.69 186 SER B CA 1
ATOM 3836 C C . SER B 1 186 ? 19.297 32.938 12.711 1 91.69 186 SER B C 1
ATOM 3838 O O . SER B 1 186 ? 19.938 31.875 12.789 1 91.69 186 SER B O 1
ATOM 3840 N N . ASP B 1 187 ? 18.703 33.469 13.695 1 94.56 187 ASP B N 1
ATOM 3841 C CA . ASP B 1 187 ? 18.75 32.844 15.023 1 94.56 187 ASP B CA 1
ATOM 3842 C C . ASP B 1 187 ? 17.438 32.125 15.336 1 94.56 187 ASP B C 1
ATOM 3844 O O . ASP B 1 187 ? 16.375 32.781 15.383 1 94.56 187 ASP B O 1
ATOM 3848 N N . ILE B 1 188 ? 17.531 30.828 15.57 1 97.31 188 ILE B N 1
ATOM 3849 C CA . ILE B 1 188 ? 16.359 30 15.867 1 97.31 188 ILE B CA 1
ATOM 3850 C C . ILE B 1 188 ? 15.617 30.562 17.078 1 97.31 188 ILE B C 1
ATOM 3852 O O . ILE B 1 188 ? 14.383 30.531 17.125 1 97.31 188 ILE B O 1
ATOM 3856 N N . ARG B 1 189 ? 16.281 31.141 18.031 1 97 189 ARG B N 1
ATOM 3857 C CA . ARG B 1 189 ? 15.688 31.688 19.234 1 97 189 ARG B CA 1
ATOM 3858 C C . ARG B 1 189 ? 14.641 32.75 18.906 1 97 189 ARG B C 1
ATOM 3860 O O . ARG B 1 189 ? 13.617 32.844 19.594 1 97 189 ARG B O 1
ATOM 3867 N N . ASP B 1 190 ? 14.875 33.438 17.953 1 96.25 190 ASP B N 1
ATOM 3868 C CA . ASP B 1 190 ? 14.008 34.562 17.594 1 96.25 190 ASP B CA 1
ATOM 3869 C C . ASP B 1 190 ? 12.648 34.062 17.109 1 96.25 190 ASP B C 1
ATOM 3871 O O . ASP B 1 190 ? 11.633 34.75 17.328 1 96.25 190 ASP B O 1
ATOM 3875 N N . VAL B 1 191 ? 12.586 32.938 16.469 1 97.81 191 VAL B N 1
ATOM 3876 C CA . VAL B 1 191 ? 11.312 32.469 15.914 1 97.81 191 VAL B CA 1
ATOM 3877 C C . VAL B 1 191 ? 10.531 31.719 16.984 1 97.81 191 VAL B C 1
ATOM 3879 O O . VAL B 1 191 ? 9.32 31.5 16.844 1 97.81 191 VAL B O 1
ATOM 3882 N N . CYS B 1 192 ? 11.164 31.406 18.109 1 98.12 192 CYS B N 1
ATOM 3883 C CA . CYS B 1 192 ? 10.508 30.688 19.203 1 98.12 192 CYS B CA 1
ATOM 3884 C C . CYS B 1 192 ? 9.648 31.641 20.031 1 98.12 192 CYS B C 1
ATOM 3886 O O . CYS B 1 192 ? 8.781 31.203 20.781 1 98.12 192 CYS B O 1
ATOM 3888 N N . ASP B 1 193 ? 9.922 32.938 19.891 1 95.62 193 ASP B N 1
ATOM 3889 C CA . ASP B 1 193 ? 9.078 33.938 20.547 1 95.62 193 ASP B CA 1
ATOM 3890 C C . ASP B 1 193 ? 7.781 34.156 19.781 1 95.62 193 ASP B C 1
ATOM 3892 O O . ASP B 1 193 ? 7.586 35.188 19.172 1 95.62 193 ASP B O 1
ATOM 3896 N N . ALA B 1 194 ? 6.879 33.219 19.828 1 98.38 194 ALA B N 1
ATOM 3897 C CA . ALA B 1 194 ? 5.641 33.219 19.047 1 98.38 194 ALA B CA 1
ATOM 3898 C C . ALA B 1 194 ? 4.5 32.594 19.844 1 98.38 194 ALA B C 1
ATOM 3900 O O . ALA B 1 194 ? 4.734 31.922 20.859 1 98.38 194 ALA B O 1
ATOM 3901 N N . ASP B 1 195 ? 3.254 32.875 19.469 1 98.69 195 ASP B N 1
ATOM 3902 C CA . ASP B 1 195 ? 2.09 32.188 20.031 1 98.69 195 ASP B CA 1
ATOM 3903 C C . ASP B 1 195 ? 2.016 30.75 19.547 1 98.69 195 ASP B C 1
ATOM 3905 O O . ASP B 1 195 ? 1.679 29.859 20.328 1 98.69 195 ASP B O 1
ATOM 3909 N N . ILE B 1 196 ? 2.281 30.578 18.266 1 98.94 196 ILE B N 1
ATOM 3910 C CA . ILE B 1 196 ? 2.334 29.266 17.625 1 98.94 196 ILE B CA 1
ATOM 3911 C C . ILE B 1 196 ? 3.688 29.078 16.953 1 98.94 196 ILE B C 1
ATOM 3913 O O . ILE B 1 196 ? 4.09 29.891 16.109 1 98.94 196 ILE B O 1
ATOM 3917 N N . LEU B 1 197 ? 4.391 28.047 17.344 1 98.94 197 LEU B N 1
ATOM 3918 C CA . LEU B 1 197 ? 5.652 27.672 16.719 1 98.94 197 LEU B CA 1
ATOM 3919 C C . LEU B 1 197 ? 5.48 26.422 15.867 1 98.94 197 LEU B C 1
ATOM 3921 O O . LEU B 1 197 ? 4.902 25.422 16.312 1 98.94 197 LEU B O 1
ATOM 3925 N N . VAL B 1 198 ? 5.941 26.484 14.602 1 98.88 198 VAL B N 1
ATOM 3926 C CA . VAL B 1 198 ? 5.93 25.328 13.711 1 98.88 198 VAL B CA 1
ATOM 3927 C C . VAL B 1 198 ? 7.359 24.891 13.406 1 98.88 198 VAL B C 1
ATOM 3929 O O . VAL B 1 198 ? 8.188 25.703 12.992 1 98.88 198 VAL B O 1
ATOM 3932 N N . THR B 1 199 ? 7.645 23.641 13.656 1 98.75 199 THR B N 1
ATOM 3933 C CA . THR B 1 199 ? 8.961 23.109 13.328 1 98.75 199 THR B CA 1
ATOM 3934 C C . THR B 1 199 ? 8.867 22.094 12.188 1 98.75 199 THR B C 1
ATOM 3936 O O . THR B 1 199 ? 8.094 21.141 12.258 1 98.75 199 THR B O 1
ATOM 3939 N N . THR B 1 200 ? 9.594 22.328 11.102 1 97.38 200 THR B N 1
ATOM 3940 C CA . THR B 1 200 ? 9.484 21.516 9.891 1 97.38 200 THR B CA 1
ATOM 3941 C C . THR B 1 200 ? 10.859 21.156 9.352 1 97.38 200 THR B C 1
ATOM 3943 O O . THR B 1 200 ? 11.109 21.266 8.148 1 97.38 200 THR B O 1
ATOM 3946 N N . THR B 1 201 ? 11.75 20.75 10.18 1 94.62 201 THR B N 1
ATOM 3947 C CA . THR B 1 201 ? 13.102 20.391 9.773 1 94.62 201 THR B CA 1
ATOM 3948 C C . THR B 1 201 ? 13.328 18.891 9.883 1 94.62 201 THR B C 1
ATOM 3950 O O . THR B 1 201 ? 12.68 18.219 10.695 1 94.62 201 THR B O 1
ATOM 3953 N N . PRO B 1 202 ? 14.227 18.359 9.094 1 90.06 202 PRO B N 1
ATOM 3954 C CA . PRO B 1 202 ? 14.547 16.922 9.188 1 90.06 202 PRO B CA 1
ATOM 3955 C C . PRO B 1 202 ? 15.633 16.641 10.219 1 90.06 202 PRO B C 1
ATOM 3957 O O . PRO B 1 202 ? 16.453 15.734 10.023 1 90.06 202 PRO B O 1
ATOM 3960 N N . SER B 1 203 ? 15.703 17.375 11.289 1 94.75 203 SER B N 1
ATOM 3961 C CA . SER B 1 203 ? 16.797 17.297 12.242 1 94.75 203 SER B CA 1
ATOM 3962 C C . SER B 1 203 ? 16.766 15.984 13.023 1 94.75 203 SER B C 1
ATOM 3964 O O . SER B 1 203 ? 15.703 15.414 13.242 1 94.75 203 SER B O 1
ATOM 3966 N N . ARG B 1 204 ? 17.922 15.508 13.406 1 95.56 204 ARG B N 1
ATOM 3967 C CA . ARG B 1 204 ? 18.047 14.336 14.258 1 95.56 204 ARG B CA 1
ATOM 3968 C C . ARG B 1 204 ? 18.562 14.711 15.641 1 95.56 204 ARG B C 1
ATOM 3970 O O . ARG B 1 204 ? 18.875 13.844 16.453 1 95.56 204 ARG B O 1
ATOM 3977 N N . ARG B 1 205 ? 18.703 15.984 15.797 1 96.56 205 ARG B N 1
ATOM 3978 C CA . ARG B 1 205 ? 19.047 16.547 17.094 1 96.56 205 ARG B CA 1
ATOM 3979 C C . ARG B 1 205 ? 18.125 17.719 17.453 1 96.56 205 ARG B C 1
ATOM 3981 O O . ARG B 1 205 ? 17.719 18.469 16.562 1 96.56 205 ARG B O 1
ATOM 3988 N N . PRO B 1 206 ? 17.906 17.922 18.766 1 97.88 206 PRO B N 1
ATOM 3989 C CA . PRO B 1 206 ? 17.047 19.047 19.141 1 97.88 206 PRO B CA 1
ATOM 3990 C C . PRO B 1 206 ? 17.594 20.391 18.656 1 97.88 206 PRO B C 1
ATOM 3992 O O . PRO B 1 206 ? 18.797 20.641 18.734 1 97.88 206 PRO B O 1
ATOM 3995 N N . LEU B 1 207 ? 16.703 21.156 18.109 1 98.38 207 LEU B N 1
ATOM 3996 C CA . LEU B 1 207 ? 17.047 22.5 17.656 1 98.38 207 LEU B CA 1
ATOM 3997 C C . LEU B 1 207 ? 16.438 23.562 18.578 1 98.38 207 LEU B C 1
ATOM 3999 O O . LEU B 1 207 ? 17.078 24.578 18.844 1 98.38 207 LEU B O 1
ATOM 4003 N N . VAL B 1 208 ? 15.219 23.312 19.031 1 98.75 208 VAL B N 1
ATOM 4004 C CA . VAL B 1 208 ? 14.5 24.25 19.891 1 98.75 208 VAL B CA 1
ATOM 4005 C C . VAL B 1 208 ? 14.797 23.938 21.359 1 98.75 208 VAL B C 1
ATOM 4007 O O . VAL B 1 208 ? 14.562 22.828 21.828 1 98.75 208 VAL B O 1
ATOM 4010 N N . ARG B 1 209 ? 15.164 24.938 22.078 1 98.44 209 ARG B N 1
ATOM 4011 C CA . ARG B 1 209 ? 15.516 24.75 23.484 1 98.44 209 ARG B CA 1
ATOM 4012 C C . ARG B 1 209 ? 14.336 25.078 24.391 1 98.44 209 ARG B C 1
ATOM 4014 O O . ARG B 1 209 ? 13.531 25.969 24.078 1 98.44 209 ARG B O 1
ATOM 4021 N N . GLU B 1 210 ? 14.344 24.391 25.484 1 98.12 210 GLU B N 1
ATOM 4022 C CA . GLU B 1 210 ? 13.242 24.562 26.438 1 98.12 210 GLU B CA 1
ATOM 4023 C C . GLU B 1 210 ? 13.148 26 26.922 1 98.12 210 GLU B C 1
ATOM 4025 O O . GLU B 1 210 ? 12.055 26.562 27.031 1 98.12 210 GLU B O 1
ATOM 4030 N N . GLU B 1 211 ? 14.258 26.609 27.156 1 97.81 211 GLU B N 1
ATOM 4031 C CA . GLU B 1 211 ? 14.289 27.953 27.75 1 97.81 211 GLU B CA 1
ATOM 4032 C C . GLU B 1 211 ? 13.789 29 26.781 1 97.81 211 GLU B C 1
ATOM 4034 O O . GLU B 1 211 ? 13.516 30.141 27.172 1 97.81 211 GLU B O 1
ATOM 4039 N N . TRP B 1 212 ? 13.641 28.625 25.562 1 98.62 212 TRP B N 1
ATOM 4040 C CA . TRP B 1 212 ? 13.211 29.578 24.547 1 98.62 212 TRP B CA 1
ATOM 4041 C C . TRP B 1 212 ? 11.695 29.609 24.422 1 98.62 212 TRP B C 1
ATOM 4043 O O . TRP B 1 212 ? 11.133 30.453 23.734 1 98.62 212 TRP B O 1
ATOM 4053 N N . ILE B 1 213 ? 10.953 28.719 25.062 1 98.69 213 ILE B N 1
ATOM 4054 C CA . ILE B 1 213 ? 9.516 28.547 24.906 1 98.69 213 ILE B CA 1
ATOM 4055 C C . ILE B 1 213 ? 8.781 29.234 26.062 1 98.69 213 ILE B C 1
ATOM 4057 O O . ILE B 1 213 ? 8.945 28.859 27.219 1 98.69 213 ILE B O 1
ATOM 4061 N N . SER B 1 214 ? 7.977 30.172 25.734 1 98.06 214 SER B N 1
ATOM 4062 C CA . SER B 1 214 ? 7.211 30.906 26.734 1 98.06 214 SER B CA 1
ATOM 4063 C C . SER B 1 214 ? 5.953 30.141 27.141 1 98.06 214 SER B C 1
ATOM 4065 O O . SER B 1 214 ? 5.473 29.297 26.406 1 98.06 214 SER B O 1
ATOM 4067 N N . ARG B 1 215 ? 5.434 30.5 28.312 1 97.5 215 ARG B N 1
ATOM 4068 C CA . ARG B 1 215 ? 4.129 29.984 28.719 1 97.5 215 ARG B CA 1
ATOM 4069 C C . ARG B 1 215 ? 3.059 30.344 27.688 1 97.5 215 ARG B C 1
ATOM 4071 O O . ARG B 1 215 ? 3.08 31.438 27.125 1 97.5 215 ARG B O 1
ATOM 4078 N N . GLY B 1 216 ? 2.17 29.406 27.453 1 98.31 216 GLY B N 1
ATOM 4079 C CA . GLY B 1 216 ? 1.049 29.656 26.562 1 98.31 216 GLY B CA 1
ATOM 4080 C C . GLY B 1 216 ? 1.338 29.266 25.125 1 98.31 216 GLY B C 1
ATOM 4081 O O . GLY B 1 216 ? 0.422 29.172 24.297 1 98.31 216 GLY B O 1
ATOM 4082 N N . THR B 1 217 ? 2.562 28.953 24.75 1 98.75 217 THR B N 1
ATOM 4083 C CA . THR B 1 217 ? 2.963 28.641 23.391 1 98.75 217 THR B CA 1
ATOM 4084 C C . THR B 1 217 ? 2.385 27.297 22.953 1 98.75 217 THR B C 1
ATOM 4086 O O . THR B 1 217 ? 2.367 26.344 23.719 1 98.75 217 THR B O 1
ATOM 4089 N N . HIS B 1 218 ? 1.846 27.281 21.766 1 98.94 218 HIS B N 1
ATOM 4090 C CA . HIS B 1 218 ? 1.528 26.031 21.078 1 98.94 218 HIS B CA 1
ATOM 4091 C C . HIS B 1 218 ? 2.586 25.688 20.047 1 98.94 218 HIS B C 1
ATOM 4093 O O . HIS B 1 218 ? 3.062 26.562 19.312 1 98.94 218 HIS B O 1
ATOM 4099 N N . ILE B 1 219 ? 2.957 24.406 19.984 1 98.94 219 ILE B N 1
ATOM 4100 C CA . ILE B 1 219 ? 3.965 23.969 19.016 1 98.94 219 ILE B CA 1
ATOM 4101 C C . ILE B 1 219 ? 3.375 22.891 18.109 1 98.94 219 ILE B C 1
ATOM 4103 O O . ILE B 1 219 ? 2.869 21.875 18.578 1 98.94 219 ILE B O 1
ATOM 4107 N N . ASN B 1 220 ? 3.348 23.172 16.797 1 98.88 220 ASN B N 1
ATOM 4108 C CA . ASN B 1 220 ? 3.188 22.125 15.805 1 98.88 220 ASN B CA 1
ATOM 4109 C C . ASN B 1 220 ? 4.527 21.5 15.422 1 98.88 220 ASN B C 1
ATOM 4111 O O . ASN B 1 220 ? 5.309 22.094 14.68 1 98.88 220 ASN B O 1
ATOM 4115 N N . ALA B 1 221 ? 4.754 20.328 15.938 1 98.81 221 ALA B N 1
ATOM 4116 C CA . ALA B 1 221 ? 5.973 19.594 15.602 1 98.81 221 ALA B CA 1
ATOM 4117 C C . ALA B 1 221 ? 5.746 18.672 14.406 1 98.81 221 ALA B C 1
ATOM 4119 O O . ALA B 1 221 ? 5.156 17.609 14.547 1 98.81 221 ALA B O 1
ATOM 4120 N N . ILE B 1 222 ? 6.336 19.047 13.242 1 98 222 ILE B N 1
ATOM 4121 C CA . ILE B 1 222 ? 5.984 18.422 11.977 1 98 222 ILE B CA 1
ATOM 4122 C C . ILE B 1 222 ? 7.188 17.656 11.43 1 98 222 ILE B C 1
ATOM 4124 O O . ILE B 1 222 ? 7.027 16.641 10.742 1 98 222 ILE B O 1
ATOM 4128 N N . GLY B 1 223 ? 8.328 18 11.727 1 95.06 223 GLY B N 1
ATOM 4129 C CA . GLY B 1 223 ? 9.516 17.609 10.984 1 95.06 223 GLY B CA 1
ATOM 4130 C C . GLY B 1 223 ? 9.984 16.203 11.305 1 95.06 223 GLY B C 1
ATOM 4131 O O . GLY B 1 223 ? 10.586 15.531 10.469 1 95.06 223 GLY B O 1
ATOM 4132 N N . ALA B 1 224 ? 9.805 15.797 12.547 1 93.25 224 ALA B N 1
ATOM 4133 C CA . ALA B 1 224 ? 10.203 14.445 12.922 1 93.25 224 ALA B CA 1
ATOM 4134 C C . ALA B 1 224 ? 9.25 13.406 12.344 1 93.25 224 ALA B C 1
ATOM 4136 O O . ALA B 1 224 ? 8.188 13.141 12.906 1 93.25 224 ALA B O 1
ATOM 4137 N N . ASP B 1 225 ? 9.703 12.781 11.203 1 85.75 225 ASP B N 1
ATOM 4138 C CA . ASP B 1 225 ? 8.805 11.875 10.484 1 85.75 225 ASP B CA 1
ATOM 4139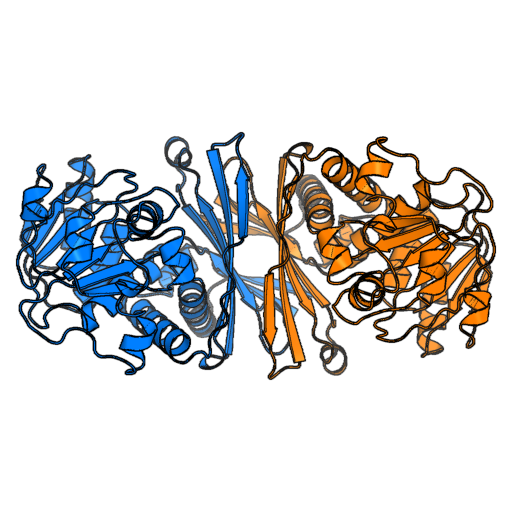 C C . ASP B 1 225 ? 9.438 10.484 10.336 1 85.75 225 ASP B C 1
ATOM 4141 O O . ASP B 1 225 ? 9.008 9.695 9.5 1 85.75 225 ASP B O 1
ATOM 4145 N N . ALA B 1 226 ? 10.5 10.258 10.961 1 88.19 226 ALA B N 1
ATOM 4146 C CA . ALA B 1 226 ? 11.195 8.977 10.938 1 88.19 226 ALA B CA 1
ATOM 4147 C C . ALA B 1 226 ? 11.891 8.703 12.266 1 88.19 226 ALA B C 1
ATOM 4149 O O . ALA B 1 226 ? 12.148 9.633 13.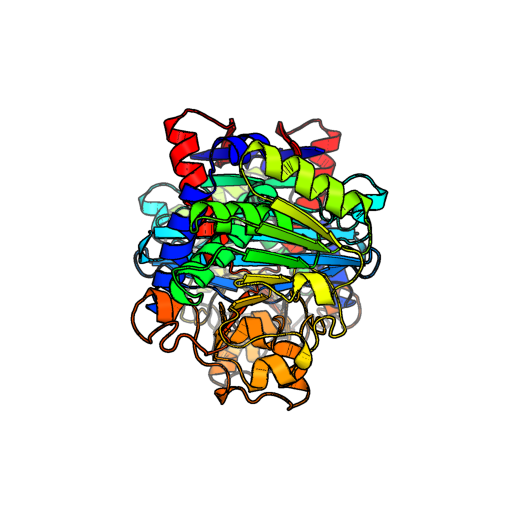039 1 88.19 226 ALA B O 1
ATOM 4150 N N . ALA B 1 227 ? 12.234 7.48 12.461 1 91.06 227 ALA B N 1
ATOM 4151 C CA . ALA B 1 227 ? 12.938 7.078 13.672 1 91.06 227 ALA B CA 1
ATOM 4152 C C . ALA B 1 227 ? 14.242 7.859 13.836 1 91.06 227 ALA B C 1
ATOM 4154 O O . ALA B 1 227 ? 14.992 8.023 12.875 1 91.06 227 ALA B O 1
ATOM 4155 N N . GLY B 1 228 ? 14.383 8.383 14.977 1 94.38 228 GLY B N 1
ATOM 4156 C CA . GLY B 1 228 ? 15.633 9.055 15.289 1 94.38 228 GLY B CA 1
ATOM 4157 C C . GLY B 1 228 ? 15.586 10.555 15.055 1 94.38 228 GLY B C 1
ATOM 4158 O O . GLY B 1 228 ? 16.469 11.289 15.516 1 94.38 228 GLY B O 1
ATOM 4159 N N . LYS B 1 229 ? 14.586 10.984 14.391 1 93.94 229 LYS B N 1
ATOM 4160 C CA . LYS B 1 229 ? 14.445 12.422 14.164 1 93.94 229 LYS B CA 1
ATOM 4161 C C . LYS B 1 229 ? 13.844 13.117 15.383 1 93.94 229 LYS B C 1
ATOM 4163 O O . LYS B 1 229 ? 13.031 12.523 16.109 1 93.94 229 LYS B O 1
ATOM 4168 N N . GLU B 1 230 ? 14.273 14.312 15.555 1 97.12 230 GLU B N 1
ATOM 4169 C CA . GLU B 1 230 ? 13.805 15.125 16.672 1 97.12 230 GLU B CA 1
ATOM 4170 C C . GLU B 1 230 ? 14.133 16.594 16.469 1 97.12 230 GLU B C 1
ATOM 4172 O O . GLU B 1 230 ? 15.219 16.938 15.984 1 97.12 230 GLU B O 1
ATOM 4177 N N . GLU B 1 231 ? 13.203 17.438 16.797 1 98.31 231 GLU B N 1
ATOM 4178 C CA . GLU B 1 231 ? 13.422 18.875 16.625 1 98.31 231 GLU B CA 1
ATOM 4179 C C . GLU B 1 231 ? 13.414 19.594 17.969 1 98.31 231 GLU B C 1
ATOM 4181 O O . GLU B 1 231 ? 14.031 20.656 18.109 1 98.31 231 GLU B O 1
ATOM 4186 N N . LEU B 1 232 ? 12.758 19.062 19 1 98.69 232 LEU B N 1
ATOM 4187 C CA . LEU B 1 232 ? 12.5 19.75 20.25 1 98.69 232 LEU B CA 1
ATOM 4188 C C . LEU B 1 232 ? 13.344 19.156 21.375 1 98.69 232 LEU B C 1
ATOM 4190 O O . LEU B 1 232 ? 13.484 17.938 21.484 1 98.69 232 LEU B O 1
ATOM 4194 N N . ASP B 1 233 ? 13.898 20.031 22.219 1 98.12 233 ASP B N 1
ATOM 4195 C CA . ASP B 1 233 ? 14.406 19.578 23.516 1 98.12 233 ASP B CA 1
ATOM 4196 C C . ASP B 1 233 ? 13.367 18.75 24.266 1 98.12 233 ASP B C 1
ATOM 4198 O O . ASP B 1 233 ? 12.242 19.219 24.484 1 98.12 233 ASP B O 1
ATOM 4202 N N . PRO B 1 234 ? 13.797 17.547 24.703 1 97.88 234 PRO B N 1
ATOM 4203 C CA . PRO B 1 234 ? 12.828 16.688 25.391 1 97.88 234 PRO B CA 1
ATOM 4204 C C . PRO B 1 234 ? 12.195 17.359 26.609 1 97.88 234 PRO B C 1
ATOM 4206 O O . PRO B 1 234 ? 11.07 17.031 26.984 1 97.88 234 PRO B O 1
ATOM 4209 N N . ALA B 1 235 ? 12.867 18.266 27.188 1 97.88 235 ALA B N 1
ATOM 4210 C CA . ALA B 1 235 ? 12.344 18.984 28.359 1 97.88 235 ALA B CA 1
ATOM 4211 C C . ALA B 1 235 ? 11.086 19.766 28 1 97.88 235 ALA B C 1
ATOM 4213 O O . ALA B 1 235 ? 10.234 20 28.859 1 97.88 235 ALA B O 1
ATOM 4214 N N . ILE B 1 236 ? 10.938 20.156 26.719 1 98.62 236 ILE B N 1
ATOM 4215 C CA . ILE B 1 236 ? 9.734 20.844 26.266 1 98.62 236 ILE B CA 1
ATOM 4216 C C . ILE B 1 236 ? 8.539 19.906 26.375 1 98.62 236 ILE B C 1
ATOM 4218 O O . ILE B 1 236 ? 7.48 20.281 26.875 1 98.62 236 ILE B O 1
ATOM 4222 N N . LEU B 1 237 ? 8.734 18.703 25.938 1 98.56 237 LEU B N 1
ATOM 4223 C CA . LEU B 1 237 ? 7.66 17.719 25.969 1 98.56 237 LEU B CA 1
ATOM 4224 C C . LEU B 1 237 ? 7.25 17.406 27.406 1 98.56 237 LEU B C 1
ATOM 4226 O O . LEU B 1 237 ? 6.062 17.234 27.688 1 98.56 237 LEU B O 1
ATOM 4230 N N . LYS B 1 238 ? 8.18 17.422 28.281 1 96.81 238 LYS B N 1
ATOM 4231 C CA . LYS B 1 238 ? 7.934 17.062 29.688 1 96.81 238 LYS B CA 1
ATOM 4232 C C . LYS B 1 238 ? 7.027 18.094 30.359 1 96.81 238 LYS B C 1
ATOM 4234 O O . LYS B 1 238 ? 6.246 17.75 31.25 1 96.81 238 LYS B O 1
ATOM 4239 N N . ARG B 1 239 ? 7.09 19.25 29.984 1 96.62 239 ARG B N 1
ATOM 4240 C CA . ARG B 1 239 ? 6.301 20.266 30.656 1 96.62 239 ARG B CA 1
ATOM 4241 C C . ARG B 1 239 ? 5.055 20.625 29.859 1 96.62 239 ARG B C 1
ATOM 4243 O O . ARG B 1 239 ? 4.309 21.531 30.234 1 96.62 239 ARG B O 1
ATOM 4250 N N . SER B 1 240 ? 4.84 20 28.734 1 98.44 240 SER B N 1
ATOM 4251 C CA . SER B 1 240 ? 3.768 20.359 27.812 1 98.44 240 SER B CA 1
ATOM 4252 C C . SER B 1 240 ? 2.621 19.344 27.875 1 98.44 240 SER B C 1
ATOM 4254 O O . SER B 1 240 ? 2.797 18.234 28.359 1 98.44 240 SER B O 1
ATOM 4256 N N . LYS B 1 241 ? 1.421 19.828 27.453 1 98.56 241 LYS B N 1
ATOM 4257 C CA . LYS B 1 241 ? 0.367 18.906 27.016 1 98.56 241 LYS B CA 1
ATOM 4258 C C . LYS B 1 241 ? 0.663 18.344 25.641 1 98.56 241 LYS B C 1
ATOM 4260 O O . LYS B 1 241 ? 0.481 19.031 24.625 1 98.56 241 LYS B O 1
ATOM 4265 N N . VAL B 1 242 ? 1.08 17.078 25.625 1 98.81 242 VAL B N 1
ATOM 4266 C CA . VAL B 1 242 ? 1.522 16.469 24.375 1 98.81 242 VAL B CA 1
ATOM 4267 C C . VAL B 1 242 ? 0.361 15.719 23.719 1 98.81 242 VAL B C 1
ATOM 4269 O O . 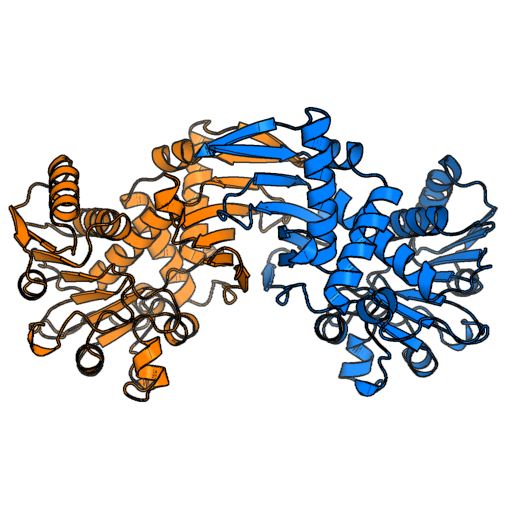VAL B 1 242 ? -0.179 14.773 24.297 1 98.81 242 VAL B O 1
ATOM 4272 N N . VAL B 1 243 ? -0.038 16.156 22.578 1 98.88 243 VAL B N 1
ATOM 4273 C CA . VAL B 1 243 ? -1.079 15.539 21.766 1 98.88 243 VAL B CA 1
ATOM 4274 C C . VAL B 1 243 ? -0.473 15.008 20.469 1 98.88 243 VAL B C 1
ATOM 4276 O O . VAL B 1 243 ? 0.265 15.719 19.781 1 98.88 243 VAL B O 1
ATOM 4279 N N . VAL B 1 244 ? -0.758 13.781 20.141 1 98.75 244 VAL B N 1
ATOM 4280 C CA . VAL B 1 244 ? -0.202 13.156 18.953 1 98.75 244 VAL B CA 1
ATOM 4281 C C . VAL B 1 244 ? -1.321 12.852 17.953 1 98.75 244 VAL B C 1
ATOM 4283 O O . VAL B 1 244 ? -2.502 12.891 18.312 1 98.75 244 VAL B O 1
ATOM 4286 N N . ASP B 1 245 ? -0.905 12.688 16.703 1 98.38 245 ASP B N 1
ATOM 4287 C CA . ASP B 1 245 ? -1.949 12.312 15.758 1 98.38 245 ASP B CA 1
ATOM 4288 C C . ASP B 1 245 ? -2.299 10.828 15.883 1 98.38 245 ASP B C 1
ATOM 4290 O O . ASP B 1 245 ? -3.455 10.445 15.711 1 98.38 245 ASP B O 1
ATOM 4294 N N . ASP B 1 246 ? -1.351 10 16.188 1 98 246 ASP B N 1
ATOM 4295 C CA . ASP B 1 246 ? -1.517 8.578 16.438 1 98 246 ASP B CA 1
ATOM 4296 C C . ASP B 1 246 ? -0.451 8.062 17.406 1 98 246 ASP B C 1
ATOM 4298 O O . ASP B 1 246 ? 0.743 8.289 17.203 1 98 246 ASP B O 1
ATOM 4302 N N . ILE B 1 247 ? -0.859 7.359 18.422 1 97 247 ILE B N 1
ATOM 4303 C CA . ILE B 1 247 ? 0.033 6.992 19.516 1 97 247 ILE B CA 1
ATOM 4304 C C . ILE B 1 247 ? 1.119 6.051 19 1 97 247 ILE B C 1
ATOM 4306 O O . ILE B 1 247 ? 2.309 6.273 19.25 1 97 247 ILE B O 1
ATOM 4310 N N . VAL B 1 248 ? 0.733 5.027 18.297 1 95.12 248 VAL B N 1
ATOM 4311 C CA . VAL B 1 248 ? 1.668 4.012 17.828 1 95.12 248 VAL B CA 1
ATOM 4312 C C . VAL B 1 248 ? 2.641 4.625 16.828 1 95.12 248 VAL B C 1
ATOM 4314 O O . VAL B 1 248 ? 3.857 4.453 16.938 1 95.12 248 VAL B O 1
ATOM 4317 N N . GLN B 1 249 ? 2.141 5.32 15.914 1 95.31 249 GLN B N 1
ATOM 4318 C CA . GLN B 1 249 ? 2.984 5.906 14.875 1 95.31 249 GLN B CA 1
ATOM 4319 C C . GLN B 1 249 ? 3.926 6.953 15.469 1 95.31 249 GLN B C 1
ATOM 4321 O O . GLN B 1 249 ? 5.098 7.02 15.094 1 95.31 249 GLN B O 1
ATOM 4326 N N . ALA B 1 250 ? 3.422 7.77 16.328 1 96.94 250 ALA B N 1
ATOM 4327 C CA . ALA B 1 250 ? 4.25 8.797 16.953 1 96.94 250 ALA B CA 1
ATOM 4328 C C . ALA B 1 250 ? 5.375 8.18 17.781 1 96.94 250 ALA B C 1
ATOM 4330 O O . ALA B 1 250 ? 6.492 8.695 17.797 1 96.94 250 ALA B O 1
ATOM 4331 N N . SER B 1 251 ? 5.094 7.098 18.406 1 96.25 251 SER B N 1
ATOM 4332 C CA . SER B 1 251 ? 6.09 6.441 19.25 1 96.25 251 SER B CA 1
ATOM 4333 C C . SER B 1 251 ? 7.25 5.902 18.422 1 96.25 251 SER B C 1
ATOM 4335 O O . SER B 1 251 ? 8.375 5.793 18.906 1 96.25 251 SER B O 1
ATOM 4337 N N . HIS B 1 252 ? 6.984 5.68 17.172 1 93.31 252 HIS B N 1
ATOM 4338 C CA . HIS B 1 252 ? 8 5.098 16.297 1 93.31 252 HIS B CA 1
ATOM 4339 C C . HIS B 1 252 ? 8.703 6.168 15.477 1 93.31 252 HIS B C 1
ATOM 4341 O O . HIS B 1 252 ? 9.875 6.012 15.109 1 93.31 252 HIS B O 1
ATOM 4347 N N . SER B 1 253 ? 7.969 7.246 15.18 1 93.25 253 SER B N 1
ATOM 4348 C CA . SER B 1 253 ? 8.547 8.148 14.195 1 93.25 253 SER B CA 1
ATOM 4349 C C . SER B 1 253 ? 8.07 9.578 14.398 1 93.25 253 SER B C 1
ATOM 4351 O O . SER B 1 253 ? 8.141 10.398 13.484 1 93.25 253 SER B O 1
ATOM 4353 N N . GLY B 1 254 ? 7.555 9.945 15.461 1 96 254 GLY B N 1
ATOM 4354 C CA . GLY B 1 254 ? 7.188 11.32 15.781 1 96 254 GLY B CA 1
ATOM 4355 C C . GLY B 1 254 ? 8.203 12.008 16.672 1 96 254 GLY B C 1
ATOM 4356 O O . GLY B 1 254 ? 9.289 11.484 16.922 1 96 254 GLY B O 1
ATOM 4357 N N . GLU B 1 255 ? 7.859 13.219 17.031 1 98 255 GLU B N 1
ATOM 4358 C CA . GLU B 1 255 ? 8.719 14.016 17.891 1 98 255 GLU B CA 1
ATOM 4359 C C . GLU B 1 255 ? 9 13.297 19.203 1 98 255 GLU B C 1
ATOM 4361 O O . GLU B 1 255 ? 10.086 13.43 19.766 1 98 255 GLU B O 1
ATOM 4366 N N . VAL B 1 256 ? 8.141 12.453 19.625 1 98.19 256 VAL B N 1
ATOM 4367 C CA . VAL B 1 256 ? 8.234 11.82 20.938 1 98.19 256 VAL B CA 1
ATOM 4368 C C . VAL B 1 256 ? 9.078 10.547 20.828 1 98.19 256 VAL B C 1
ATOM 4370 O O . VAL B 1 256 ? 9.438 9.953 21.844 1 98.19 256 VAL B O 1
ATOM 4373 N N . ASN B 1 257 ? 9.43 10.062 19.609 1 97.56 257 ASN B N 1
ATOM 4374 C CA . ASN B 1 257 ? 10 8.734 19.406 1 97.56 257 ASN B CA 1
ATOM 4375 C C . ASN B 1 257 ? 11.32 8.578 20.156 1 97.56 257 ASN B C 1
ATOM 4377 O O . ASN B 1 257 ? 11.516 7.605 20.891 1 97.56 257 ASN B O 1
ATOM 4381 N N . VAL B 1 258 ? 12.203 9.594 20.078 1 96.88 258 VAL B N 1
ATOM 4382 C CA . VAL B 1 258 ? 13.516 9.516 20.703 1 96.88 258 VAL B CA 1
ATOM 4383 C C . VAL B 1 258 ? 13.383 9.625 22.219 1 96.88 258 VAL B C 1
ATOM 4385 O O . VAL B 1 258 ? 13.891 8.781 22.953 1 96.88 258 VAL B O 1
ATOM 4388 N N . PRO B 1 259 ? 12.656 10.602 22.703 1 97.88 259 PRO B N 1
ATOM 4389 C CA . PRO B 1 259 ? 12.492 10.695 24.156 1 97.88 259 PRO B CA 1
ATOM 4390 C C . PRO B 1 259 ? 11.875 9.43 24.766 1 97.88 259 PRO B C 1
ATOM 4392 O O . PRO B 1 259 ? 12.227 9.039 25.875 1 97.88 259 PRO B O 1
ATOM 4395 N N . LEU B 1 260 ? 10.945 8.82 24.078 1 97.75 260 LEU B N 1
ATOM 4396 C CA . LEU B 1 260 ? 10.359 7.57 24.547 1 97.75 260 LEU B CA 1
ATOM 4397 C C . LEU B 1 260 ? 11.398 6.453 24.562 1 97.75 260 LEU B C 1
ATOM 4399 O O . LEU B 1 260 ? 11.516 5.723 25.562 1 97.75 260 LEU B O 1
ATOM 4403 N N . ALA B 1 261 ? 12.102 6.344 23.484 1 96.81 261 ALA B N 1
ATOM 4404 C CA . ALA B 1 261 ? 13.102 5.289 23.359 1 96.81 261 ALA B CA 1
ATOM 4405 C C . ALA B 1 261 ? 14.195 5.434 24.406 1 96.81 261 ALA B C 1
ATOM 4407 O O . ALA B 1 261 ? 14.734 4.438 24.906 1 96.81 261 ALA B O 1
ATOM 4408 N N . GLU B 1 262 ? 14.477 6.652 24.797 1 96.88 262 GLU B N 1
ATOM 4409 C CA . GLU B 1 262 ? 15.57 6.93 25.719 1 96.88 262 GLU B CA 1
ATOM 4410 C C . GLU B 1 262 ? 15.055 7.004 27.156 1 96.88 262 GLU B C 1
ATOM 4412 O O . GLU B 1 262 ? 15.836 7.227 28.094 1 96.88 262 GLU B O 1
ATOM 4417 N N . GLY B 1 263 ? 13.812 6.898 27.281 1 96.94 263 GLY B N 1
ATOM 4418 C CA . GLY B 1 263 ? 13.227 6.887 28.609 1 96.94 263 GLY B CA 1
ATOM 4419 C C . GLY B 1 263 ? 13.07 8.273 29.203 1 96.94 263 GLY B C 1
ATOM 4420 O O . GLY B 1 263 ? 12.852 8.414 30.406 1 96.94 263 GLY B O 1
ATOM 4421 N N . LEU B 1 264 ? 13.172 9.297 28.453 1 97.12 264 LEU B N 1
ATOM 4422 C CA . LEU B 1 264 ? 13.023 10.672 28.906 1 97.12 264 LEU B CA 1
ATOM 4423 C C . LEU B 1 264 ? 11.555 11.062 28.984 1 97.12 264 LEU B C 1
ATOM 4425 O O . LEU B 1 264 ? 11.203 12.055 29.641 1 97.12 264 LEU B O 1
ATOM 4429 N N . LEU B 1 265 ? 10.805 10.398 28.297 1 97 265 LEU B N 1
ATOM 4430 C CA . LEU B 1 265 ? 9.352 10.523 28.297 1 97 265 LEU B CA 1
ATOM 4431 C C . LEU B 1 265 ? 8.68 9.164 28.469 1 97 265 LEU B C 1
ATOM 4433 O O . LEU B 1 265 ? 9.109 8.18 27.859 1 97 265 LEU B O 1
ATOM 4437 N N . ALA B 1 266 ? 7.715 9.055 29.312 1 95.69 266 ALA B N 1
ATOM 4438 C CA . ALA B 1 266 ? 6.949 7.824 29.469 1 95.69 266 ALA B CA 1
ATOM 4439 C C . ALA B 1 266 ? 5.711 7.828 28.578 1 95.69 266 ALA B C 1
ATOM 4441 O O . ALA B 1 266 ? 5.141 8.891 28.297 1 95.69 266 ALA B O 1
ATOM 4442 N N . PRO B 1 267 ? 5.301 6.699 28.125 1 95.31 267 PRO B N 1
ATOM 4443 C CA . PRO B 1 267 ? 4.109 6.629 27.266 1 95.31 267 PRO B CA 1
ATOM 4444 C C . PRO B 1 267 ? 2.891 7.297 27.906 1 95.31 267 PRO B C 1
ATOM 4446 O O . PRO B 1 267 ? 2.092 7.918 27.203 1 95.31 267 PRO B O 1
ATOM 4449 N N . GLY B 1 268 ? 2.781 7.145 29.172 1 95.62 268 GLY B N 1
ATOM 4450 C CA . GLY B 1 268 ? 1.653 7.719 29.891 1 95.62 268 GLY B CA 1
ATOM 4451 C C . GLY B 1 268 ? 1.682 9.234 29.922 1 95.62 268 GLY B C 1
ATOM 4452 O O . GLY B 1 268 ? 0.677 9.867 30.25 1 95.62 268 GLY B O 1
ATOM 4453 N N . GLU B 1 269 ? 2.791 9.82 29.516 1 97 269 GLU B N 1
ATOM 4454 C CA . GLU B 1 269 ? 2.93 11.273 29.5 1 97 269 GLU B CA 1
ATOM 4455 C C . GLU B 1 269 ? 2.414 11.875 28.203 1 97 269 GLU B C 1
ATOM 4457 O O . GLU B 1 269 ? 2.355 13.094 28.047 1 97 269 GLU B O 1
ATOM 4462 N N . ILE B 1 270 ? 2.061 11.133 27.266 1 98.31 270 ILE B N 1
ATOM 4463 C CA . ILE B 1 270 ? 1.31 11.57 26.094 1 98.31 270 ILE B CA 1
ATOM 4464 C C . ILE B 1 270 ? -0.161 11.75 26.469 1 98.31 270 ILE B C 1
ATOM 4466 O O . ILE B 1 270 ? -0.821 10.805 26.906 1 98.31 270 ILE B O 1
ATOM 4470 N N . TYR B 1 271 ? -0.636 12.914 26.297 1 98.5 271 TYR B N 1
ATOM 4471 C CA . TYR B 1 271 ? -1.95 13.289 26.797 1 98.5 271 TYR B CA 1
ATOM 4472 C C . TYR B 1 271 ? -3.057 12.57 26.031 1 98.5 271 TYR B C 1
ATOM 4474 O O . TYR B 1 271 ? -3.912 11.914 26.641 1 98.5 271 TYR B O 1
ATOM 4482 N N . ALA B 1 272 ? -3.068 12.734 24.734 1 98.62 272 ALA B N 1
ATOM 4483 C CA . ALA B 1 272 ? -4.141 12.188 23.906 1 98.62 272 ALA B CA 1
ATOM 4484 C C . ALA B 1 272 ? -3.779 12.266 22.422 1 98.62 272 ALA B C 1
ATOM 4486 O O . ALA B 1 272 ? -2.715 12.773 22.062 1 98.62 272 ALA B O 1
ATOM 4487 N N . THR B 1 273 ? -4.594 11.664 21.641 1 98.81 273 THR B N 1
ATOM 4488 C CA . THR B 1 273 ? -4.535 11.914 20.203 1 98.81 273 THR B CA 1
ATOM 4489 C C . THR B 1 273 ? -5.371 13.133 19.844 1 98.81 273 THR B C 1
ATOM 4491 O O . THR B 1 273 ? -6.348 13.453 20.531 1 98.81 273 THR B O 1
ATOM 4494 N N . ILE B 1 274 ? -4.969 13.789 18.797 1 98.94 274 ILE B N 1
ATOM 4495 C CA . ILE B 1 274 ? -5.746 14.922 18.312 1 98.94 274 ILE B CA 1
ATOM 4496 C C . ILE B 1 274 ? -7.152 14.453 17.922 1 98.94 274 ILE B C 1
ATOM 4498 O O . ILE B 1 274 ? -8.117 15.203 18.078 1 98.94 274 ILE B O 1
ATOM 4502 N N . GLY B 1 275 ? -7.285 13.195 17.438 1 98.88 275 GLY B N 1
ATOM 4503 C CA . GLY B 1 275 ? -8.594 12.641 17.141 1 98.88 275 GLY B CA 1
ATOM 4504 C C . GLY B 1 275 ? -9.516 12.617 18.344 1 98.88 275 GLY B C 1
ATOM 4505 O O . GLY B 1 275 ? -10.703 12.938 18.234 1 98.88 275 GLY B O 1
ATOM 4506 N N . GLU B 1 276 ? -9 12.234 19.5 1 98.88 276 GLU B N 1
ATOM 4507 C CA . GLU B 1 276 ? -9.789 12.227 20.734 1 98.88 276 GLU B CA 1
ATOM 4508 C C . GLU B 1 276 ? -10.227 13.641 21.109 1 98.88 276 GLU B C 1
ATOM 4510 O O . GLU B 1 276 ? -11.344 13.836 21.594 1 98.88 276 GLU B O 1
ATOM 4515 N N . VAL B 1 277 ? -9.352 14.602 20.922 1 98.94 277 VAL B N 1
ATOM 4516 C CA . VAL B 1 277 ? -9.68 15.992 21.219 1 98.94 277 VAL B CA 1
ATOM 4517 C C . VAL B 1 277 ? -10.781 16.469 20.266 1 98.94 277 VAL B C 1
ATOM 4519 O O . VAL B 1 277 ? -11.781 17.031 20.719 1 98.94 277 VAL B O 1
ATOM 4522 N N . VAL B 1 278 ? -10.617 16.203 18.984 1 98.88 278 VAL B N 1
ATOM 4523 C CA . VAL B 1 278 ? -11.57 16.625 17.969 1 98.88 278 VAL B CA 1
ATOM 4524 C C . VAL B 1 278 ? -12.922 15.961 18.203 1 98.88 278 VAL B C 1
ATOM 4526 O O . VAL B 1 278 ? -13.969 16.578 18.016 1 98.88 278 VAL B O 1
ATOM 4529 N N . ALA B 1 279 ? -12.945 14.727 18.641 1 98.62 279 ALA B N 1
ATOM 4530 C CA . ALA B 1 279 ? -14.164 13.961 18.891 1 98.62 279 ALA B CA 1
ATOM 4531 C C . ALA B 1 279 ? -14.812 14.367 20.219 1 98.62 279 ALA B C 1
ATOM 4533 O O . ALA B 1 279 ? -15.891 13.883 20.562 1 98.62 279 ALA B O 1
ATOM 4534 N N . GLY B 1 280 ? -14.188 15.156 21 1 98.56 280 GLY B N 1
ATOM 4535 C CA . GLY B 1 280 ? -14.742 15.656 22.25 1 98.56 280 GLY B CA 1
ATOM 4536 C C . GLY B 1 280 ? -14.562 14.688 23.406 1 98.56 280 GLY B C 1
ATOM 4537 O O . GLY B 1 280 ? -15.227 14.82 24.438 1 98.56 280 GLY B O 1
ATOM 4538 N N . LYS B 1 281 ? -13.742 13.773 23.25 1 98.56 281 LYS B N 1
ATOM 4539 C CA . LYS B 1 281 ? -13.523 12.797 24.312 1 98.56 281 LYS B CA 1
ATOM 4540 C C . LYS B 1 281 ? -12.695 13.398 25.438 1 98.56 281 LYS B C 1
ATOM 4542 O O . LYS B 1 281 ? -12.875 13.047 26.609 1 98.56 281 LYS B O 1
ATOM 4547 N N . VAL B 1 282 ? -11.711 14.18 25.125 1 98.69 282 VAL B N 1
ATOM 4548 C CA . VAL B 1 282 ? -10.891 14.914 26.078 1 98.69 282 VAL B CA 1
ATOM 4549 C C . VAL B 1 282 ? -10.742 16.359 25.625 1 98.69 282 VAL B C 1
ATOM 4551 O O . VAL B 1 282 ? -10.836 16.656 24.438 1 98.69 282 VAL B O 1
ATOM 4554 N N . PRO B 1 283 ? -10.547 17.25 26.516 1 98.62 283 PRO B N 1
ATOM 4555 C CA . PRO B 1 283 ? -10.43 18.656 26.125 1 98.62 283 PRO B CA 1
ATOM 4556 C C . PRO B 1 283 ? -9.078 18.984 25.484 1 98.62 283 PRO B C 1
ATOM 4558 O O . PRO B 1 283 ? -8.07 18.344 25.828 1 98.62 283 PRO B O 1
ATOM 4561 N N . GLY B 1 284 ? -9.094 19.953 24.609 1 98.44 284 GLY B N 1
ATOM 4562 C CA . GLY B 1 284 ? -7.852 20.531 24.125 1 98.44 284 GLY B CA 1
ATOM 4563 C C . GLY B 1 284 ? -7.156 21.406 25.141 1 98.44 284 GLY B C 1
ATOM 4564 O O . GLY B 1 284 ? -6.91 20.984 26.281 1 98.44 284 GLY B O 1
ATOM 4565 N N . ARG B 1 285 ? -6.848 22.594 24.734 1 98.31 285 ARG B N 1
ATOM 4566 C CA . ARG B 1 285 ? -6.285 23.531 25.703 1 98.31 285 ARG B CA 1
ATOM 4567 C C . ARG B 1 285 ? -7.293 23.859 26.797 1 98.31 285 ARG B C 1
ATOM 4569 O O . ARG B 1 285 ? -8.477 24.078 26.516 1 98.31 285 ARG B O 1
ATOM 4576 N N . VAL B 1 286 ? -6.809 23.922 28.031 1 97.38 286 VAL B N 1
ATOM 4577 C CA . VAL B 1 286 ? -7.703 24.219 29.141 1 97.38 286 VAL B CA 1
ATOM 4578 C C . VAL B 1 286 ? -7.262 25.5 29.828 1 97.38 286 VAL B C 1
ATOM 4580 O O . VAL B 1 286 ? -8.094 26.281 30.312 1 97.38 286 VAL B O 1
ATOM 4583 N N . ARG B 1 287 ? -5.91 25.719 29.922 1 96.56 287 ARG B N 1
ATOM 4584 C CA . ARG B 1 287 ? -5.383 26.922 30.578 1 96.56 287 ARG B CA 1
ATOM 4585 C C . ARG B 1 287 ? -4.574 27.766 29.594 1 96.56 287 ARG B C 1
ATOM 4587 O O . ARG B 1 287 ? -3.873 27.219 28.734 1 96.56 287 ARG B O 1
ATOM 4594 N N . GLU B 1 288 ? -4.574 29.062 29.781 1 96.31 288 GLU B N 1
ATOM 4595 C CA . GLU B 1 288 ? -3.896 30 28.875 1 96.31 288 GLU B CA 1
ATOM 4596 C C . GLU B 1 288 ? -2.383 29.812 28.938 1 96.31 288 GLU B C 1
ATOM 4598 O O . GLU B 1 288 ? -1.694 29.969 27.922 1 96.31 288 GLU B O 1
ATOM 4603 N N . GLU B 1 289 ? -1.916 29.438 30.078 1 96.75 289 GLU B N 1
ATOM 4604 C CA . GLU B 1 289 ? -0.47 29.422 30.281 1 96.75 289 GLU B CA 1
ATOM 4605 C C . GLU B 1 289 ? 0.142 28.094 29.859 1 96.75 289 GLU B C 1
ATOM 4607 O O . GLU B 1 289 ? 1.363 27.984 29.734 1 96.75 289 GLU B O 1
ATOM 4612 N N . GLU B 1 290 ? -0.635 27.109 29.625 1 97.25 290 GLU B N 1
ATOM 4613 C CA . GLU B 1 290 ? -0.071 25.797 29.328 1 97.25 290 GLU B CA 1
ATOM 4614 C C . GLU B 1 290 ? 0.639 25.797 27.969 1 97.25 290 GLU B C 1
ATOM 4616 O O . GLU B 1 290 ? 0.184 26.438 27.031 1 97.25 290 GLU B O 1
ATOM 4621 N N . VAL B 1 291 ? 1.747 25.109 27.906 1 98.62 291 VAL B N 1
ATOM 4622 C CA . VAL B 1 291 ? 2.422 24.812 26.641 1 98.62 291 VAL B CA 1
ATOM 4623 C C . VAL B 1 291 ? 1.855 23.531 26.047 1 98.62 291 VAL B C 1
ATOM 4625 O O . VAL B 1 291 ? 1.694 22.531 26.75 1 98.62 291 VAL B O 1
ATOM 4628 N N . THR B 1 292 ? 1.404 23.609 24.828 1 98.88 292 THR B N 1
ATOM 4629 C CA . THR B 1 292 ? 0.871 22.438 24.141 1 98.88 292 THR B CA 1
ATOM 4630 C C . THR B 1 292 ? 1.737 22.062 22.938 1 98.88 292 THR B C 1
ATOM 4632 O O . THR B 1 292 ? 2.342 22.938 22.312 1 98.88 292 THR B O 1
ATOM 4635 N N . VAL B 1 293 ? 1.848 20.766 22.672 1 98.88 293 VAL B N 1
ATOM 4636 C CA . VAL B 1 293 ? 2.596 20.25 21.516 1 98.88 293 VAL B CA 1
ATOM 4637 C C . VAL B 1 293 ? 1.724 19.281 20.719 1 98.88 293 VAL B C 1
ATOM 4639 O O . VAL B 1 293 ? 1.132 18.359 21.297 1 98.88 293 VAL B O 1
ATOM 4642 N N . PHE B 1 294 ? 1.57 19.578 19.484 1 98.88 294 PHE B N 1
ATOM 4643 C CA . PHE B 1 294 ? 1.014 18.609 18.547 1 98.88 294 PHE B CA 1
ATOM 4644 C C . PHE B 1 294 ? 2.123 17.906 17.766 1 98.88 294 PHE B C 1
ATOM 4646 O O . PHE B 1 294 ? 2.822 18.531 16.969 1 98.88 294 PHE B O 1
ATOM 4653 N N . ASP B 1 295 ? 2.299 16.672 18.047 1 98.75 295 ASP B N 1
ATOM 4654 C CA . ASP B 1 295 ? 3.248 15.82 17.328 1 98.75 295 ASP B CA 1
ATOM 4655 C C . ASP B 1 295 ? 2.582 15.148 16.125 1 98.75 295 ASP B C 1
ATOM 4657 O O . ASP B 1 295 ? 1.842 14.172 16.297 1 98.75 295 ASP B O 1
ATOM 4661 N N . SER B 1 296 ? 2.871 15.695 15.008 1 98.12 296 SER B N 1
ATOM 4662 C CA . SER B 1 296 ? 2.248 15.234 13.773 1 98.12 296 SER B CA 1
ATOM 4663 C C . SER B 1 296 ? 3.156 14.266 13.023 1 98.12 296 SER B C 1
ATOM 4665 O O . SER B 1 296 ? 4.312 14.586 12.734 1 98.12 296 SER B O 1
ATOM 4667 N N . THR B 1 297 ? 2.668 13.109 12.711 1 96.62 297 THR B N 1
ATOM 4668 C CA . THR B 1 297 ? 3.449 12.141 11.945 1 96.62 297 THR B CA 1
ATOM 4669 C C . THR B 1 297 ? 2.854 11.945 10.555 1 96.62 297 THR B C 1
ATOM 4671 O O . THR B 1 297 ? 3.5 11.383 9.672 1 96.62 297 THR B O 1
ATOM 4674 N N . GLY B 1 298 ? 1.69 12.539 10.297 1 96.44 298 GLY B N 1
ATOM 4675 C CA . GLY B 1 298 ? 1.008 12.32 9.031 1 96.44 298 GLY B CA 1
ATOM 4676 C C . GLY B 1 298 ? 0.316 10.969 8.953 1 96.44 298 GLY B C 1
ATOM 4677 O O . GLY B 1 298 ? 0.97 9.93 9.023 1 96.44 298 GLY B O 1
ATOM 4678 N N . LEU B 1 299 ? -1.006 10.992 8.875 1 98.06 299 LEU B N 1
ATOM 4679 C CA . LEU B 1 299 ? -1.795 9.766 8.898 1 98.06 299 LEU B CA 1
ATOM 4680 C C . LEU B 1 299 ? -2.418 9.5 7.531 1 98.06 299 LEU B C 1
ATOM 4682 O O . LEU B 1 299 ? -2.879 10.43 6.863 1 98.06 299 LEU B O 1
ATOM 4686 N N . ALA B 1 300 ? -2.494 8.234 7.148 1 98.62 300 ALA B N 1
ATOM 4687 C CA . ALA B 1 300 ? -3.086 7.82 5.879 1 98.62 300 ALA B CA 1
ATOM 4688 C C . ALA B 1 300 ? -4.543 8.273 5.777 1 98.62 300 ALA B C 1
ATOM 4690 O O . ALA B 1 300 ? -5.031 8.57 4.688 1 98.62 300 ALA B O 1
ATOM 4691 N N . ILE B 1 301 ? -5.242 8.352 6.883 1 98.75 301 ILE B N 1
ATOM 4692 C CA . ILE B 1 301 ? -6.648 8.742 6.883 1 98.75 301 ILE B CA 1
ATOM 4693 C C . ILE B 1 301 ? -6.785 10.172 6.367 1 98.75 301 ILE B C 1
ATOM 4695 O O . ILE B 1 301 ? -7.785 10.516 5.738 1 98.75 301 ILE B O 1
ATOM 4699 N N . GLN B 1 302 ? -5.797 11.039 6.645 1 98.88 302 GLN B N 1
ATOM 4700 C CA . GLN B 1 302 ? -5.805 12.398 6.129 1 98.88 302 GLN B CA 1
ATOM 4701 C C . GLN B 1 302 ? -5.707 12.414 4.605 1 98.88 302 GLN B C 1
ATOM 4703 O O . GLN B 1 302 ? -6.406 13.18 3.939 1 98.88 302 GLN B O 1
ATOM 4708 N N . ASP B 1 303 ? -4.879 11.586 4.051 1 98.88 303 ASP B N 1
ATOM 4709 C CA . ASP B 1 303 ? -4.699 11.469 2.607 1 98.88 303 ASP B CA 1
ATOM 4710 C C . ASP B 1 303 ? -5.984 10.992 1.931 1 98.88 303 ASP B C 1
ATOM 4712 O O . ASP B 1 303 ? -6.418 11.578 0.934 1 98.88 303 ASP B O 1
ATOM 4716 N N . VAL B 1 304 ? -6.586 9.953 2.494 1 98.94 304 VAL B N 1
ATOM 4717 C CA . VAL B 1 304 ? -7.777 9.367 1.896 1 98.94 304 VAL B CA 1
ATOM 4718 C C . VAL B 1 304 ? -8.93 10.367 1.95 1 98.94 304 VAL B C 1
ATOM 4720 O O . VAL B 1 304 ? -9.641 10.555 0.962 1 98.94 304 VAL B O 1
ATOM 4723 N N . ALA B 1 305 ? -9.102 11.008 3.111 1 98.94 305 ALA B N 1
ATOM 4724 C CA . ALA B 1 305 ? -10.18 11.977 3.262 1 98.94 305 ALA B CA 1
ATOM 4725 C C . ALA B 1 305 ? -10.031 13.125 2.268 1 98.94 305 ALA B C 1
ATOM 4727 O O . ALA B 1 305 ? -10.992 13.516 1.604 1 98.94 305 ALA B O 1
ATOM 4728 N N . THR B 1 306 ? -8.844 13.672 2.15 1 98.88 306 THR B N 1
ATOM 4729 C CA . THR B 1 306 ? -8.586 14.789 1.25 1 98.88 306 THR B CA 1
ATOM 4730 C C . THR B 1 306 ? -8.688 14.344 -0.206 1 98.88 306 THR B C 1
ATOM 4732 O O . THR B 1 306 ? -9.25 15.055 -1.042 1 98.88 306 THR B O 1
ATOM 4735 N N . ALA B 1 307 ? -8.172 13.18 -0.522 1 98.94 307 ALA B N 1
ATOM 4736 C CA . ALA B 1 307 ? -8.227 12.648 -1.88 1 98.94 307 ALA B CA 1
ATOM 4737 C C . ALA B 1 307 ? -9.672 12.438 -2.324 1 98.94 307 ALA B C 1
ATOM 4739 O O . ALA B 1 307 ? -10.016 12.688 -3.482 1 98.94 307 ALA B O 1
ATOM 4740 N N . MET B 1 308 ? -10.5 11.938 -1.412 1 98.88 308 MET B N 1
ATOM 4741 C CA . MET B 1 308 ? -11.906 11.719 -1.743 1 98.88 308 MET B CA 1
ATOM 4742 C C . MET B 1 308 ? -12.594 13.031 -2.107 1 98.88 308 MET B C 1
ATOM 4744 O O . MET B 1 308 ? -13.422 13.07 -3.016 1 98.88 308 MET B O 1
ATOM 4748 N N . GLY B 1 309 ? -12.297 14.086 -1.354 1 98.75 309 GLY B N 1
ATOM 4749 C CA . GLY B 1 309 ? -12.805 15.398 -1.711 1 98.75 309 GLY B CA 1
ATOM 4750 C C . GLY B 1 309 ? -12.367 15.859 -3.088 1 98.75 309 GLY B C 1
ATOM 4751 O O . GLY B 1 309 ? -13.18 16.375 -3.865 1 98.75 309 GLY B O 1
ATOM 4752 N N . VAL B 1 310 ? -11.086 15.719 -3.408 1 98.88 310 VAL B N 1
ATOM 4753 C CA . VAL B 1 310 ? -10.531 16.078 -4.711 1 98.88 310 VAL B CA 1
ATOM 4754 C C . VAL B 1 310 ? -11.258 15.312 -5.812 1 98.88 310 VAL B C 1
ATOM 4756 O O . VAL B 1 310 ? -11.648 15.891 -6.828 1 98.88 310 VAL B O 1
ATOM 4759 N N . TYR B 1 311 ? -11.438 14.008 -5.617 1 98.81 311 TYR B N 1
ATOM 4760 C CA . TYR B 1 311 ? -12.117 13.141 -6.578 1 98.81 311 TYR B CA 1
ATOM 4761 C C . TYR B 1 311 ? -13.531 13.641 -6.859 1 98.81 311 TYR B C 1
ATOM 4763 O O . TYR B 1 311 ? -13.922 13.789 -8.016 1 98.81 311 TYR B O 1
ATOM 4771 N N . SER B 1 312 ? -14.25 13.898 -5.77 1 98.56 312 SER B N 1
ATOM 4772 C CA . SER B 1 312 ? -15.625 14.359 -5.902 1 98.56 312 SER B CA 1
ATOM 4773 C C . SER B 1 312 ? -15.695 15.672 -6.68 1 98.56 312 SER B C 1
ATOM 4775 O O . SER B 1 312 ? -16.531 15.82 -7.574 1 98.56 312 SER B O 1
ATOM 4777 N N . ARG B 1 313 ? -14.883 16.609 -6.379 1 98.62 313 ARG B N 1
ATOM 4778 C CA . ARG B 1 313 ? -14.883 17.906 -7.047 1 98.62 313 ARG B CA 1
ATOM 4779 C C . ARG B 1 313 ? -14.438 17.781 -8.5 1 98.62 313 ARG B C 1
ATOM 4781 O O . ARG B 1 313 ? -14.953 18.484 -9.375 1 98.62 313 ARG B O 1
ATOM 4788 N N . ALA B 1 314 ? -13.406 16.938 -8.711 1 98.44 314 ALA B N 1
ATOM 4789 C CA . ALA B 1 314 ? -12.953 16.703 -10.086 1 98.44 314 ALA B CA 1
ATOM 4790 C C . ALA B 1 314 ? -14.094 16.156 -10.945 1 98.44 314 ALA B C 1
ATOM 4792 O O . ALA B 1 314 ? -14.273 16.594 -12.086 1 98.44 314 ALA B O 1
ATOM 4793 N N . LEU B 1 315 ? -14.859 15.219 -10.461 1 98 315 LEU B N 1
ATOM 4794 C CA . LEU B 1 315 ? -16 14.672 -11.18 1 98 315 LEU B CA 1
ATOM 4795 C C . LEU B 1 315 ? -17.016 15.773 -11.5 1 98 315 LEU B C 1
ATOM 4797 O O . LEU B 1 315 ? -17.5 15.867 -12.633 1 98 315 LEU B O 1
ATOM 4801 N N . ALA B 1 316 ? -17.312 16.562 -10.477 1 98.12 316 ALA B N 1
ATOM 4802 C CA . ALA B 1 316 ? -18.297 17.625 -10.633 1 98.12 316 ALA B CA 1
ATOM 4803 C C . ALA B 1 316 ? -17.859 18.641 -11.688 1 98.12 316 ALA B C 1
ATOM 4805 O O . ALA B 1 316 ? -18.688 19.203 -12.406 1 98.12 316 ALA B O 1
ATOM 4806 N N . ARG B 1 317 ? -16.594 18.812 -11.852 1 98 317 ARG B N 1
ATOM 4807 C CA . ARG B 1 317 ? -16.062 19.844 -12.734 1 98 317 ARG B CA 1
ATOM 4808 C C . ARG B 1 317 ? -15.602 19.25 -14.062 1 98 317 ARG B C 1
ATOM 4810 O O . ARG B 1 317 ? -15.164 19.969 -14.961 1 98 317 ARG B O 1
ATOM 4817 N N . GLY B 1 318 ? -15.641 17.969 -14.203 1 97.81 318 GLY B N 1
ATOM 4818 C CA . GLY B 1 318 ? -15.227 17.297 -15.422 1 97.81 318 GLY B CA 1
ATOM 4819 C C . GLY B 1 318 ? -13.727 17.328 -15.648 1 97.81 318 GLY B C 1
ATOM 4820 O O . GLY B 1 318 ? -13.266 17.469 -16.781 1 97.81 318 GLY B O 1
ATOM 4821 N N . LEU B 1 319 ? -12.992 17.266 -14.57 1 97.69 319 LEU B N 1
ATOM 4822 C CA . LEU B 1 319 ? -11.531 17.281 -14.648 1 97.69 319 LEU B CA 1
ATOM 4823 C C . LEU B 1 319 ? -10.969 15.867 -14.703 1 97.69 319 LEU B C 1
ATOM 4825 O O . LEU B 1 319 ? -11.625 14.914 -14.273 1 97.69 319 LEU B O 1
ATOM 4829 N N . GLY B 1 320 ? -9.711 15.75 -15.203 1 97.69 320 GLY B N 1
ATOM 4830 C CA . GLY B 1 320 ? -9 14.484 -15.219 1 97.69 320 GLY B CA 1
ATOM 4831 C C . GLY B 1 320 ? -9.172 13.719 -16.516 1 97.69 320 GLY B C 1
ATOM 4832 O O . GLY B 1 320 ? -9.695 14.258 -17.5 1 97.69 320 GLY B O 1
ATOM 4833 N N . THR B 1 321 ? -8.578 12.547 -16.594 1 98 321 THR B N 1
ATOM 4834 C CA . THR B 1 321 ? -8.633 11.664 -17.75 1 98 321 THR B CA 1
ATOM 4835 C C . THR B 1 321 ? -9.281 10.336 -17.391 1 98 321 THR B C 1
ATOM 4837 O O . THR B 1 321 ? -8.805 9.625 -16.5 1 98 321 THR B O 1
ATOM 4840 N N . LYS B 1 322 ? -10.375 10.008 -18.062 1 97.69 322 LYS B N 1
ATOM 4841 C CA . LYS B 1 322 ? -11 8.703 -17.875 1 97.69 322 LYS B CA 1
ATOM 4842 C C . LYS B 1 322 ? -10.242 7.617 -18.625 1 97.69 322 LYS B C 1
ATOM 4844 O O . LYS B 1 322 ? -9.953 7.762 -19.812 1 97.69 322 LYS B O 1
ATOM 4849 N N . LEU B 1 323 ? -9.891 6.594 -17.922 1 98.06 323 LEU B N 1
ATOM 4850 C CA . LEU B 1 323 ? -9.102 5.504 -18.484 1 98.06 323 LEU B CA 1
ATOM 4851 C C . LEU B 1 323 ? -9.836 4.176 -18.359 1 98.06 323 LEU B C 1
ATOM 4853 O O . LEU B 1 323 ? -10.531 3.941 -17.375 1 98.06 323 LEU B O 1
ATOM 4857 N N . PRO B 1 324 ? -9.664 3.357 -19.391 1 95.94 324 PRO B N 1
ATOM 4858 C CA . PRO B 1 324 ? -10.25 2.025 -19.234 1 95.94 324 PRO B CA 1
ATOM 4859 C C . PRO B 1 324 ? -9.508 1.161 -18.219 1 95.94 324 PRO B C 1
ATOM 4861 O O . PRO B 1 324 ? -8.281 1.094 -18.25 1 95.94 324 PRO B O 1
ATOM 4864 N N . PHE B 1 325 ? -10.258 0.506 -17.344 1 91 325 PHE B N 1
ATOM 4865 C CA . PHE B 1 325 ? -9.664 -0.399 -16.375 1 91 325 PHE B CA 1
ATOM 4866 C C . PHE B 1 325 ? -10.047 -1.844 -16.672 1 91 325 PHE B C 1
ATOM 4868 O O . PHE B 1 325 ? -9.18 -2.695 -16.859 1 91 325 PHE B O 1
ATOM 4875 N N . LEU B 1 326 ? -11.336 -2.205 -16.547 1 86.38 326 LEU B N 1
ATOM 4876 C CA . LEU B 1 326 ? -11.867 -3.506 -16.938 1 86.38 326 LEU B CA 1
ATOM 4877 C C . LEU B 1 326 ? -12.828 -3.361 -18.109 1 86.38 326 LEU B C 1
ATOM 4879 O O . LEU B 1 326 ? -13.492 -2.33 -18.25 1 86.38 326 LEU B O 1
#

InterPro domains:
  IPR003462 Ornithine cyclodeaminase/mu-crystallin [PF02423] (6-316)
  IPR003462 Ornithine cyclodeaminase/mu-crystallin [PIRSF001439] (4-324)
  IPR003462 Ornithine cyclodeaminase/mu-crystallin [PTHR13812] (4-322)
  IPR012742 Alanine dehydrogenase, Archaeoglobus-type [TIGR02371] (2-324)
  IPR023401 Ornithine cyclodeaminase, N-terminal [G3DSA:3.30.1780.10] (6-320)
  IPR028609 Alanine dehydrogenase, archaeal-type [MF_00935] (3-324)
  IPR036291 NAD(P)-binding domain superfamily [SSF51735] (1-325)

Solvent-accessible surface area (backbone atoms only — not comparable to full-atom values): 31518 Å² total; per-residue (Å²): 84,62,27,37,38,28,31,37,65,52,42,57,75,42,54,51,62,70,57,23,28,55,28,30,48,51,33,32,24,33,49,39,70,64,47,42,50,64,61,79,71,43,72,46,77,30,76,92,46,58,24,33,38,35,43,30,43,20,35,35,59,89,73,66,40,31,25,35,36,41,36,20,48,16,79,66,27,54,86,74,75,41,65,36,55,40,29,38,32,42,32,35,37,62,72,59,39,46,60,48,32,40,29,40,22,40,67,52,50,38,43,36,50,7,12,44,47,25,50,49,42,71,47,40,30,56,90,82,39,31,31,36,10,26,40,28,42,51,70,57,36,51,28,32,49,55,23,38,53,77,74,36,74,52,48,35,41,26,31,20,32,97,44,63,65,41,26,50,49,43,49,59,60,43,55,75,80,44,81,53,48,74,45,80,38,85,48,66,65,66,21,40,72,29,36,36,29,36,37,45,42,84,34,64,50,59,73,46,55,50,90,48,56,53,76,24,21,17,33,39,40,49,27,12,62,37,68,61,16,16,45,57,30,63,67,42,57,71,70,24,53,30,26,25,62,40,68,70,58,23,52,52,16,4,51,54,15,45,35,42,76,70,63,75,38,58,78,84,61,50,68,45,35,47,12,28,34,68,54,64,76,43,80,53,58,86,57,74,56,50,29,26,33,39,29,34,53,79,57,40,46,33,53,37,38,34,47,51,51,29,50,53,49,26,61,76,69,68,54,62,46,83,37,69,44,95,84,62,27,37,38,29,30,38,66,54,42,59,76,42,53,53,61,69,57,24,30,55,28,28,47,51,33,31,25,34,51,39,68,63,46,44,48,63,59,80,71,44,74,46,77,29,78,94,48,59,23,32,39,35,43,28,42,22,35,36,58,90,73,65,40,30,26,36,38,40,37,20,47,16,79,65,27,54,84,74,75,41,65,36,56,40,30,38,32,39,31,36,36,63,72,60,37,47,60,48,30,40,31,42,22,40,68,51,49,37,42,38,51,6,12,44,45,24,49,48,41,71,48,39,30,56,91,80,42,29,32,36,9,27,39,28,42,50,70,57,37,52,27,32,49,55,22,37,54,75,73,37,73,50,49,34,40,26,30,19,31,96,45,63,66,41,27,51,50,42,49,59,60,44,56,73,80,46,82,52,50,74,45,81,38,86,47,66,65,66,22,41,72,32,36,34,30,35,38,46,41,85,34,64,51,60,73,46,54,47,90,48,57,56,76,24,22,16,31,37,40,48,27,13,63,37,69,60,16,17,45,59,29,62,66,42,57,71,71,26,53,28,27,25,61,38,69,72,59,24,52,54,15,3,51,54,14,43,33,43,75,71,64,75,37,58,79,85,60,50,67,45,35,47,12,29,34,68,54,63,75,43,80,54,58,84,57,76,54,49,29,27,33,38,30,35,52,77,57,40,46,32,54,36,39,36,48,51,51,28,52,54,48,26,60,75,69,68,54,63,46,83,37,70,42,95

pLDDT: mean 97.29, std 2.17, range [85.56, 98.94]